Protein AF-A0A9D5YWG3-F1 (afdb_monomer_lite)

Secondary structure (DSSP, 8-state):
-HHHHHHHHHHHHHHHHHHHHHHHHHTT--S----------------------------------PPPPPPPPPPPP----PPPPP--EEEETTTSSSHHHHHHH--TT-EEEEPSEEEE--EE-TT---EEEES-TT-HHHHHHEEEE-TTSS-SEE--S--S-TTS-TT---EEEES-EEE--EEEE-SSEE-TT--EEEES-EEES-EEEEE-SSEE---TT-EEES-EEES-EESSB-SSEE--TT----EEES-EEES-EEEE-SSEES--EEES-EEES-EEEEE-SSEESTT--EES-EEES-EESSB-SSEEE-TTSSS--PPP-EESEE--GGG-EE-GGGG--SS---EE-S---EEETTTTEEEEPTT-TTTT-EEESSPP--TT----S-TT---TT-PEEE-SSS-------------S-------SSPPPTT-TT-SS--SHHHHHHHHHTTT--STTTTTT-SS-SSS-SHHHHHHHHHHHT-

Foldseek 3Di:
DVVVVVVVVVVVVVVVVVVVVVVVVVVPPDDDDDDDDDDDDDDDDDDDDDDDDDDDDDDDDDDDDDDDDDDDDDDDDDPDPDPDPPAEEAEPPPRPPAPQRVLVVDAANHEYEYFFAEGQDAHENALHLYEYEYPDQLDLVRLVRAEQAPQQVAASYEYPLNQDDPPDDQPDRRYEAGRHEFENAHHQEASRYEQNQGAYEYGSYEQEHAEHAAFARREEAHAPPYEYELYEQYQAEYAAEASRYEHPLLLGDYAYELYEQENAEYQEQSHYESAHEEEQAEQEHAEHAAEASHYEEAHHAYALAEQYHAYYNHAARREDYDPPPPRDDHAHHYHQYEDQPVRHHHDPVSCDDDDDSHYHNDDQCFPDVPVPRRDGDPPGPQALSDWAPDDQAASSRPPADDPPPPPPDDTGRAGRHNHHDDDPPPVPPPPPPPPPPPPPDDQPQQPLVPPNDQDVVSVVVLVVQAQNQDPVNVSQPSVPPSGSYPVSVVSSVVVVVD

pLDDT: mean 73.56, std 24.18, range [24.3, 98.94]

Sequence (498 aa):
MRGLLLRRQARFACLAARFSLWIAVVGSLQFFSVEVWSQYGSTPTWTPTPTFTLRPTRTPTPTWTRSPTPTPGPPSPTWTPTPTPRSYTLRVPADAPTIQTAIDYAIDGDQIIVSPGVYEENIHFKGKRILIRSTNVRDWSVIRSTIIDGGRRGSVVTFAGTERIPGQLPFWPAAELYGFTIRNGSSEYGGGIRGNGAQVNIEACRIEDNWASRRGGGLYQLQPPSQVRYCYILRNRAGEGGGGMAAADDGFNAYYYSCLIYGNEAPRGGASYAGGRFEHCTIVGNRAELEGGGTWGAWGGGVATILWNNVAGVAGGDIYAHPDTPQNPLHIRLWGCCLNLSNSVIDRADTGPPYYPNFFDVDPLFVDSEEGDFHLRAESPVIDAFVARWPGLDLDFRQGGVWTRLPPLGLYAHDLGCYEYYPPVVQTPILATNTFTPTSTPPPAGDIRRDGRIDALDLFELSLHWNGTDESSRKADLDQSGTVDAADLLILIEALSK

Structure (mmCIF, N/CA/C/O backbone):
data_AF-A0A9D5YWG3-F1
#
_entry.id   AF-A0A9D5YWG3-F1
#
loop_
_atom_site.group_PDB
_atom_site.id
_atom_site.type_symbol
_atom_site.label_atom_id
_atom_site.label_alt_id
_atom_site.label_comp_id
_atom_site.label_asym_id
_atom_site.label_entity_id
_atom_site.label_seq_id
_atom_site.pdbx_PDB_ins_code
_atom_site.Cartn_x
_atom_site.Cartn_y
_atom_site.Cartn_z
_atom_site.occupancy
_atom_site.B_iso_or_equiv
_atom_site.auth_seq_id
_atom_site.auth_comp_id
_atom_site.auth_asym_id
_atom_site.auth_atom_id
_atom_site.pdbx_PDB_model_num
ATOM 1 N N . MET A 1 1 ? 63.258 -25.297 18.947 1.00 47.00 1 MET A N 1
ATOM 2 C CA . MET A 1 1 ? 61.893 -25.239 19.526 1.00 47.00 1 MET A CA 1
ATOM 3 C C . MET A 1 1 ? 61.685 -24.197 20.640 1.00 47.00 1 MET A C 1
ATOM 5 O O . MET A 1 1 ? 60.537 -23.902 20.922 1.00 47.00 1 MET A O 1
ATOM 9 N N . ARG A 1 2 ? 62.715 -23.544 21.216 1.00 36.81 2 ARG A N 1
ATOM 10 C CA . ARG A 1 2 ? 62.517 -22.445 22.199 1.00 36.81 2 ARG A CA 1
ATOM 11 C C . ARG A 1 2 ? 62.194 -21.058 21.599 1.00 36.81 2 ARG A C 1
ATOM 13 O O . ARG A 1 2 ? 61.614 -20.229 22.283 1.00 36.81 2 ARG A O 1
ATOM 20 N N . GLY A 1 3 ? 62.494 -20.803 20.320 1.00 34.00 3 GLY A N 1
ATOM 21 C CA . GLY A 1 3 ? 62.258 -19.492 19.680 1.00 34.00 3 GLY A CA 1
ATOM 22 C C . GLY A 1 3 ? 60.819 -19.215 19.211 1.00 34.00 3 GLY A C 1
ATOM 23 O O . GLY A 1 3 ? 60.436 -18.055 19.079 1.00 34.00 3 GLY A O 1
ATOM 24 N N . LEU A 1 4 ? 60.004 -20.255 18.982 1.00 37.31 4 LEU A N 1
ATOM 25 C CA . LEU A 1 4 ? 58.608 -20.097 18.538 1.00 37.31 4 LEU A CA 1
ATOM 26 C C . LEU A 1 4 ? 57.648 -19.824 19.714 1.00 37.31 4 LEU A C 1
ATOM 28 O O . LEU A 1 4 ? 56.683 -19.080 19.553 1.00 37.31 4 LEU A O 1
ATOM 32 N N . LEU A 1 5 ? 57.952 -20.362 20.902 1.00 36.66 5 LEU A N 1
ATOM 33 C CA . LEU A 1 5 ? 57.196 -20.121 22.138 1.00 36.66 5 LEU A CA 1
ATOM 34 C C . LEU A 1 5 ? 57.351 -18.677 22.645 1.00 36.66 5 LEU A C 1
ATOM 36 O O . LEU A 1 5 ? 56.356 -18.045 22.989 1.00 36.66 5 LEU A O 1
ATOM 40 N N . LEU A 1 6 ? 58.559 -18.105 22.578 1.00 35.41 6 LEU A N 1
ATOM 41 C CA . LEU A 1 6 ? 58.818 -16.713 22.983 1.00 35.41 6 LEU A CA 1
ATOM 42 C C . LEU A 1 6 ? 58.114 -15.680 22.080 1.00 35.41 6 LEU A C 1
ATOM 44 O O . LEU A 1 6 ? 57.648 -14.650 22.560 1.00 35.41 6 LEU A O 1
ATOM 48 N N . ARG A 1 7 ? 57.962 -15.967 20.776 1.00 37.25 7 ARG A N 1
ATOM 49 C CA . ARG A 1 7 ? 57.216 -15.096 19.844 1.00 37.25 7 ARG A CA 1
ATOM 50 C C . ARG A 1 7 ? 55.695 -15.202 19.993 1.00 37.25 7 ARG A C 1
ATOM 52 O O . ARG A 1 7 ? 55.003 -14.236 19.676 1.00 37.25 7 ARG A O 1
ATOM 59 N N . ARG A 1 8 ? 55.170 -16.335 20.480 1.00 38.56 8 ARG A N 1
ATOM 60 C CA . ARG A 1 8 ? 53.747 -16.477 20.830 1.00 38.56 8 ARG A CA 1
ATOM 61 C C . ARG A 1 8 ? 53.436 -15.775 22.155 1.00 38.56 8 ARG A C 1
ATOM 63 O O . ARG A 1 8 ? 52.527 -14.954 22.176 1.00 38.56 8 ARG A O 1
ATOM 70 N N . GLN A 1 9 ? 54.249 -15.956 23.198 1.00 37.34 9 GLN A N 1
ATOM 71 C CA . GLN A 1 9 ? 54.047 -15.283 24.493 1.00 37.34 9 GLN A CA 1
ATOM 72 C C . GLN A 1 9 ? 54.110 -13.743 24.402 1.00 37.34 9 GLN A C 1
ATOM 74 O O . GLN A 1 9 ? 53.287 -13.064 25.009 1.00 37.34 9 GLN A O 1
ATOM 79 N N . ALA A 1 10 ? 54.993 -13.177 23.569 1.00 35.97 10 ALA A N 1
ATOM 80 C CA . ALA A 1 10 ? 55.067 -11.724 23.361 1.00 35.97 10 ALA A CA 1
ATOM 81 C C . ALA A 1 10 ? 53.848 -11.134 22.615 1.00 35.97 10 ALA A C 1
ATOM 83 O O . ALA A 1 10 ? 53.463 -9.991 22.862 1.00 35.97 10 ALA A O 1
ATOM 84 N N . ARG A 1 11 ? 53.211 -11.905 21.719 1.00 40.38 11 ARG A N 1
ATOM 85 C CA . ARG A 1 11 ? 51.973 -11.486 21.034 1.00 40.38 11 ARG A CA 1
ATOM 86 C C . ARG A 1 11 ? 50.751 -11.571 21.953 1.00 40.38 11 ARG A C 1
ATOM 88 O O . ARG A 1 11 ? 49.890 -10.702 21.870 1.00 40.38 11 ARG A O 1
ATOM 95 N N . PHE A 1 12 ? 50.719 -12.543 22.865 1.00 39.97 12 PHE A N 1
ATOM 96 C CA . PHE A 1 12 ? 49.659 -12.679 23.871 1.00 39.97 12 PHE A CA 1
ATOM 97 C C . PHE A 1 12 ? 49.736 -11.611 24.973 1.00 39.97 12 PHE A C 1
ATOM 99 O O . PHE A 1 12 ? 48.711 -11.029 25.314 1.00 39.97 12 PHE A O 1
ATOM 106 N N . ALA A 1 13 ? 50.933 -11.250 25.450 1.00 35.53 13 ALA A N 1
ATOM 107 C CA . ALA A 1 13 ? 51.099 -10.155 26.414 1.00 35.53 13 ALA A CA 1
ATOM 108 C C . ALA A 1 13 ? 50.671 -8.785 25.843 1.00 35.53 13 ALA A C 1
ATOM 110 O O . ALA A 1 13 ? 50.119 -7.950 26.556 1.00 35.53 13 ALA A O 1
ATOM 111 N N . CYS A 1 14 ? 50.866 -8.565 24.537 1.00 34.59 14 CYS A N 1
ATOM 112 C CA . CYS A 1 14 ? 50.435 -7.344 23.851 1.00 34.59 14 CYS A CA 1
ATOM 113 C C . CYS A 1 14 ? 48.908 -7.293 23.631 1.00 34.59 14 CYS A C 1
ATOM 115 O O . CYS A 1 14 ? 48.322 -6.211 23.652 1.00 34.59 14 CYS A O 1
ATOM 117 N N . LEU A 1 15 ? 48.255 -8.451 23.470 1.00 36.78 15 LEU A N 1
ATOM 118 C CA . LEU A 1 15 ? 46.797 -8.561 23.368 1.00 36.78 15 LEU A CA 1
ATOM 119 C C . LEU A 1 15 ? 46.126 -8.362 24.738 1.00 36.78 15 LEU A C 1
ATOM 121 O O . LEU A 1 15 ? 45.178 -7.590 24.836 1.00 36.78 15 LEU A O 1
ATOM 125 N N . ALA A 1 16 ? 46.685 -8.953 25.799 1.00 35.72 16 ALA A N 1
ATOM 126 C CA . ALA A 1 16 ? 46.213 -8.780 27.174 1.00 35.72 16 ALA A CA 1
ATOM 127 C C . ALA A 1 16 ? 46.355 -7.324 27.661 1.00 35.72 16 ALA A C 1
ATOM 129 O O . ALA A 1 16 ? 45.402 -6.764 28.194 1.00 35.72 16 ALA A O 1
ATOM 130 N N . ALA A 1 17 ? 47.486 -6.658 27.383 1.00 35.09 17 ALA A N 1
ATOM 131 C CA . ALA A 1 17 ? 47.690 -5.248 27.739 1.00 35.09 17 ALA A CA 1
ATOM 132 C C . ALA A 1 17 ? 46.758 -4.282 26.976 1.00 35.09 17 ALA A C 1
ATOM 134 O O . ALA A 1 17 ? 46.363 -3.245 27.509 1.00 35.09 17 ALA A O 1
ATOM 135 N N . ARG A 1 18 ? 46.370 -4.622 25.738 1.00 37.97 18 ARG A N 1
ATOM 136 C CA . ARG A 1 18 ? 45.359 -3.873 24.970 1.00 37.97 18 ARG A CA 1
ATOM 137 C C . ARG A 1 18 ? 43.936 -4.109 25.487 1.00 37.97 18 ARG A C 1
ATOM 139 O O . ARG A 1 18 ? 43.112 -3.207 25.384 1.00 37.97 18 ARG A O 1
ATOM 146 N N . PHE A 1 19 ? 43.672 -5.269 26.086 1.00 40.06 19 PHE A N 1
ATOM 147 C CA . PHE A 1 19 ? 42.384 -5.614 26.692 1.00 40.06 19 PHE A CA 1
ATOM 148 C C . PHE A 1 19 ? 42.189 -4.961 28.072 1.00 40.06 19 PHE A C 1
ATOM 150 O O . PHE A 1 19 ? 41.110 -4.453 28.366 1.00 40.06 19 PHE A O 1
ATOM 157 N N . SER A 1 20 ? 43.250 -4.847 28.882 1.00 34.06 20 SER A N 1
ATOM 158 C CA . SER A 1 20 ? 43.215 -4.096 30.150 1.00 34.06 20 SER A CA 1
ATOM 159 C C . SER A 1 20 ? 42.929 -2.601 29.944 1.00 34.06 20 SER A C 1
ATOM 161 O O . SER A 1 20 ? 42.271 -1.977 30.772 1.00 34.06 20 SER A O 1
ATOM 163 N N . LEU A 1 21 ? 43.369 -2.032 28.813 1.00 33.38 21 LEU A N 1
ATOM 164 C CA . LEU A 1 21 ? 43.054 -0.653 28.426 1.00 33.38 21 LEU A CA 1
ATOM 165 C C . LEU A 1 21 ? 41.589 -0.496 27.972 1.00 33.38 21 LEU A C 1
ATOM 167 O O . LEU A 1 21 ? 41.011 0.573 28.132 1.00 33.38 21 LEU A O 1
ATOM 171 N N . TRP A 1 22 ? 40.972 -1.557 27.445 1.00 35.97 22 TRP A N 1
ATOM 172 C CA . TRP A 1 22 ? 39.580 -1.549 26.987 1.00 35.97 22 TRP A CA 1
ATOM 173 C C . TRP A 1 22 ? 38.588 -1.582 28.162 1.00 35.97 22 TRP A C 1
ATOM 175 O O . TRP A 1 22 ? 37.647 -0.792 28.184 1.00 35.97 22 TRP A O 1
ATOM 185 N N . ILE A 1 23 ? 38.859 -2.378 29.205 1.00 38.41 23 ILE A N 1
ATOM 186 C CA . ILE A 1 23 ? 38.035 -2.413 30.433 1.00 38.41 23 ILE A CA 1
ATOM 187 C C . ILE A 1 23 ? 38.050 -1.052 31.162 1.00 38.41 23 ILE A C 1
ATOM 189 O O . ILE A 1 23 ? 37.023 -0.616 31.680 1.00 38.41 23 ILE A O 1
ATOM 193 N N . ALA A 1 24 ? 39.172 -0.322 31.132 1.00 33.72 24 ALA A N 1
ATOM 194 C CA . ALA A 1 24 ? 39.266 1.021 31.715 1.00 33.72 24 ALA A CA 1
ATOM 195 C C . ALA A 1 24 ? 38.475 2.098 30.933 1.00 33.72 24 ALA A C 1
ATOM 197 O O . ALA A 1 24 ? 38.024 3.081 31.524 1.00 33.72 24 ALA A O 1
ATOM 198 N N . VAL A 1 25 ? 38.276 1.914 29.621 1.00 37.97 25 VAL A N 1
ATOM 199 C CA . VAL A 1 25 ? 37.578 2.877 28.743 1.00 37.97 25 VAL A CA 1
ATOM 200 C C . VAL A 1 25 ? 36.065 2.639 28.707 1.00 37.97 25 VAL A C 1
ATOM 202 O O . VAL A 1 25 ? 35.298 3.597 28.646 1.00 37.97 25 VAL A O 1
ATOM 205 N N . VAL A 1 26 ? 35.599 1.392 28.824 1.00 39.19 26 VAL A N 1
ATOM 206 C CA . VAL A 1 26 ? 34.152 1.097 28.863 1.00 39.19 26 VAL A CA 1
ATOM 207 C C . VAL A 1 26 ? 33.527 1.500 30.212 1.00 39.19 26 VAL A C 1
ATOM 209 O O . VAL A 1 26 ? 32.359 1.875 30.260 1.00 39.19 26 VAL A O 1
ATOM 212 N N . GLY A 1 27 ? 34.313 1.543 31.295 1.00 34.88 27 GLY A N 1
ATOM 213 C CA . GLY A 1 27 ? 33.864 2.003 32.618 1.00 34.88 27 GLY A CA 1
ATOM 214 C C . GLY A 1 27 ? 33.794 3.526 32.822 1.00 34.88 27 GLY A C 1
ATOM 215 O O . GLY A 1 27 ? 33.372 3.961 33.890 1.00 34.88 27 GLY A O 1
ATOM 216 N N . SER A 1 28 ? 34.208 4.347 31.848 1.00 34.34 28 SER A N 1
ATOM 217 C CA . SER A 1 28 ? 34.317 5.812 32.004 1.00 34.34 28 SER A CA 1
ATOM 218 C C . SER A 1 28 ? 33.544 6.642 30.965 1.00 34.34 28 SER A C 1
ATOM 220 O O . SER A 1 28 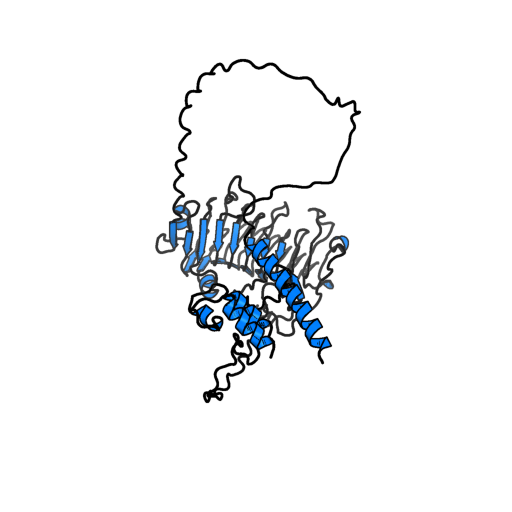? 33.650 7.865 30.951 1.00 34.34 28 SER A O 1
ATOM 222 N N . LEU A 1 29 ? 32.683 6.018 30.153 1.00 31.05 29 LEU A N 1
ATOM 223 C CA . LEU A 1 29 ? 31.781 6.701 29.210 1.00 31.05 29 LEU A CA 1
ATOM 224 C C . LEU A 1 29 ? 30.384 6.948 29.812 1.00 31.05 29 LEU A C 1
ATOM 226 O O . LEU A 1 29 ? 29.352 6.623 29.232 1.00 31.05 29 LEU A O 1
ATOM 230 N N . GLN A 1 30 ? 30.348 7.572 30.985 1.00 36.75 30 GLN A N 1
ATOM 231 C CA . GLN A 1 30 ? 29.282 8.509 31.324 1.00 36.75 30 GLN A CA 1
ATOM 232 C C . GLN A 1 30 ? 29.969 9.862 31.508 1.00 36.75 30 GLN A C 1
ATOM 234 O O . GLN A 1 30 ? 30.977 9.924 32.201 1.00 36.75 30 GLN A O 1
ATOM 239 N N . PHE A 1 31 ? 29.407 10.907 30.894 1.00 27.47 31 PHE A N 1
ATOM 240 C CA . PHE A 1 31 ? 29.800 12.326 30.932 1.00 27.47 31 PHE A CA 1
ATOM 241 C C . PHE A 1 31 ? 30.571 12.898 29.716 1.00 27.47 31 PHE A C 1
ATOM 243 O O . PHE A 1 31 ? 31.725 12.588 29.459 1.00 27.47 31 PHE A O 1
ATOM 250 N N . PHE A 1 32 ? 29.880 13.850 29.068 1.00 25.02 32 PHE A N 1
ATOM 251 C CA . PHE A 1 32 ? 30.315 14.920 28.153 1.00 25.02 32 PHE A CA 1
ATOM 252 C C . PHE A 1 32 ? 30.844 14.579 26.747 1.00 25.02 32 PHE A C 1
ATOM 254 O O . PHE A 1 32 ? 31.940 14.066 26.563 1.00 25.02 32 PHE A O 1
ATOM 261 N N . SER A 1 33 ? 30.148 15.091 25.724 1.00 26.81 33 SER A N 1
ATOM 262 C CA . SER A 1 33 ? 30.648 16.262 24.976 1.00 26.81 33 SER A CA 1
ATOM 263 C C . SER A 1 33 ? 29.610 16.822 23.991 1.00 26.81 33 SER A C 1
ATOM 265 O O . SER A 1 33 ? 28.985 16.108 23.212 1.00 26.81 33 SER A O 1
ATOM 267 N N . VAL A 1 34 ? 29.437 18.139 24.090 1.00 27.31 34 VAL A N 1
ATOM 268 C CA . VAL A 1 34 ? 28.891 19.065 23.090 1.00 27.31 34 VAL A CA 1
ATOM 269 C C . VAL A 1 34 ? 30.090 19.648 22.323 1.00 27.31 34 VAL A C 1
ATOM 271 O O . VAL A 1 34 ? 31.165 19.727 22.909 1.00 27.31 34 VAL A O 1
ATOM 274 N N . GLU A 1 35 ? 29.845 20.079 21.075 1.00 27.73 35 GLU A N 1
ATOM 275 C CA . GLU A 1 35 ? 30.660 20.879 20.118 1.00 27.73 35 GLU A CA 1
ATOM 276 C C . GLU A 1 35 ? 30.931 20.096 18.819 1.00 27.73 35 GLU A C 1
ATOM 278 O O . GLU A 1 35 ? 31.609 19.077 18.816 1.00 27.73 35 GLU A O 1
ATOM 283 N N . VAL A 1 36 ? 30.239 20.366 17.703 1.00 26.75 36 VAL A N 1
ATOM 284 C CA . VAL A 1 36 ? 30.265 21.551 16.809 1.00 26.75 36 VAL A CA 1
ATOM 285 C C . VAL A 1 36 ? 31.653 21.826 16.234 1.00 26.75 36 VAL A C 1
ATOM 287 O O . VAL A 1 36 ? 32.481 22.414 16.912 1.00 26.75 36 VAL A O 1
ATOM 290 N N . TRP A 1 37 ? 31.838 21.525 14.942 1.00 24.30 37 TRP A N 1
ATOM 291 C CA . TRP A 1 37 ? 32.778 22.232 14.062 1.00 24.30 37 TRP A CA 1
ATOM 292 C C . TRP A 1 37 ? 32.174 22.444 12.667 1.00 24.30 37 TRP A C 1
ATOM 294 O O . TRP A 1 37 ? 31.621 21.534 12.053 1.00 24.30 37 TRP A O 1
ATOM 304 N N . SER A 1 38 ? 32.287 23.688 12.206 1.00 29.81 38 SER A N 1
ATOM 305 C CA . SER A 1 38 ? 31.872 24.232 10.911 1.00 29.81 38 SER A CA 1
ATOM 306 C C . SER A 1 38 ? 33.005 24.204 9.882 1.00 29.81 38 SER A C 1
ATOM 308 O O . SER A 1 38 ? 34.153 24.408 10.276 1.00 29.81 38 SER A O 1
ATOM 310 N N . GLN A 1 39 ? 32.681 24.198 8.583 1.00 26.98 39 GLN A N 1
ATOM 311 C CA . GLN A 1 39 ? 33.330 25.099 7.612 1.00 26.98 39 GLN A CA 1
ATOM 312 C C . GLN A 1 39 ? 32.589 25.132 6.266 1.00 26.98 39 GLN A C 1
ATOM 314 O O . GLN A 1 39 ? 32.480 24.108 5.611 1.00 26.98 39 GLN A O 1
ATOM 319 N N . TYR A 1 40 ? 32.128 26.317 5.858 1.00 26.20 40 TYR A N 1
ATOM 320 C CA . TYR A 1 40 ? 32.351 26.933 4.539 1.00 26.20 40 TYR A CA 1
ATOM 321 C C . TYR A 1 40 ? 32.061 28.434 4.695 1.00 26.20 40 TYR A C 1
ATOM 323 O O . TYR A 1 40 ? 31.103 28.820 5.362 1.00 26.20 40 TYR A O 1
ATOM 331 N N . GLY A 1 41 ? 32.983 29.268 4.213 1.00 26.73 41 GLY A N 1
ATOM 332 C CA . GLY A 1 41 ? 33.156 30.640 4.684 1.00 26.73 41 GLY A CA 1
ATOM 333 C C . GLY A 1 41 ? 32.586 31.750 3.806 1.00 26.73 41 GLY A C 1
ATOM 334 O O . GLY A 1 41 ? 32.147 31.539 2.682 1.00 26.73 41 GLY A O 1
ATOM 335 N N . SER A 1 42 ? 32.704 32.964 4.342 1.00 28.14 42 SER A N 1
ATOM 336 C CA . SER A 1 42 ? 32.716 34.233 3.611 1.00 28.14 42 SER A CA 1
ATOM 337 C C . SER A 1 42 ? 33.363 35.316 4.493 1.00 28.14 42 SER A C 1
ATOM 339 O O . SER A 1 42 ? 32.993 35.482 5.652 1.00 28.14 42 SER A O 1
ATOM 341 N N . THR A 1 43 ? 34.357 36.017 3.947 1.00 28.56 43 THR A N 1
ATOM 342 C CA . THR A 1 43 ? 35.114 37.171 4.498 1.00 28.56 43 THR A CA 1
ATOM 343 C C . THR A 1 43 ? 34.238 38.442 4.594 1.00 28.56 43 THR A C 1
ATOM 345 O O . THR A 1 43 ? 33.320 38.524 3.775 1.00 28.56 43 THR A O 1
ATOM 348 N N . PRO A 1 44 ? 34.488 39.457 5.475 1.00 33.12 44 PRO A N 1
ATOM 349 C CA . PRO A 1 44 ? 35.663 40.351 5.349 1.00 33.12 44 PRO A CA 1
ATOM 350 C C . PRO A 1 44 ? 36.275 41.011 6.626 1.00 33.12 44 PRO A C 1
ATOM 352 O O . PRO A 1 44 ? 35.614 41.288 7.619 1.00 33.12 44 PRO A O 1
ATOM 355 N N . THR A 1 45 ? 37.587 41.271 6.502 1.00 28.69 45 THR A N 1
ATOM 356 C CA . THR A 1 45 ? 38.496 42.317 7.050 1.00 28.69 45 THR A CA 1
ATOM 357 C C . THR A 1 45 ? 38.166 43.121 8.319 1.00 28.69 45 THR A C 1
ATOM 359 O O . THR A 1 45 ? 37.199 43.870 8.307 1.00 28.69 45 THR A O 1
ATOM 362 N N . TRP A 1 46 ? 39.119 43.173 9.271 1.00 25.61 46 TRP A N 1
ATOM 363 C CA . TRP A 1 46 ? 39.511 44.390 10.019 1.00 25.61 46 TRP A CA 1
ATOM 364 C C . TRP A 1 46 ? 40.981 44.327 10.503 1.00 25.61 46 TRP A C 1
ATOM 366 O O . TRP A 1 46 ? 41.488 43.269 10.868 1.00 25.61 46 TRP A O 1
ATOM 376 N N . THR A 1 47 ? 41.664 45.474 10.454 1.00 26.25 47 THR A N 1
ATOM 377 C CA . THR A 1 47 ? 43.083 45.736 10.787 1.00 26.25 47 THR A CA 1
ATOM 378 C C . THR A 1 47 ? 43.394 45.753 12.300 1.00 26.25 47 THR A C 1
ATOM 380 O O . THR A 1 47 ? 42.505 46.092 13.079 1.00 26.25 47 THR A O 1
ATOM 383 N N . PRO A 1 48 ? 44.644 45.470 12.745 1.00 38.19 48 PRO A N 1
ATOM 384 C CA . PRO A 1 48 ? 44.984 45.267 14.162 1.00 38.19 48 PRO A CA 1
ATOM 385 C C . PRO A 1 48 ? 45.793 46.419 14.784 1.00 38.19 48 PRO A C 1
ATOM 387 O O . PRO A 1 48 ? 46.610 47.016 14.087 1.00 38.19 48 PRO A O 1
ATOM 390 N N . THR A 1 49 ? 45.679 46.661 16.101 1.00 29.17 49 THR A N 1
ATOM 391 C CA . THR A 1 49 ? 46.785 47.151 16.977 1.00 29.17 49 THR A CA 1
ATOM 392 C C . THR A 1 49 ? 46.406 47.102 18.484 1.00 29.17 49 THR A C 1
ATOM 394 O O . THR A 1 49 ? 45.227 46.947 18.784 1.00 29.17 49 THR A O 1
ATOM 397 N N . PRO A 1 50 ? 47.350 47.160 19.458 1.00 35.22 50 PRO A N 1
ATOM 398 C CA . PRO A 1 50 ? 47.994 45.971 20.017 1.00 35.22 50 PRO A CA 1
ATOM 399 C C . PRO A 1 50 ? 47.946 45.876 21.564 1.00 35.22 50 PRO A C 1
ATOM 401 O O . PRO A 1 50 ? 47.484 46.756 22.284 1.00 35.22 50 PRO A O 1
ATOM 404 N N . THR A 1 51 ? 48.494 44.764 22.046 1.00 31.56 51 THR A N 1
ATOM 405 C CA . THR A 1 51 ? 48.745 44.328 23.427 1.00 31.56 51 THR A CA 1
ATOM 406 C C . THR A 1 51 ? 49.722 45.226 24.204 1.00 31.56 51 THR A C 1
ATOM 408 O O . THR A 1 51 ? 50.693 45.716 23.631 1.00 31.56 51 THR A O 1
ATOM 411 N N . PHE A 1 52 ? 49.562 45.325 25.532 1.00 28.55 52 PHE A N 1
ATOM 412 C CA . PHE A 1 52 ? 50.645 45.718 26.448 1.00 28.55 52 PHE A CA 1
ATOM 413 C C . PHE A 1 52 ? 50.724 44.778 27.660 1.00 28.55 52 PHE A C 1
ATOM 415 O O . PHE A 1 52 ? 49.739 44.538 28.357 1.00 28.55 52 PHE A O 1
ATOM 422 N N . THR A 1 53 ? 51.923 44.245 27.898 1.00 28.20 53 THR A N 1
ATOM 423 C CA . THR A 1 53 ? 52.279 43.315 28.978 1.00 28.20 53 THR A CA 1
ATOM 424 C C . THR A 1 53 ? 53.097 43.988 30.087 1.00 28.20 53 THR A C 1
ATOM 426 O O . THR A 1 53 ? 54.166 44.522 29.827 1.00 28.20 53 THR A O 1
ATOM 429 N N . LEU A 1 54 ? 52.586 43.827 31.314 1.00 31.31 54 LEU A N 1
ATOM 430 C CA . LEU A 1 54 ? 53.215 43.469 32.604 1.00 31.31 54 LEU A CA 1
ATOM 431 C C . LEU A 1 54 ? 54.324 44.313 33.293 1.00 31.31 54 LEU A C 1
ATOM 433 O O . LEU A 1 54 ? 55.413 44.516 32.766 1.00 31.31 54 LEU A O 1
ATOM 437 N N . ARG A 1 55 ? 54.099 44.430 34.626 1.00 26.16 55 ARG A N 1
ATOM 438 C CA . ARG A 1 55 ? 55.006 44.165 35.787 1.00 26.16 55 ARG A CA 1
ATOM 439 C C . ARG A 1 55 ? 55.550 45.394 36.586 1.00 26.16 55 ARG A C 1
ATOM 441 O O . ARG A 1 55 ? 55.494 46.504 36.086 1.00 26.16 55 ARG A O 1
ATOM 448 N N . PRO A 1 56 ? 56.058 45.231 37.840 1.00 41.88 56 PRO A N 1
ATOM 449 C CA . PRO A 1 56 ? 55.307 45.205 39.117 1.00 41.88 56 PRO A CA 1
ATOM 450 C C . PRO A 1 56 ? 55.848 46.181 40.204 1.00 41.88 56 PRO A C 1
ATOM 452 O O . PRO A 1 56 ? 56.965 46.669 40.085 1.00 41.88 56 PRO A O 1
ATOM 455 N N . THR A 1 57 ? 55.153 46.363 41.342 1.00 29.53 57 THR A N 1
ATOM 456 C CA . THR A 1 57 ? 55.786 46.565 42.681 1.00 29.53 57 THR A CA 1
ATOM 457 C C . THR A 1 57 ? 54.788 46.422 43.850 1.00 29.53 57 THR A C 1
ATOM 459 O O . THR A 1 57 ? 53.579 46.403 43.648 1.00 29.53 57 THR A O 1
ATOM 462 N N . ARG A 1 58 ? 55.327 46.199 45.061 1.00 29.61 58 ARG A N 1
ATOM 463 C CA . ARG A 1 58 ? 54.718 45.599 46.271 1.00 29.61 58 ARG A CA 1
ATOM 464 C C . ARG A 1 58 ? 53.983 46.594 47.202 1.00 29.61 58 ARG A C 1
ATOM 466 O O . ARG A 1 58 ? 54.524 47.653 47.479 1.00 29.61 58 ARG A O 1
ATOM 473 N N . THR A 1 59 ? 52.825 46.136 47.708 1.00 37.78 59 THR A N 1
ATOM 474 C CA . THR A 1 59 ? 52.148 46.264 49.038 1.00 37.78 59 THR A CA 1
ATOM 475 C C . THR A 1 59 ? 52.185 47.589 49.833 1.00 37.78 59 THR A C 1
ATOM 477 O O . THR A 1 59 ? 53.253 48.150 50.053 1.00 37.78 59 THR A O 1
ATOM 480 N N . PRO A 1 60 ? 51.035 48.018 50.408 1.00 31.78 60 PRO A N 1
ATOM 481 C CA . PRO A 1 60 ? 50.700 47.616 51.790 1.00 31.78 60 PRO A CA 1
ATOM 482 C C . PRO A 1 60 ? 49.212 47.235 52.013 1.00 31.78 60 PRO A C 1
ATOM 484 O O . PRO A 1 60 ? 48.314 47.716 51.330 1.00 31.78 60 PRO A O 1
ATOM 487 N N . THR A 1 61 ? 48.955 46.361 52.992 1.00 39.84 61 THR A N 1
ATOM 488 C CA . THR A 1 61 ? 47.617 45.960 53.489 1.00 39.84 61 THR A CA 1
ATOM 489 C C . THR A 1 61 ? 46.961 47.108 54.269 1.00 39.84 61 THR A C 1
ATOM 491 O O . THR A 1 61 ? 47.674 47.758 55.036 1.00 39.84 61 THR A O 1
ATOM 494 N N . PRO A 1 62 ? 45.631 47.335 54.164 1.00 37.31 62 PRO A N 1
ATOM 495 C CA . PRO A 1 62 ? 44.838 47.263 55.404 1.00 37.31 62 PRO A CA 1
ATOM 496 C C . PRO A 1 62 ? 43.351 46.827 55.279 1.00 37.31 62 PRO A C 1
ATOM 498 O O . PRO A 1 62 ? 42.660 47.097 54.304 1.00 37.31 62 PRO A O 1
ATOM 501 N N . THR A 1 63 ? 42.886 46.221 56.383 1.00 28.55 63 THR A N 1
ATOM 502 C CA . THR A 1 63 ? 41.530 46.191 56.995 1.00 28.55 63 THR A CA 1
ATOM 503 C C . THR A 1 63 ? 40.290 45.707 56.229 1.00 28.55 63 THR A C 1
ATOM 505 O O . THR A 1 63 ? 39.768 46.349 55.325 1.00 28.55 63 THR A O 1
ATOM 508 N N . TRP A 1 64 ? 39.713 44.628 56.767 1.00 29.59 64 TRP A N 1
ATOM 509 C CA . TRP A 1 64 ? 38.387 44.097 56.458 1.00 29.59 64 TRP A CA 1
ATOM 510 C C . TRP A 1 64 ? 37.264 44.967 57.040 1.00 29.59 64 TRP A C 1
ATOM 512 O O . TRP A 1 64 ? 37.204 45.180 58.250 1.00 29.59 64 TRP A O 1
ATOM 522 N N . THR A 1 65 ? 36.317 45.380 56.197 1.00 36.06 65 THR A N 1
ATOM 523 C CA . THR A 1 65 ? 34.984 45.843 56.612 1.00 36.06 65 THR A CA 1
ATOM 524 C C . THR A 1 65 ? 33.927 44.904 56.023 1.00 36.06 65 THR A C 1
ATOM 526 O O . THR A 1 65 ? 33.997 44.509 54.861 1.00 36.06 65 THR A O 1
ATOM 529 N N . ARG A 1 66 ? 32.979 44.462 56.859 1.00 35.69 66 ARG A N 1
ATOM 530 C CA . ARG A 1 66 ? 31.918 43.510 56.489 1.00 35.69 66 ARG A CA 1
ATOM 531 C C . ARG A 1 66 ? 30.875 44.197 55.599 1.00 35.69 66 ARG A C 1
ATOM 533 O O . ARG A 1 66 ? 30.296 45.193 56.020 1.00 35.69 66 ARG A O 1
ATOM 540 N N . SER A 1 67 ? 30.596 43.626 54.426 1.00 35.53 67 SER A N 1
ATOM 541 C CA . SER A 1 67 ? 29.382 43.922 53.645 1.00 35.53 67 SER A CA 1
ATOM 542 C C . SER A 1 67 ? 28.176 43.138 54.192 1.00 35.53 67 SER A C 1
ATOM 544 O O . SER A 1 67 ? 28.363 42.017 54.675 1.00 35.53 67 SER A O 1
ATOM 546 N N . PRO A 1 68 ? 26.953 43.699 54.149 1.00 43.09 68 PRO A N 1
ATOM 547 C CA . PRO A 1 68 ? 25.758 43.061 54.694 1.00 43.09 68 PRO A CA 1
ATOM 548 C C . PRO A 1 68 ? 25.251 41.902 53.819 1.00 43.09 68 PRO A C 1
ATOM 550 O O . PRO A 1 68 ? 25.315 41.941 52.592 1.00 43.09 68 PRO A O 1
ATOM 553 N N . THR A 1 69 ? 24.740 40.868 54.487 1.00 44.97 69 THR A N 1
ATOM 554 C CA . THR A 1 69 ? 24.169 39.638 53.923 1.00 44.97 69 THR A CA 1
ATOM 555 C C . THR A 1 69 ? 22.933 39.925 53.051 1.00 44.97 69 THR A C 1
ATOM 557 O O . THR A 1 69 ? 22.039 40.634 53.518 1.00 44.97 69 THR A O 1
ATOM 560 N N . PRO A 1 70 ? 22.813 39.363 51.832 1.00 43.88 70 PRO A N 1
ATOM 561 C CA . PRO A 1 70 ? 21.598 39.483 51.027 1.00 43.88 70 PRO A CA 1
ATOM 562 C C . PRO A 1 70 ? 20.447 38.643 51.607 1.00 43.88 70 PRO A C 1
ATOM 564 O O . PRO A 1 70 ? 20.636 37.507 52.041 1.00 43.88 70 PRO A O 1
ATOM 567 N N . THR A 1 71 ? 19.247 39.222 51.624 1.00 44.03 71 THR A N 1
ATOM 568 C CA . THR A 1 71 ? 17.994 38.607 52.092 1.00 44.03 71 THR A CA 1
ATOM 569 C C . THR A 1 71 ? 17.487 37.566 51.075 1.00 44.03 71 THR A C 1
ATOM 571 O O . THR A 1 71 ? 17.617 37.811 49.874 1.00 44.03 71 THR A O 1
ATOM 574 N N . PRO A 1 72 ? 16.900 36.422 51.488 1.00 47.88 72 PRO A N 1
ATOM 575 C CA . PRO A 1 72 ? 16.409 35.413 50.546 1.00 47.88 72 PRO A CA 1
ATOM 576 C C . PRO A 1 72 ? 15.211 35.927 49.735 1.00 47.88 72 PRO A C 1
ATOM 578 O O . PRO A 1 72 ? 14.266 36.476 50.302 1.00 47.88 72 PRO A O 1
ATOM 581 N N . GLY A 1 73 ? 15.246 35.733 48.414 1.00 53.00 73 GLY A N 1
ATOM 582 C CA . GLY A 1 73 ? 14.113 35.996 47.523 1.00 53.00 73 GLY A CA 1
ATOM 583 C C . GLY A 1 73 ? 12.958 34.996 47.715 1.00 53.00 73 GLY A C 1
ATOM 584 O O . GLY A 1 73 ? 13.142 33.959 48.357 1.00 53.00 73 GLY A O 1
ATOM 585 N N . PRO A 1 74 ? 11.762 35.294 47.173 1.00 54.06 74 PRO A N 1
ATOM 586 C CA . PRO A 1 74 ? 10.590 34.427 47.298 1.00 54.06 74 PRO A CA 1
ATOM 587 C C . PRO A 1 74 ? 10.823 33.052 46.642 1.00 54.06 74 PRO A C 1
ATOM 589 O O . PRO A 1 74 ? 11.558 32.967 45.653 1.00 54.06 74 PRO A O 1
ATOM 592 N N . PRO A 1 75 ? 10.210 31.971 47.166 1.00 53.84 75 PRO A N 1
ATOM 593 C CA . PRO A 1 75 ? 10.397 30.629 46.627 1.00 53.84 75 PRO A CA 1
ATOM 594 C C . PRO A 1 75 ? 9.893 30.538 45.181 1.00 53.84 75 PRO A C 1
ATOM 596 O O . PRO A 1 75 ? 8.838 31.069 44.836 1.00 53.84 75 PRO A O 1
ATOM 599 N N . SER A 1 76 ? 10.670 29.856 44.339 1.00 46.12 76 SER A N 1
ATOM 600 C CA . SER A 1 76 ? 10.339 29.579 42.940 1.00 46.12 76 SER A CA 1
ATOM 601 C C . SER A 1 76 ? 9.015 28.808 42.823 1.00 46.12 76 SER A C 1
ATOM 603 O O . SER A 1 76 ? 8.728 27.980 43.692 1.00 46.12 76 SER A O 1
ATOM 605 N N . PRO A 1 77 ? 8.214 29.034 41.761 1.00 48.59 77 PRO A N 1
ATOM 606 C CA . PRO A 1 77 ? 6.967 28.308 41.564 1.00 48.59 77 PRO A CA 1
ATOM 607 C C . PRO A 1 77 ? 7.252 26.807 41.504 1.00 48.59 77 PRO A C 1
ATOM 609 O O . PRO A 1 77 ? 8.060 26.333 40.704 1.00 48.59 77 PRO A O 1
ATOM 612 N N . THR A 1 78 ? 6.602 26.064 42.393 1.00 41.62 78 THR A N 1
ATOM 613 C CA . THR A 1 78 ? 6.634 24.609 42.417 1.00 41.62 78 THR A CA 1
ATOM 614 C C . THR A 1 78 ? 6.014 24.088 41.128 1.00 41.62 78 THR A C 1
ATOM 616 O O . THR A 1 78 ? 4.815 24.234 40.894 1.00 41.62 78 THR A O 1
ATOM 619 N N . TRP A 1 79 ? 6.840 23.468 40.283 1.00 34.62 79 TRP A N 1
ATOM 620 C CA . TRP A 1 79 ? 6.374 22.651 39.171 1.00 34.62 79 TRP A CA 1
ATOM 621 C C . TRP A 1 79 ? 5.547 21.502 39.744 1.00 34.62 79 TRP A C 1
ATOM 623 O O . TRP A 1 79 ? 6.084 20.518 40.246 1.00 34.62 79 TRP A O 1
ATOM 633 N N . THR A 1 80 ? 4.226 21.642 39.708 1.00 40.84 80 THR A N 1
ATOM 634 C CA . THR A 1 80 ? 3.348 20.485 39.826 1.00 40.84 80 THR A CA 1
ATOM 635 C C . THR A 1 80 ? 3.481 19.723 38.510 1.00 40.84 80 THR A C 1
ATOM 637 O O . THR A 1 80 ? 3.251 20.317 37.455 1.00 40.84 80 THR A O 1
ATOM 640 N N . PRO A 1 81 ? 3.909 18.448 38.511 1.00 41.66 81 PRO A N 1
ATOM 641 C CA . PRO A 1 81 ? 3.840 17.656 37.298 1.00 41.66 81 PRO A CA 1
ATOM 642 C C . PRO A 1 81 ? 2.366 17.585 36.901 1.00 41.66 81 PRO A C 1
ATOM 644 O O . PRO A 1 81 ? 1.542 17.062 37.654 1.00 41.66 81 PRO A O 1
ATOM 647 N N . THR A 1 82 ? 2.021 18.157 35.746 1.00 50.16 82 THR A N 1
ATOM 648 C CA . THR A 1 82 ? 0.723 17.921 35.115 1.00 50.16 82 THR A CA 1
ATOM 649 C C . THR A 1 82 ? 0.536 16.407 35.067 1.00 50.16 82 THR A C 1
ATOM 651 O O . THR A 1 82 ? 1.433 15.734 34.548 1.00 50.16 82 THR A O 1
ATOM 654 N N . PRO A 1 83 ? -0.547 15.842 35.632 1.00 46.41 83 PRO A N 1
ATOM 655 C CA . PRO A 1 83 ? -0.770 14.410 35.546 1.00 46.41 83 PRO A CA 1
ATOM 656 C C . PRO A 1 83 ? -0.746 14.040 34.067 1.00 46.41 83 PRO A C 1
ATOM 658 O O . PRO A 1 83 ? -1.529 14.572 33.278 1.00 46.41 83 PRO A O 1
ATOM 661 N N . THR A 1 84 ? 0.193 13.179 33.678 1.00 52.06 84 THR A N 1
ATOM 662 C CA . THR A 1 84 ? 0.165 12.570 32.356 1.00 52.06 84 THR A CA 1
ATOM 663 C C . THR A 1 84 ? -1.197 11.891 32.228 1.00 52.06 84 THR A C 1
ATOM 665 O O . THR A 1 84 ? -1.562 11.117 33.123 1.00 52.06 84 THR A O 1
ATOM 668 N N . PRO A 1 85 ? -2.004 12.216 31.198 1.00 52.69 85 PRO A N 1
ATOM 669 C CA . PRO A 1 85 ? -3.260 11.517 30.996 1.00 52.69 85 PRO A CA 1
ATOM 670 C C . PRO A 1 85 ? -2.928 10.027 30.926 1.00 52.69 85 PRO A C 1
ATOM 672 O O . PRO A 1 85 ? -2.030 9.611 30.192 1.00 52.69 85 PRO A O 1
ATOM 675 N N . ARG A 1 86 ? -3.572 9.230 31.781 1.00 57.19 86 ARG A N 1
ATOM 676 C CA . ARG A 1 86 ? -3.419 7.778 31.726 1.00 57.19 86 ARG A CA 1
ATOM 677 C C . ARG A 1 86 ? -3.976 7.346 30.376 1.00 57.19 86 ARG A C 1
ATOM 679 O O . ARG A 1 86 ? -5.167 7.530 30.159 1.00 57.19 86 ARG A O 1
ATOM 686 N N . SER A 1 87 ? -3.128 6.795 29.510 1.00 68.69 87 SER A N 1
ATOM 687 C CA . SER A 1 87 ? -3.560 6.187 28.252 1.00 68.69 87 SER A CA 1
ATOM 688 C C . SER A 1 87 ? -4.602 5.117 28.565 1.00 68.69 87 SER A C 1
ATOM 690 O O . SER A 1 87 ? -4.286 4.117 29.222 1.00 68.69 87 SER A O 1
ATOM 692 N N . TYR A 1 88 ? -5.845 5.341 28.156 1.00 87.25 88 TYR A N 1
ATOM 693 C CA . TYR A 1 88 ? -6.928 4.394 28.351 1.00 87.25 88 TYR A CA 1
ATOM 694 C C . TYR A 1 88 ? -6.999 3.439 27.156 1.00 87.25 88 TYR A C 1
ATOM 696 O O . TYR A 1 88 ? -6.667 3.796 26.026 1.00 87.25 88 TYR A O 1
ATOM 704 N N . THR A 1 89 ? -7.378 2.187 27.410 1.00 94.69 89 THR A N 1
ATOM 705 C CA . THR A 1 89 ? -7.571 1.182 26.358 1.00 94.69 89 THR A CA 1
ATOM 706 C C . THR A 1 89 ? -9.060 0.931 26.178 1.00 94.69 89 THR A C 1
ATOM 708 O O . THR A 1 89 ? -9.707 0.423 27.090 1.00 94.69 89 THR A O 1
ATOM 711 N N . LEU A 1 90 ? -9.576 1.252 24.995 1.00 96.75 90 LEU A N 1
ATOM 712 C CA . LEU A 1 90 ? -10.937 0.960 24.553 1.00 96.75 90 LEU A CA 1
ATOM 713 C C . LEU A 1 90 ? -10.926 -0.300 23.689 1.00 96.75 90 LEU A C 1
ATOM 715 O O . LEU A 1 90 ? -10.112 -0.420 22.775 1.00 96.75 90 LEU A O 1
ATOM 719 N N . ARG A 1 91 ? -11.831 -1.243 23.939 1.00 98.00 91 ARG A N 1
ATOM 720 C CA . ARG A 1 91 ? -11.997 -2.440 23.109 1.00 98.00 91 ARG A CA 1
ATOM 721 C C . ARG A 1 91 ? -13.256 -2.337 22.274 1.00 98.00 91 ARG A C 1
ATOM 723 O O . ARG A 1 91 ? -14.324 -2.013 22.781 1.00 98.00 91 ARG A O 1
ATOM 730 N N . VAL A 1 92 ? -13.153 -2.709 21.010 1.00 98.12 92 VAL A N 1
ATOM 731 C CA . VAL A 1 92 ? -14.294 -2.800 20.101 1.00 98.12 92 VAL A CA 1
ATOM 732 C C . VAL A 1 92 ? -14.540 -4.283 19.797 1.00 98.12 92 VAL A C 1
ATOM 734 O O . VAL A 1 92 ? -13.592 -4.985 19.430 1.00 98.12 92 VAL A O 1
ATOM 737 N N . PRO A 1 93 ? -15.771 -4.805 19.973 1.00 97.75 93 PRO A N 1
ATOM 738 C CA . PRO A 1 93 ? -17.003 -4.092 20.337 1.00 97.75 93 PRO A CA 1
ATOM 739 C C . PRO A 1 93 ? -17.300 -3.993 21.855 1.00 97.75 93 PRO A C 1
ATOM 741 O O . PRO A 1 93 ? -18.371 -3.534 22.239 1.00 97.75 93 PRO A O 1
ATOM 744 N N . ALA A 1 94 ? -16.411 -4.480 22.731 1.00 97.12 94 ALA A N 1
ATOM 745 C CA . ALA A 1 94 ? -16.733 -4.703 24.148 1.00 97.12 94 ALA A CA 1
ATOM 746 C C . ALA A 1 94 ? -17.021 -3.424 24.963 1.00 97.12 94 ALA A C 1
ATOM 748 O O . ALA A 1 94 ? -17.936 -3.424 25.783 1.00 97.12 94 ALA A O 1
ATOM 749 N N . ASP A 1 95 ? -16.251 -2.357 24.746 1.00 97.38 95 ASP A N 1
ATOM 750 C CA . ASP A 1 95 ? -16.387 -1.072 25.446 1.00 97.38 95 ASP A CA 1
ATOM 751 C C . ASP A 1 95 ? -17.111 -0.017 24.577 1.00 97.38 95 ASP A C 1
ATOM 753 O O . ASP A 1 95 ? -17.683 0.937 25.102 1.00 97.38 95 ASP A O 1
ATOM 757 N N . ALA A 1 96 ? -17.125 -0.188 23.249 1.00 96.94 96 ALA A N 1
ATOM 758 C CA . ALA A 1 96 ? -17.874 0.640 22.302 1.00 96.94 96 ALA A CA 1
ATOM 759 C C . ALA A 1 96 ? -18.360 -0.206 21.111 1.00 96.94 96 ALA A C 1
ATOM 761 O O . ALA A 1 96 ? -17.583 -1.010 20.601 1.00 96.94 96 ALA A O 1
ATOM 762 N N . PRO A 1 97 ? -19.600 -0.017 20.619 1.00 96.69 97 PRO A N 1
ATOM 763 C CA . PRO A 1 97 ? -20.200 -0.901 19.614 1.00 96.69 97 PRO A CA 1
ATOM 764 C C . PRO A 1 97 ? -19.569 -0.797 18.216 1.00 96.69 97 PRO A C 1
ATOM 766 O O . PRO A 1 97 ? -19.709 -1.722 17.422 1.00 96.69 97 PRO A O 1
ATOM 769 N N . THR A 1 98 ? -18.895 0.312 17.902 1.00 98.31 98 THR A N 1
ATOM 770 C CA . THR A 1 98 ? -18.257 0.580 16.599 1.00 98.31 98 THR A CA 1
ATOM 771 C C . THR A 1 98 ? -16.879 1.202 16.803 1.00 98.31 98 THR A C 1
ATOM 773 O O . THR A 1 98 ? -16.603 1.748 17.882 1.00 98.31 98 THR A O 1
ATOM 776 N N . ILE A 1 99 ? -16.017 1.164 15.780 1.00 98.69 99 ILE A N 1
ATOM 777 C CA . ILE A 1 99 ? -14.700 1.805 15.853 1.00 98.69 99 ILE A CA 1
ATOM 778 C C . ILE A 1 99 ? -14.880 3.320 15.938 1.00 98.69 99 ILE A C 1
ATOM 780 O O . ILE A 1 99 ? -14.234 3.954 16.773 1.00 98.69 99 ILE A O 1
ATOM 784 N N . GLN A 1 100 ? -15.804 3.913 15.173 1.00 98.62 100 GLN A N 1
ATOM 785 C CA . GLN A 1 100 ? -16.028 5.359 15.254 1.00 98.62 100 GLN A CA 1
ATOM 786 C C . GLN A 1 100 ? -16.506 5.807 16.644 1.00 98.62 100 GLN A C 1
ATOM 788 O O . GLN A 1 100 ? -16.044 6.832 17.142 1.00 98.62 100 GLN A O 1
ATOM 793 N N . THR A 1 101 ? -17.379 5.042 17.311 1.00 98.31 101 THR A N 1
ATOM 794 C CA . THR A 1 101 ? -17.792 5.372 18.690 1.00 98.31 101 THR A CA 1
ATOM 795 C C . THR A 1 101 ? -16.611 5.305 19.663 1.00 98.31 101 THR A C 1
ATOM 797 O O . THR A 1 101 ? -16.486 6.173 20.524 1.00 98.31 101 THR A O 1
ATOM 800 N N . ALA A 1 102 ? -15.702 4.336 19.505 1.00 98.25 102 ALA A N 1
ATOM 801 C CA . ALA A 1 102 ? -14.478 4.294 20.304 1.00 98.25 102 ALA A CA 1
ATOM 802 C C . ALA A 1 102 ? -13.581 5.518 20.047 1.00 98.25 102 ALA A C 1
ATOM 804 O O . ALA A 1 102 ? -13.083 6.114 20.998 1.00 98.25 102 ALA A O 1
ATOM 805 N N . ILE A 1 103 ? -13.424 5.947 18.788 1.00 98.00 103 ILE A N 1
ATOM 806 C CA . ILE A 1 103 ? -12.685 7.174 18.437 1.00 98.00 103 ILE A CA 1
ATOM 807 C C . ILE A 1 103 ? -13.320 8.406 19.095 1.00 98.00 103 ILE A C 1
ATOM 809 O O . ILE A 1 103 ? -12.614 9.309 19.548 1.00 98.00 103 ILE A O 1
ATOM 813 N N . ASP A 1 104 ? -14.648 8.452 19.161 1.00 97.69 104 ASP A N 1
ATOM 814 C CA . ASP A 1 104 ? -15.382 9.570 19.749 1.00 97.69 104 ASP A CA 1
ATOM 815 C C . ASP A 1 104 ? -15.176 9.669 21.265 1.00 97.69 104 ASP A C 1
ATOM 817 O O . ASP A 1 104 ? -15.095 10.781 21.792 1.00 97.69 104 ASP A O 1
ATOM 821 N N . TYR A 1 105 ? -15.030 8.529 21.947 1.00 96.12 105 TYR A N 1
ATOM 822 C CA . TYR A 1 105 ? -14.695 8.463 23.373 1.00 96.12 105 TYR A CA 1
ATOM 823 C C . TYR A 1 105 ? -13.217 8.716 23.662 1.00 96.12 105 TYR A C 1
ATOM 825 O O . TYR A 1 105 ? -12.893 9.282 24.706 1.00 96.12 105 TYR A O 1
ATOM 833 N N . ALA A 1 106 ? -12.334 8.309 22.753 1.00 95.19 106 ALA A N 1
ATOM 834 C CA . ALA A 1 106 ? -10.896 8.401 22.937 1.00 95.19 106 ALA A CA 1
ATOM 835 C C . ALA A 1 106 ? -10.410 9.855 23.031 1.00 95.19 106 ALA A C 1
ATOM 837 O O . ALA A 1 106 ? -10.878 10.753 22.318 1.00 95.19 106 ALA A O 1
ATOM 838 N N . ILE A 1 107 ? -9.403 10.079 23.864 1.00 91.75 107 ILE A N 1
ATOM 839 C CA . ILE A 1 107 ? -8.589 11.295 23.884 1.00 91.75 107 ILE A CA 1
ATOM 840 C C . ILE A 1 107 ? -7.177 10.992 23.376 1.00 91.75 107 ILE A C 1
ATOM 842 O O . ILE A 1 107 ? -6.800 9.840 23.176 1.00 91.75 107 ILE A O 1
ATOM 846 N N . ASP A 1 108 ? -6.388 12.035 23.128 1.00 89.44 108 ASP A N 1
ATOM 847 C CA . ASP A 1 108 ? -5.012 11.869 22.659 1.00 89.44 108 ASP A CA 1
ATOM 848 C C . ASP A 1 108 ? -4.190 10.983 23.615 1.00 89.44 108 ASP A C 1
ATOM 850 O O . ASP A 1 108 ? -4.150 11.229 24.821 1.00 89.44 108 ASP A O 1
ATOM 854 N N . GLY A 1 109 ? -3.493 9.992 23.057 1.00 87.69 109 GLY A N 1
ATOM 855 C CA . GLY A 1 109 ? -2.704 8.992 23.777 1.00 87.69 109 GLY A CA 1
ATOM 856 C C . GLY A 1 109 ? -3.447 7.687 24.084 1.00 87.69 109 GLY A C 1
ATOM 857 O O . GLY A 1 109 ? -2.808 6.728 24.520 1.00 87.69 109 GLY A O 1
ATOM 858 N N . ASP A 1 110 ? -4.761 7.622 23.853 1.00 93.50 110 ASP A N 1
ATOM 859 C CA . ASP A 1 110 ? -5.536 6.397 24.051 1.00 93.50 110 ASP A CA 1
ATOM 860 C C . ASP A 1 110 ? -5.252 5.341 22.976 1.00 93.50 110 ASP A C 1
ATOM 862 O O . ASP A 1 110 ? -4.815 5.627 21.855 1.00 93.50 110 ASP A O 1
ATOM 866 N N . GLN A 1 111 ? -5.545 4.092 23.338 1.00 95.12 111 GLN A N 1
ATOM 867 C CA . GLN A 1 111 ? -5.464 2.943 22.446 1.00 95.12 111 GLN A CA 1
ATOM 868 C C . GLN A 1 111 ? -6.848 2.341 22.222 1.00 95.12 111 GLN A C 1
ATOM 870 O O . GLN A 1 111 ? -7.602 2.116 23.167 1.00 95.12 111 GLN A O 1
ATOM 875 N N . ILE A 1 112 ? -7.151 2.005 20.976 1.00 98.06 112 ILE A N 1
ATOM 876 C CA . ILE A 1 112 ? -8.352 1.292 20.562 1.00 98.06 112 ILE A CA 1
ATOM 877 C C . ILE A 1 112 ? -7.917 -0.077 20.038 1.00 98.06 112 ILE A C 1
ATOM 879 O O . ILE A 1 112 ? -7.188 -0.170 19.050 1.00 98.06 112 ILE A O 1
ATOM 883 N N . ILE A 1 113 ? -8.350 -1.144 20.708 1.00 98.19 113 ILE A N 1
ATOM 884 C CA . ILE A 1 113 ? -8.091 -2.532 20.313 1.00 98.19 113 ILE A CA 1
ATOM 885 C C . ILE A 1 113 ? -9.365 -3.111 19.707 1.00 98.19 113 ILE A C 1
ATOM 887 O O . ILE A 1 113 ? -10.384 -3.248 20.384 1.00 98.19 113 ILE A O 1
ATOM 891 N N . VAL A 1 114 ? -9.300 -3.486 18.438 1.00 98.69 114 VAL A N 1
ATOM 892 C CA . VAL A 1 114 ? -10.444 -3.991 17.678 1.00 98.69 114 VAL A CA 1
ATOM 893 C C . VAL A 1 114 ? -10.340 -5.507 17.544 1.00 98.69 114 VAL A C 1
ATOM 895 O O . VAL A 1 114 ? -9.309 -6.037 17.126 1.00 98.69 114 VAL A O 1
ATOM 898 N N . SER A 1 115 ? -11.397 -6.210 17.945 1.00 98.62 115 SER A N 1
ATOM 899 C CA . SER A 1 115 ? -11.496 -7.667 17.799 1.00 98.62 115 SER A CA 1
ATOM 900 C C . SER A 1 115 ? -11.767 -8.054 16.339 1.00 98.62 115 SER A C 1
ATOM 902 O O . SER A 1 115 ? -12.312 -7.243 15.596 1.00 98.62 115 SER A O 1
ATOM 904 N N . PRO A 1 116 ? -11.444 -9.287 15.912 1.00 98.75 116 PRO A N 1
ATOM 905 C CA . PRO A 1 116 ? -11.877 -9.805 14.617 1.00 98.75 116 PRO A CA 1
ATOM 906 C C . PRO A 1 116 ? -13.379 -9.620 14.374 1.00 98.75 116 PRO A C 1
ATOM 908 O O . PRO A 1 116 ? -14.199 -9.911 15.247 1.00 98.75 116 PRO A O 1
ATOM 911 N N . GLY A 1 117 ? -13.735 -9.162 13.179 1.00 98.50 117 GLY A N 1
ATOM 912 C CA . GLY A 1 117 ? -15.097 -8.836 12.781 1.00 98.50 117 GLY A CA 1
ATOM 913 C C . GLY A 1 117 ? -15.137 -7.999 11.503 1.00 98.50 117 GLY A C 1
ATOM 914 O O . GLY A 1 117 ? -14.119 -7.464 11.062 1.00 98.50 117 GLY A O 1
ATOM 915 N N . VAL A 1 118 ? -16.330 -7.885 10.914 1.00 98.56 118 VAL A N 1
ATOM 916 C CA . VAL A 1 118 ? -16.606 -6.952 9.814 1.00 98.56 118 VAL A CA 1
ATOM 917 C C . VAL A 1 118 ? -17.292 -5.722 10.389 1.00 98.56 118 VAL A C 1
ATOM 919 O O . VAL A 1 118 ? -18.373 -5.822 10.968 1.00 98.56 118 VAL A O 1
ATOM 922 N N . TYR A 1 119 ? -16.658 -4.573 10.208 1.00 98.62 119 TYR A N 1
ATOM 923 C CA . TYR A 1 119 ? -17.121 -3.271 10.655 1.00 98.62 119 TYR A CA 1
ATOM 924 C C . TYR A 1 119 ? -17.519 -2.452 9.426 1.00 98.62 119 TYR A C 1
ATOM 926 O O . TYR A 1 119 ? -16.663 -1.905 8.733 1.00 98.62 119 TYR A O 1
ATOM 934 N N . GLU A 1 120 ? -18.819 -2.415 9.120 1.00 98.38 120 GLU A N 1
ATOM 935 C CA . GLU A 1 120 ? -19.370 -1.625 8.009 1.00 98.38 120 GLU A CA 1
ATOM 936 C C . GLU A 1 120 ? -19.470 -0.145 8.399 1.00 98.38 120 GLU A C 1
ATOM 938 O O . GLU A 1 120 ? -20.515 0.342 8.839 1.00 98.38 120 GLU A O 1
ATOM 943 N N . GLU A 1 121 ? -18.359 0.575 8.280 1.00 98.19 121 GLU A N 1
ATOM 944 C CA . GLU A 1 121 ? -18.253 1.976 8.671 1.00 98.19 121 GLU A CA 1
ATOM 945 C C . GLU A 1 121 ? -17.167 2.727 7.887 1.00 98.19 121 GLU A C 1
ATOM 947 O O . GLU A 1 121 ? -16.234 2.147 7.333 1.00 98.19 121 GLU A O 1
ATOM 952 N N . ASN A 1 122 ? -17.285 4.056 7.872 1.00 98.62 122 ASN A N 1
ATOM 953 C CA . ASN A 1 122 ? -16.249 4.972 7.409 1.00 98.62 122 ASN A CA 1
ATOM 954 C C . ASN A 1 122 ? -15.729 5.741 8.628 1.00 98.62 122 ASN A C 1
ATOM 956 O O . ASN A 1 122 ? -16.467 6.544 9.207 1.00 98.62 122 ASN A O 1
ATOM 960 N N . ILE A 1 123 ? -14.483 5.489 9.033 1.00 98.62 123 ILE A N 1
ATOM 961 C CA . ILE A 1 123 ? -13.910 6.056 10.259 1.00 98.62 123 ILE A CA 1
ATOM 962 C C . ILE A 1 123 ? -13.140 7.352 9.990 1.00 98.62 123 ILE A C 1
ATOM 964 O O . ILE A 1 123 ? -12.465 7.516 8.971 1.00 98.62 123 ILE A O 1
ATOM 968 N N . HIS A 1 124 ? -13.202 8.274 10.944 1.00 98.31 124 HIS A N 1
ATOM 969 C CA . HIS A 1 124 ? -12.535 9.566 10.907 1.00 98.31 124 HIS A CA 1
ATOM 970 C C . HIS A 1 124 ? -11.757 9.799 12.209 1.00 98.31 124 HIS A C 1
ATOM 972 O O . HIS A 1 124 ? -12.355 9.884 13.282 1.00 98.31 124 HIS A O 1
ATOM 978 N N . PHE A 1 125 ? -10.435 9.983 12.119 1.00 97.25 125 PHE A N 1
ATOM 979 C CA . PHE A 1 125 ? -9.542 10.160 13.282 1.00 97.25 125 PHE A CA 1
ATOM 980 C C . PHE A 1 125 ? -9.746 11.488 14.033 1.00 97.25 125 PHE A C 1
ATOM 982 O O . PHE A 1 125 ? -9.414 11.603 15.209 1.00 97.25 125 PHE A O 1
ATOM 989 N N . LYS A 1 126 ? -10.334 12.497 13.379 1.00 95.44 126 LYS A N 1
ATOM 990 C CA . LYS A 1 126 ? -10.742 13.791 13.977 1.00 95.44 126 LYS A CA 1
ATOM 991 C C . LYS A 1 126 ? -9.569 14.597 14.559 1.00 95.44 126 LYS A C 1
ATOM 993 O O . LYS A 1 126 ? -9.768 15.358 15.502 1.00 95.44 126 LYS A O 1
ATOM 998 N N . GLY A 1 127 ? -8.360 14.452 14.015 1.00 91.75 127 GLY A N 1
ATOM 999 C CA . GLY A 1 127 ? -7.174 15.139 14.531 1.00 91.75 127 GLY A CA 1
ATOM 1000 C C . GLY A 1 127 ? -6.605 14.514 15.806 1.00 91.75 127 GLY A C 1
ATOM 1001 O O . GLY A 1 127 ? -5.669 15.069 16.381 1.00 91.75 127 GLY A O 1
ATOM 1002 N N . LYS A 1 128 ? -7.163 13.386 16.269 1.00 92.12 128 LYS A N 1
ATOM 1003 C CA . LYS A 1 128 ? -6.749 12.731 17.511 1.00 92.12 128 LYS A CA 1
ATOM 1004 C C . LYS A 1 128 ? -5.458 11.944 17.310 1.00 92.12 128 LYS A C 1
ATOM 1006 O O . LYS A 1 128 ? -5.272 11.261 16.305 1.00 92.12 128 LYS A O 1
ATOM 1011 N N . ARG A 1 129 ? -4.590 12.004 18.315 1.00 90.81 129 ARG A N 1
ATOM 1012 C CA . ARG A 1 129 ? -3.316 11.277 18.385 1.00 90.81 129 ARG A CA 1
ATOM 1013 C C . ARG A 1 129 ? -3.525 9.959 19.123 1.00 90.81 129 ARG A C 1
ATOM 1015 O O . ARG A 1 129 ? -3.193 9.853 20.299 1.00 90.81 129 ARG A O 1
ATOM 1022 N N . ILE A 1 130 ? -4.187 9.016 18.462 1.00 93.38 130 ILE A N 1
ATOM 1023 C CA . ILE A 1 130 ? -4.606 7.729 19.036 1.00 93.38 130 ILE A CA 1
ATOM 1024 C C . ILE A 1 130 ? -4.004 6.561 18.261 1.00 93.38 130 ILE A C 1
ATOM 1026 O O . ILE A 1 130 ? -3.757 6.662 17.056 1.00 93.38 130 ILE A O 1
ATOM 1030 N N . LEU A 1 131 ? -3.819 5.441 18.956 1.00 94.81 131 LEU A N 1
ATOM 1031 C CA . LEU A 1 131 ? -3.469 4.163 18.346 1.00 94.81 131 LEU A CA 1
ATOM 1032 C C . LEU A 1 131 ? -4.736 3.342 18.135 1.00 94.81 131 LEU A C 1
ATOM 1034 O O . LEU A 1 131 ? -5.427 3.026 19.098 1.00 94.81 131 LEU A O 1
ATOM 1038 N N . ILE A 1 132 ? -5.011 2.938 16.900 1.00 97.81 132 ILE A N 1
ATOM 1039 C CA . ILE A 1 132 ? -6.059 1.972 16.573 1.00 97.81 132 ILE A CA 1
ATOM 1040 C C . ILE A 1 132 ? -5.379 0.727 16.022 1.00 97.81 132 ILE A C 1
ATOM 1042 O O . ILE A 1 132 ? -4.638 0.805 15.044 1.00 97.81 132 ILE A O 1
ATOM 1046 N N . ARG A 1 133 ? -5.616 -0.433 16.637 1.00 98.19 133 ARG A N 1
ATOM 1047 C CA . ARG A 1 133 ? -5.014 -1.693 16.194 1.00 98.19 133 ARG A CA 1
ATOM 1048 C C . ARG A 1 133 ? -5.948 -2.885 16.317 1.00 98.19 133 ARG A C 1
ATOM 1050 O O . ARG A 1 133 ? -6.813 -2.904 17.192 1.00 98.19 133 ARG A O 1
ATOM 1057 N N . SER A 1 134 ? -5.723 -3.916 15.511 1.00 97.75 134 SER A N 1
ATOM 1058 C CA . SER A 1 134 ? -6.315 -5.230 15.768 1.00 97.75 134 SER A CA 1
ATOM 1059 C C . SER A 1 134 ? -5.714 -5.892 17.017 1.00 97.75 134 SER A C 1
ATOM 1061 O O . SER A 1 134 ? -4.738 -5.417 17.621 1.00 97.75 134 SER A O 1
ATOM 1063 N N . THR A 1 135 ? -6.308 -7.006 17.445 1.00 97.12 135 THR A N 1
ATOM 1064 C CA . THR A 1 135 ? -5.843 -7.757 18.621 1.00 97.12 135 THR A CA 1
ATOM 1065 C C . THR A 1 135 ? -4.421 -8.292 18.464 1.00 97.12 135 THR A C 1
ATOM 1067 O O . THR A 1 135 ? -3.694 -8.330 19.459 1.00 97.12 135 THR A O 1
ATOM 1070 N N . ASN A 1 136 ? -4.001 -8.635 17.241 1.00 92.25 136 ASN A N 1
ATOM 1071 C CA . ASN A 1 136 ? -2.649 -9.089 16.928 1.00 92.25 136 ASN A CA 1
ATOM 1072 C C . ASN A 1 136 ? -2.204 -8.615 15.533 1.00 92.25 136 ASN A C 1
ATOM 1074 O O . ASN A 1 136 ? -2.676 -9.111 14.515 1.00 92.25 136 ASN A O 1
ATOM 1078 N N . VAL A 1 137 ? -1.243 -7.690 15.504 1.00 89.69 137 VAL A N 1
ATOM 1079 C CA . VAL A 1 137 ? -0.720 -7.056 14.279 1.00 89.69 137 VAL A CA 1
ATOM 1080 C C . VAL A 1 137 ? 0.364 -7.877 13.571 1.00 89.69 137 VAL A C 1
ATOM 1082 O O . VAL A 1 137 ? 0.874 -7.449 12.546 1.00 89.69 137 VAL A O 1
ATOM 1085 N N . ARG A 1 138 ? 0.746 -9.038 14.119 1.00 88.75 138 ARG A N 1
ATOM 1086 C CA . ARG A 1 138 ? 1.729 -9.960 13.516 1.00 88.75 138 ARG A CA 1
ATOM 1087 C C . ARG A 1 138 ? 1.105 -11.265 13.030 1.00 88.75 138 ARG A C 1
ATOM 1089 O O . ARG A 1 138 ? 1.816 -12.156 12.584 1.00 88.75 138 ARG A O 1
ATOM 1096 N N . ASP A 1 139 ? -0.214 -11.393 13.140 1.00 89.06 139 ASP A N 1
ATOM 1097 C CA . ASP A 1 139 ? -0.958 -12.557 12.676 1.00 89.06 139 ASP A CA 1
ATOM 1098 C C . ASP A 1 139 ? -1.858 -12.150 11.507 1.00 89.06 139 ASP A C 1
ATOM 1100 O O . ASP A 1 139 ? -2.901 -11.513 11.680 1.00 89.06 139 ASP A O 1
ATOM 1104 N N . TRP A 1 140 ? -1.461 -12.542 10.295 1.00 89.75 140 TRP A N 1
ATOM 1105 C CA . TRP A 1 140 ? -2.219 -12.245 9.081 1.00 89.75 140 TRP A CA 1
ATOM 1106 C C . TRP A 1 140 ? -3.617 -12.873 9.069 1.00 89.75 140 TRP A C 1
ATOM 1108 O O . TRP A 1 140 ? -4.492 -12.345 8.383 1.00 89.75 140 TRP A O 1
ATOM 1118 N N . SER A 1 141 ? -3.879 -13.935 9.841 1.00 93.44 141 SER A N 1
ATOM 1119 C CA . SER A 1 141 ? -5.237 -14.459 10.022 1.00 93.44 141 SER A CA 1
ATOM 1120 C C . SER A 1 141 ? -6.105 -13.460 10.788 1.00 93.44 141 SER A C 1
ATOM 1122 O O . SER A 1 141 ? -7.228 -13.170 10.375 1.00 93.44 141 SER A O 1
ATOM 1124 N N . VAL A 1 142 ? -5.571 -12.869 11.862 1.00 95.50 142 VAL A N 1
ATOM 1125 C CA . VAL A 1 142 ? -6.266 -11.831 12.638 1.00 95.50 142 VAL A CA 1
ATOM 1126 C C . VAL A 1 142 ? -6.498 -10.582 11.791 1.00 95.50 142 VAL A C 1
ATOM 1128 O O . VAL A 1 142 ? -7.625 -10.085 11.739 1.00 95.50 142 VAL A O 1
ATOM 1131 N N . ILE A 1 143 ? -5.480 -10.120 11.065 1.00 95.25 143 ILE A N 1
ATOM 1132 C CA . ILE A 1 143 ? -5.564 -8.928 10.205 1.00 95.25 143 ILE A CA 1
ATOM 1133 C C . ILE A 1 143 ? -6.610 -9.107 9.096 1.00 95.25 143 ILE A C 1
ATOM 1135 O O . ILE A 1 143 ? -7.445 -8.228 8.877 1.00 95.25 143 ILE A O 1
ATOM 1139 N N . ARG A 1 144 ? -6.613 -10.265 8.418 1.00 96.56 144 ARG A N 1
ATOM 1140 C CA . ARG A 1 144 ? -7.606 -10.598 7.378 1.00 96.56 144 ARG A CA 1
ATOM 1141 C C . ARG A 1 144 ? -9.032 -10.655 7.924 1.00 96.56 144 ARG A C 1
ATOM 1143 O O . ARG A 1 144 ? -9.973 -10.383 7.190 1.00 96.56 144 ARG A O 1
ATOM 1150 N N . SER A 1 145 ? -9.188 -11.014 9.197 1.00 97.69 145 SER A N 1
ATOM 1151 C CA . SER A 1 145 ? -10.493 -11.119 9.857 1.00 97.69 145 SER A CA 1
ATOM 1152 C C . SER A 1 145 ? -10.954 -9.841 10.568 1.00 97.69 145 SER A C 1
ATOM 1154 O O . SER A 1 145 ? -12.106 -9.781 10.981 1.00 97.69 145 SER A O 1
ATOM 1156 N N . THR A 1 146 ? -10.096 -8.825 10.710 1.00 98.62 146 THR A N 1
ATOM 1157 C CA . THR A 1 146 ? -10.440 -7.516 11.295 1.00 98.62 146 THR A CA 1
ATOM 1158 C C . THR A 1 146 ? -10.644 -6.505 10.164 1.00 98.62 146 THR A C 1
ATOM 1160 O O . THR A 1 146 ? -9.694 -5.869 9.704 1.00 98.62 146 THR A O 1
ATOM 1163 N N . ILE A 1 147 ? -11.875 -6.402 9.664 1.00 98.88 147 ILE A N 1
ATOM 1164 C CA . ILE A 1 147 ? -12.204 -5.708 8.412 1.00 98.88 147 ILE A CA 1
ATOM 1165 C C . ILE A 1 147 ? -12.951 -4.406 8.702 1.00 98.88 147 ILE A C 1
ATOM 1167 O O . ILE A 1 147 ? -14.004 -4.439 9.328 1.00 98.88 147 ILE A O 1
ATOM 1171 N N . ILE A 1 148 ? -12.461 -3.288 8.169 1.00 98.88 148 ILE A N 1
ATOM 1172 C CA . ILE A 1 148 ? -13.206 -2.033 8.032 1.00 98.88 148 ILE A CA 1
ATOM 1173 C C . ILE A 1 148 ? -13.707 -1.962 6.586 1.00 98.88 148 ILE A C 1
ATOM 1175 O O . ILE A 1 148 ? -12.914 -1.893 5.641 1.00 98.88 148 ILE A O 1
ATOM 1179 N N . ASP A 1 149 ? -15.021 -2.048 6.410 1.00 98.81 149 ASP A N 1
ATOM 1180 C CA . ASP A 1 149 ? -15.683 -2.101 5.109 1.00 98.81 149 ASP A CA 1
ATOM 1181 C C . ASP A 1 149 ? -16.419 -0.783 4.848 1.00 98.81 149 ASP A C 1
ATOM 1183 O O . ASP A 1 149 ? -17.417 -0.472 5.496 1.00 98.81 149 ASP A O 1
ATOM 1187 N N . GLY A 1 150 ? -15.929 0.006 3.889 1.00 98.38 150 GLY A N 1
ATOM 1188 C CA . GLY A 1 150 ? -16.489 1.327 3.597 1.00 98.38 150 GLY A CA 1
ATOM 1189 C C . GLY A 1 150 ? -17.827 1.306 2.857 1.00 98.38 150 GLY A C 1
ATOM 1190 O O . GLY A 1 150 ? -18.362 2.378 2.559 1.00 98.38 150 GLY A O 1
ATOM 1191 N N . GLY A 1 151 ? -18.347 0.129 2.480 1.00 98.12 151 GLY A N 1
ATOM 1192 C CA . GLY A 1 151 ? -19.669 -0.027 1.862 1.00 98.12 151 GLY A CA 1
ATOM 1193 C C . GLY A 1 151 ? -19.896 0.804 0.591 1.00 98.12 151 GLY A C 1
ATOM 1194 O O . GLY A 1 151 ? -21.040 1.076 0.227 1.00 98.12 151 GLY A O 1
ATOM 1195 N N . ARG A 1 152 ? -18.818 1.242 -0.072 1.00 97.44 152 ARG A N 1
ATOM 1196 C CA . ARG A 1 152 ? -18.783 2.170 -1.214 1.00 97.44 152 ARG A CA 1
ATOM 1197 C C . ARG A 1 152 ? -19.392 3.551 -0.934 1.00 97.44 152 ARG A C 1
ATOM 1199 O O . ARG A 1 152 ? -19.921 4.184 -1.845 1.00 97.44 152 ARG A O 1
ATOM 1206 N N . ARG A 1 153 ? -19.327 4.034 0.311 1.00 96.62 153 ARG A N 1
ATOM 1207 C CA . ARG A 1 153 ? -19.957 5.298 0.757 1.00 96.62 153 ARG A CA 1
ATOM 1208 C C . ARG A 1 153 ? -18.968 6.415 1.106 1.00 96.62 153 ARG A C 1
ATOM 1210 O O . ARG A 1 153 ? -19.327 7.364 1.796 1.00 96.62 153 ARG A O 1
ATOM 1217 N N . GLY A 1 154 ? -17.739 6.324 0.616 1.00 98.00 154 GLY A N 1
ATOM 1218 C CA . GLY A 1 154 ? -16.679 7.291 0.884 1.00 98.00 154 GLY A CA 1
ATOM 1219 C C . GLY A 1 154 ? -15.340 6.608 1.119 1.00 98.00 154 GLY A C 1
ATOM 1220 O O . GLY A 1 154 ? -15.193 5.405 0.886 1.00 98.00 154 GLY A O 1
ATOM 1221 N N . SER A 1 155 ? -14.374 7.391 1.593 1.00 98.75 155 SER A N 1
ATOM 1222 C CA . SER A 1 155 ? -13.094 6.882 2.082 1.00 98.75 155 SER A CA 1
ATOM 1223 C C . SER A 1 155 ? -13.317 6.011 3.319 1.00 98.75 155 SER A C 1
ATOM 1225 O O . SER A 1 155 ? -14.036 6.428 4.228 1.00 98.75 155 SER A O 1
ATOM 1227 N N . VAL A 1 156 ? -12.732 4.812 3.381 1.00 98.88 156 VAL A N 1
ATOM 1228 C CA . VAL A 1 156 ? -12.894 3.912 4.545 1.00 98.88 156 VAL A CA 1
ATOM 1229 C C . VAL A 1 156 ? -12.290 4.537 5.803 1.00 98.88 156 VAL A C 1
ATOM 1231 O O . VAL A 1 156 ? -12.905 4.521 6.866 1.00 98.88 156 VAL A O 1
ATOM 1234 N N . VAL A 1 157 ? -11.106 5.138 5.668 1.00 98.81 157 VAL A N 1
ATOM 1235 C CA . VAL A 1 157 ? -10.404 5.846 6.743 1.00 98.81 157 VAL A CA 1
ATOM 1236 C C . VAL A 1 157 ? -10.082 7.268 6.301 1.00 98.81 157 VAL A C 1
ATOM 1238 O O . VAL A 1 157 ? -9.538 7.480 5.218 1.00 98.81 157 VAL A O 1
ATOM 1241 N N . THR A 1 158 ? -10.381 8.253 7.146 1.00 98.25 158 THR A N 1
ATOM 1242 C CA . THR A 1 158 ? -10.044 9.661 6.897 1.00 98.25 158 THR A CA 1
ATOM 1243 C C . THR A 1 158 ? -9.311 10.286 8.081 1.00 98.25 158 THR A C 1
ATOM 1245 O O . THR A 1 158 ? -9.707 10.128 9.239 1.00 98.25 158 THR A O 1
ATOM 1248 N N . PHE A 1 159 ? -8.263 11.047 7.780 1.00 96.06 159 PHE A N 1
ATOM 1249 C CA . PHE A 1 159 ? -7.546 11.890 8.736 1.00 96.06 159 PHE A CA 1
ATOM 1250 C C . PHE A 1 159 ? -7.916 13.366 8.549 1.00 96.06 159 PHE A C 1
ATOM 1252 O O . PHE A 1 159 ? -8.329 13.782 7.468 1.00 96.06 159 PHE A O 1
ATOM 1259 N N . ALA A 1 160 ? -7.776 14.176 9.594 1.00 93.62 160 ALA A N 1
ATOM 1260 C CA . ALA A 1 160 ? -8.038 15.613 9.557 1.00 93.62 160 ALA A CA 1
ATOM 1261 C C . ALA A 1 160 ? -6.860 16.429 8.994 1.00 93.62 160 ALA A C 1
ATOM 1263 O O . ALA A 1 160 ? -7.051 17.586 8.626 1.00 93.62 160 ALA A O 1
ATOM 1264 N N . GLY A 1 161 ? -5.652 15.857 8.959 1.00 87.19 161 GLY A N 1
ATOM 1265 C CA . GLY A 1 161 ? -4.415 16.565 8.610 1.00 87.19 161 GLY A CA 1
ATOM 1266 C C . GLY A 1 161 ? -3.762 17.272 9.805 1.00 87.19 161 GLY A C 1
ATOM 1267 O O . GLY A 1 161 ? -2.726 17.919 9.661 1.00 87.19 161 GLY A O 1
ATOM 1268 N N . THR A 1 162 ? -4.347 17.149 10.999 1.00 84.19 162 THR A N 1
ATOM 1269 C CA . THR A 1 162 ? -3.874 17.773 12.246 1.00 84.19 162 THR A CA 1
ATOM 1270 C C . THR A 1 162 ? -3.373 16.760 13.274 1.00 8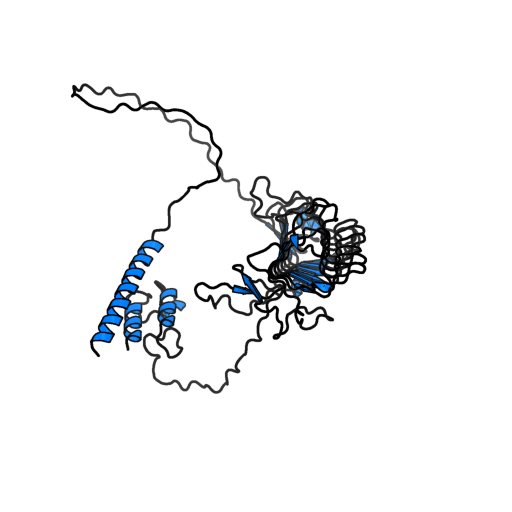4.19 162 THR A C 1
ATOM 1272 O O . THR A 1 162 ? -2.982 17.155 14.370 1.00 84.19 162 THR A O 1
ATOM 1275 N N . GLU A 1 163 ? -3.292 15.476 12.913 1.00 80.81 163 GLU A N 1
ATOM 1276 C CA . GLU A 1 163 ? -2.775 14.356 13.717 1.00 80.81 163 GLU A CA 1
ATOM 1277 C C . GLU A 1 163 ? -1.242 14.400 13.936 1.00 80.81 163 GLU A C 1
ATOM 1279 O O . GLU A 1 163 ? -0.558 13.379 13.997 1.00 80.81 163 GLU A O 1
ATOM 1284 N N . ARG A 1 164 ? -0.679 15.604 14.061 1.00 70.94 164 ARG A N 1
ATOM 1285 C CA . ARG A 1 164 ? 0.736 15.878 14.318 1.00 70.94 164 ARG A CA 1
ATOM 1286 C C . ARG A 1 164 ? 0.909 16.401 15.737 1.00 70.94 164 ARG A C 1
ATOM 1288 O O . ARG A 1 164 ? 0.025 17.063 16.272 1.00 70.94 164 ARG A O 1
ATOM 1295 N N . ILE A 1 165 ? 2.078 16.188 16.333 1.00 60.81 165 ILE A N 1
ATOM 1296 C CA . ILE A 1 165 ? 2.455 16.873 17.574 1.00 60.81 165 ILE A CA 1
ATOM 1297 C C . ILE A 1 165 ? 2.876 18.318 17.240 1.00 60.81 165 ILE A C 1
ATOM 1299 O O . ILE A 1 165 ? 3.874 18.510 16.539 1.00 60.81 165 ILE A O 1
ATOM 1303 N N . PRO A 1 166 ? 2.157 19.364 17.696 1.00 56.16 166 PRO A N 1
ATOM 1304 C CA . PRO A 1 166 ? 2.559 20.744 17.435 1.00 56.16 166 PRO A CA 1
ATOM 1305 C C . PRO A 1 166 ? 3.905 21.056 18.105 1.00 56.16 166 PRO A C 1
ATOM 1307 O O . PRO A 1 166 ? 4.074 20.825 19.299 1.00 56.16 166 PRO A O 1
ATOM 1310 N N . GLY A 1 167 ? 4.865 21.595 17.349 1.00 55.34 167 GLY A N 1
ATOM 1311 C CA . GLY A 1 167 ? 6.139 22.086 17.894 1.00 55.34 167 GLY A CA 1
ATOM 1312 C C . GLY A 1 167 ? 7.187 21.022 18.249 1.00 55.34 167 GLY A C 1
ATOM 1313 O O . GLY A 1 167 ? 8.277 21.396 18.674 1.00 55.34 167 GLY A O 1
ATOM 1314 N N . GLN A 1 168 ? 6.914 19.727 18.054 1.00 54.19 168 GLN A N 1
ATOM 1315 C CA . GLN A 1 168 ? 7.952 18.692 18.113 1.00 54.19 168 GLN A CA 1
ATOM 1316 C C . GLN A 1 168 ? 8.581 18.465 16.736 1.00 54.19 168 GLN A C 1
ATOM 1318 O O . GLN A 1 168 ? 7.932 18.613 15.699 1.00 54.19 168 GLN A O 1
ATOM 1323 N N . LEU A 1 169 ? 9.874 18.123 16.743 1.00 51.31 169 LEU A N 1
ATOM 1324 C CA . LEU A 1 169 ? 10.609 17.728 15.545 1.00 51.31 169 LEU A CA 1
ATOM 1325 C C . LEU A 1 169 ? 9.891 16.551 14.848 1.00 51.31 169 LEU A C 1
ATOM 1327 O O . LEU A 1 169 ? 9.295 15.720 15.535 1.00 51.31 169 LEU A O 1
ATOM 1331 N N . PRO A 1 170 ? 9.953 16.460 13.507 1.00 51.06 170 PRO A N 1
ATOM 1332 C CA . PRO A 1 170 ? 9.126 15.584 12.664 1.00 51.06 170 PRO A CA 1
ATOM 1333 C C . PRO A 1 170 ? 9.510 14.093 12.742 1.00 51.06 170 PRO A C 1
ATOM 1335 O O . PRO A 1 170 ? 9.575 13.417 11.724 1.00 51.06 170 PRO A O 1
ATOM 1338 N N . PHE A 1 171 ? 9.810 13.563 13.927 1.00 51.59 171 PHE A N 1
ATOM 1339 C CA . PHE A 1 171 ? 10.338 12.207 14.084 1.00 51.59 171 PHE A CA 1
ATOM 1340 C C . PHE A 1 171 ? 9.354 11.210 14.699 1.00 51.59 171 PHE A C 1
ATOM 1342 O O . PHE A 1 171 ? 9.660 10.022 14.688 1.00 51.59 171 PHE A O 1
ATOM 1349 N N . TRP A 1 172 ? 8.179 11.641 15.178 1.00 54.34 172 TRP A N 1
ATOM 1350 C CA . TRP A 1 172 ? 7.159 10.707 15.664 1.00 54.34 172 TRP A CA 1
ATOM 1351 C C . TRP A 1 172 ? 5.753 11.074 15.160 1.00 54.34 172 TRP A C 1
ATOM 1353 O O . TRP A 1 172 ? 5.178 12.064 15.624 1.00 54.34 172 TRP A O 1
ATOM 1363 N N . PRO A 1 173 ? 5.194 10.330 14.189 1.00 59.78 173 PRO A N 1
ATOM 1364 C CA . PRO A 1 173 ? 3.779 10.442 13.853 1.00 59.78 173 PRO A CA 1
ATOM 1365 C C . PRO A 1 173 ? 2.939 9.996 15.050 1.00 59.78 173 PRO A C 1
ATOM 1367 O O . PRO A 1 173 ? 3.335 9.110 15.804 1.00 59.78 173 PRO A O 1
ATOM 1370 N N . ALA A 1 174 ? 1.802 10.654 15.256 1.00 74.00 174 ALA A N 1
ATOM 1371 C CA . ALA A 1 174 ? 1.083 10.554 16.523 1.00 74.00 174 ALA A CA 1
ATOM 1372 C C . ALA A 1 174 ? -0.284 9.876 16.430 1.00 74.00 174 ALA A C 1
ATOM 1374 O O . ALA A 1 174 ? -0.872 9.565 17.462 1.00 74.00 174 ALA A O 1
ATOM 1375 N N . ALA A 1 175 ? -0.780 9.642 15.215 1.00 89.81 175 ALA A N 1
ATOM 1376 C CA . ALA A 1 175 ? -1.864 8.704 14.971 1.00 89.81 175 ALA A CA 1
ATOM 1377 C C . ALA A 1 175 ? -1.314 7.448 14.290 1.00 89.81 175 ALA A C 1
ATOM 1379 O O . ALA A 1 175 ? -0.461 7.523 13.396 1.00 89.81 175 ALA A O 1
ATOM 1380 N N . GLU A 1 176 ? -1.811 6.301 14.738 1.00 93.81 176 GLU A N 1
ATOM 1381 C CA . GLU A 1 176 ? -1.308 4.982 14.369 1.00 93.81 176 GLU A CA 1
ATOM 1382 C C . GLU A 1 176 ? -2.491 4.071 13.999 1.00 93.81 176 GLU A C 1
ATOM 1384 O O . GLU A 1 176 ? -3.469 3.990 14.746 1.00 93.81 176 GLU A O 1
ATOM 1389 N N . LEU A 1 177 ? -2.416 3.398 12.846 1.00 97.62 177 LEU A N 1
ATOM 1390 C CA . LEU A 1 177 ? -3.451 2.484 12.344 1.00 97.62 177 LEU A CA 1
ATOM 1391 C C . LEU A 1 177 ? -2.841 1.140 11.945 1.00 97.62 177 LEU A C 1
ATOM 1393 O O . LEU A 1 177 ? -2.215 1.046 10.885 1.00 97.62 177 LEU A O 1
ATOM 1397 N N . TYR A 1 178 ? -3.048 0.106 12.765 1.00 97.31 178 TYR A N 1
ATOM 1398 C CA . TYR A 1 178 ? -2.336 -1.165 12.623 1.00 97.31 178 TYR A CA 1
ATOM 1399 C C . TYR A 1 178 ? -3.227 -2.396 12.471 1.00 97.31 178 TYR A C 1
ATOM 1401 O O . TYR A 1 178 ? -4.122 -2.640 13.275 1.00 97.31 178 TYR A O 1
ATOM 1409 N N . GLY A 1 179 ? -2.894 -3.263 11.518 1.00 97.25 179 GLY A N 1
ATOM 1410 C CA . GLY A 1 179 ? -3.417 -4.626 11.520 1.00 97.25 179 GLY A CA 1
ATOM 1411 C C . GLY A 1 179 ? -4.849 -4.783 11.009 1.00 97.25 179 GLY A C 1
ATOM 1412 O O . GLY A 1 179 ? -5.569 -5.628 11.540 1.00 97.25 179 GLY A O 1
ATOM 1413 N N . PHE A 1 180 ? -5.273 -3.999 10.015 1.00 98.69 180 PHE A N 1
ATOM 1414 C CA . PHE A 1 180 ? -6.640 -4.031 9.474 1.00 98.69 180 PHE A CA 1
ATOM 1415 C C . PHE A 1 180 ? -6.698 -4.442 8.010 1.00 98.69 180 PHE A C 1
ATOM 1417 O O . PHE A 1 180 ? -5.801 -4.127 7.231 1.00 98.69 180 PHE A O 1
ATOM 1424 N N . THR A 1 181 ? -7.814 -5.049 7.618 1.00 98.88 181 THR A N 1
ATOM 1425 C CA . THR A 1 181 ? -8.249 -5.069 6.219 1.00 98.88 181 THR A CA 1
ATOM 1426 C C . THR A 1 181 ? -9.168 -3.877 5.961 1.00 98.88 181 THR A C 1
ATOM 1428 O O . THR A 1 181 ? -10.162 -3.706 6.654 1.00 98.88 181 THR A O 1
ATOM 1431 N N . ILE A 1 182 ? -8.834 -3.044 4.982 1.00 98.94 182 ILE A N 1
ATOM 1432 C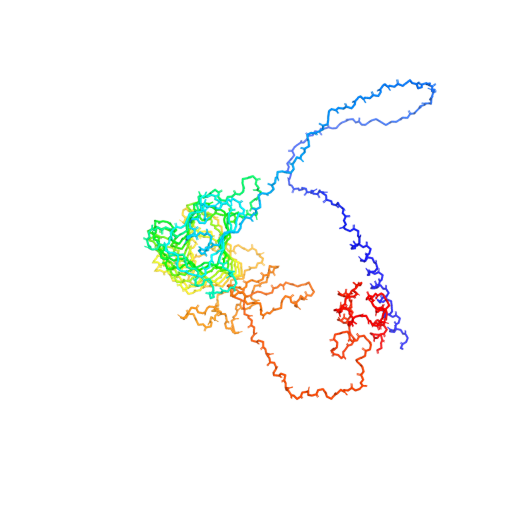 CA . ILE A 1 182 ? -9.487 -1.777 4.643 1.00 98.94 182 ILE A CA 1
ATOM 1433 C C . ILE A 1 182 ? -9.956 -1.892 3.199 1.00 98.94 182 ILE A C 1
ATOM 1435 O O . ILE A 1 182 ? -9.128 -1.914 2.280 1.00 98.94 182 ILE A O 1
ATOM 1439 N N . ARG A 1 183 ? -11.271 -2.000 2.997 1.00 98.81 183 ARG A N 1
ATOM 1440 C CA . ARG A 1 183 ? -11.818 -2.344 1.681 1.00 98.81 183 ARG A CA 1
ATOM 1441 C C . ARG A 1 183 ? -13.128 -1.665 1.335 1.00 98.81 183 ARG A C 1
ATOM 1443 O O . ARG A 1 183 ? -13.808 -1.109 2.197 1.00 98.81 183 ARG A O 1
ATOM 1450 N N . ASN A 1 184 ? -13.506 -1.804 0.063 1.00 98.75 184 ASN A N 1
ATOM 1451 C CA . ASN A 1 184 ? -14.773 -1.332 -0.493 1.00 98.75 184 ASN A CA 1
ATOM 1452 C C . ASN A 1 184 ? -15.010 0.170 -0.283 1.00 98.75 184 ASN A C 1
ATOM 1454 O O . ASN A 1 184 ? -16.152 0.627 -0.255 1.00 98.75 184 ASN A O 1
ATOM 1458 N N . GLY A 1 185 ? -13.954 0.963 -0.149 1.00 98.81 185 GLY A N 1
ATOM 1459 C CA . GLY A 1 185 ? -14.047 2.411 -0.181 1.00 98.81 185 GLY A CA 1
ATOM 1460 C C . GLY A 1 185 ? -14.332 2.935 -1.586 1.00 98.81 185 GLY A C 1
ATOM 1461 O O . GLY A 1 185 ? -13.899 2.357 -2.583 1.00 98.81 185 GLY A O 1
ATOM 1462 N N . SER A 1 186 ? -15.080 4.031 -1.672 1.00 98.56 186 SER A N 1
ATOM 1463 C CA . SER A 1 186 ? -15.438 4.686 -2.934 1.00 98.56 186 SER A CA 1
ATOM 1464 C C . SER A 1 186 ? -15.528 6.187 -2.710 1.00 98.56 186 SER A C 1
ATOM 1466 O O . SER A 1 186 ? -16.500 6.671 -2.134 1.00 98.56 186 SER A O 1
ATOM 1468 N N . SER A 1 187 ? -14.511 6.923 -3.147 1.00 98.44 187 SER A N 1
ATOM 1469 C CA . SER A 1 187 ? -14.381 8.366 -2.915 1.00 98.44 187 SER A CA 1
ATOM 1470 C C . SER A 1 187 ? -13.914 9.081 -4.179 1.00 98.44 187 SER A C 1
ATOM 1472 O O . SER A 1 187 ? -13.588 8.454 -5.180 1.00 98.44 187 SER A O 1
ATOM 1474 N N . GLU A 1 188 ? -13.850 10.406 -4.150 1.00 97.88 188 GLU A N 1
ATOM 1475 C CA . GLU A 1 188 ? -13.164 11.160 -5.201 1.00 97.88 188 GLU A CA 1
ATOM 1476 C C . GLU A 1 188 ? -11.641 10.979 -5.102 1.00 97.88 188 GLU A C 1
ATOM 1478 O O . GLU A 1 188 ? -10.956 10.771 -6.103 1.00 97.88 188 GLU A O 1
ATOM 1483 N N . TYR A 1 189 ? -11.133 10.982 -3.870 1.00 96.44 189 TYR A N 1
ATOM 1484 C CA . TYR A 1 189 ? -9.725 10.831 -3.532 1.00 96.44 189 TYR A CA 1
ATOM 1485 C C . TYR A 1 189 ? -9.576 9.893 -2.336 1.00 96.44 189 TYR A C 1
ATOM 1487 O O . TYR A 1 189 ? -10.317 10.041 -1.360 1.00 96.44 189 TYR A O 1
ATOM 1495 N N . GLY A 1 190 ? -8.604 8.979 -2.374 1.00 96.75 190 GLY A N 1
ATOM 1496 C CA . GLY A 1 190 ? -8.318 8.096 -1.239 1.00 96.75 190 GLY A CA 1
ATOM 1497 C C . GLY A 1 190 ? -9.477 7.152 -0.955 1.00 96.75 190 GLY A C 1
ATOM 1498 O O . GLY A 1 190 ? -10.149 7.319 0.060 1.00 96.75 190 GLY A O 1
ATOM 1499 N N . GLY A 1 191 ? -9.758 6.202 -1.848 1.00 98.31 191 GLY A N 1
ATOM 1500 C CA . GLY A 1 191 ? -10.855 5.246 -1.662 1.00 98.31 191 GLY A CA 1
ATOM 1501 C C . GLY A 1 191 ? -10.703 4.463 -0.356 1.00 98.31 191 GLY A C 1
ATOM 1502 O O . GLY A 1 191 ? -11.604 4.468 0.475 1.00 98.31 191 GLY A O 1
ATOM 1503 N N . GLY A 1 192 ? -9.538 3.860 -0.125 1.00 98.69 192 GLY A N 1
ATOM 1504 C CA . GLY A 1 192 ? -9.223 3.198 1.143 1.00 98.69 192 GLY A CA 1
ATOM 1505 C C . GLY A 1 192 ? -8.967 4.213 2.254 1.00 98.69 192 GLY A C 1
ATOM 1506 O O . GLY A 1 192 ? -9.732 4.320 3.211 1.00 98.69 192 GLY A O 1
ATOM 1507 N N . ILE A 1 193 ? -7.893 4.986 2.115 1.00 98.38 193 ILE A N 1
ATOM 1508 C CA . ILE A 1 193 ? -7.430 5.940 3.123 1.00 98.38 193 ILE A CA 1
ATOM 1509 C C . ILE A 1 193 ? -7.208 7.309 2.492 1.00 98.38 193 ILE A C 1
ATOM 1511 O O . ILE A 1 193 ? -6.460 7.464 1.522 1.00 98.38 193 ILE A O 1
ATOM 1515 N N . ARG A 1 194 ? -7.799 8.328 3.113 1.00 97.00 194 ARG A N 1
ATOM 1516 C CA . ARG A 1 194 ? -7.586 9.734 2.784 1.00 97.00 194 ARG A CA 1
ATOM 1517 C C . ARG A 1 194 ? -6.799 10.427 3.894 1.00 97.00 194 ARG A C 1
ATOM 1519 O O . ARG A 1 194 ? -7.310 10.660 4.988 1.00 97.00 194 ARG A O 1
ATOM 1526 N N . GLY A 1 195 ? -5.552 10.768 3.584 1.00 92.88 195 GLY A N 1
ATOM 1527 C CA . GLY A 1 195 ? -4.586 11.354 4.508 1.00 92.88 195 GLY A CA 1
ATOM 1528 C C . GLY A 1 195 ? -4.793 12.838 4.799 1.00 92.88 195 GLY A C 1
ATOM 1529 O O . GLY A 1 195 ? -4.498 13.269 5.904 1.00 92.88 195 GLY A O 1
ATOM 1530 N N . ASN A 1 196 ? -5.296 13.634 3.847 1.00 91.56 196 ASN A N 1
ATOM 1531 C CA . ASN A 1 196 ? -5.453 15.094 4.002 1.00 91.56 196 ASN A CA 1
ATOM 1532 C C . ASN A 1 196 ? -4.177 15.808 4.516 1.00 91.56 196 ASN A C 1
ATOM 1534 O O . ASN A 1 196 ? -4.255 16.777 5.265 1.00 91.56 196 ASN A O 1
ATOM 1538 N N . GLY A 1 197 ? -2.992 15.322 4.131 1.00 86.88 197 GLY A N 1
ATOM 1539 C CA . GLY A 1 197 ? -1.703 15.856 4.581 1.00 86.88 197 GLY A CA 1
ATOM 1540 C C . GLY A 1 197 ? -1.271 15.385 5.972 1.00 86.88 197 GLY A C 1
ATOM 1541 O O . GLY A 1 197 ? -0.323 15.924 6.538 1.00 86.88 197 GLY A O 1
ATOM 1542 N N . ALA A 1 198 ? -1.949 14.390 6.543 1.00 88.12 198 ALA A N 1
ATOM 1543 C CA . ALA A 1 198 ? -1.593 13.856 7.846 1.00 88.12 198 ALA A CA 1
ATOM 1544 C C . ALA A 1 198 ? -0.216 13.172 7.833 1.00 88.12 198 ALA A C 1
ATOM 1546 O O . ALA A 1 198 ? 0.266 12.682 6.807 1.00 88.12 198 ALA A O 1
ATOM 1547 N N . GLN A 1 199 ? 0.394 13.157 9.019 1.00 87.25 199 GLN A N 1
ATOM 1548 C CA . GLN A 1 199 ? 1.680 12.543 9.328 1.00 87.25 199 GLN A CA 1
ATOM 1549 C C . GLN A 1 199 ? 1.438 11.360 10.270 1.00 87.25 199 GLN A C 1
ATOM 1551 O O . GLN A 1 199 ? 1.399 11.538 11.488 1.00 87.25 199 GLN A O 1
ATOM 1556 N N . VAL A 1 200 ? 1.208 10.173 9.709 1.00 90.19 200 VAL A N 1
ATOM 1557 C CA . VAL A 1 200 ? 0.678 9.004 10.438 1.00 90.19 200 VAL A CA 1
ATOM 1558 C C . VAL A 1 200 ? 1.489 7.742 10.173 1.00 90.19 200 VAL A C 1
ATOM 1560 O O . VAL A 1 200 ? 2.161 7.629 9.147 1.00 90.19 200 VAL A O 1
ATOM 1563 N N . ASN A 1 201 ? 1.404 6.782 11.092 1.00 91.44 201 ASN A N 1
ATOM 1564 C CA . ASN A 1 201 ? 1.923 5.438 10.871 1.00 91.44 201 ASN A CA 1
ATOM 1565 C C . ASN A 1 201 ? 0.793 4.486 10.493 1.00 91.44 201 ASN A C 1
ATOM 1567 O O . ASN A 1 201 ? -0.217 4.386 11.191 1.00 91.44 201 ASN A O 1
ATOM 1571 N N . ILE A 1 202 ? 1.006 3.740 9.417 1.00 95.31 202 ILE A N 1
ATOM 1572 C CA . ILE A 1 202 ? 0.138 2.654 8.977 1.00 95.31 202 ILE A CA 1
ATOM 1573 C C . ILE A 1 202 ? 1.012 1.406 8.897 1.00 95.31 202 ILE A C 1
ATOM 1575 O O . ILE A 1 202 ? 2.053 1.420 8.242 1.00 95.31 202 ILE A O 1
ATOM 1579 N N . GLU A 1 203 ? 0.624 0.340 9.586 1.00 94.19 203 GLU A N 1
ATOM 1580 C CA . GLU A 1 203 ? 1.442 -0.870 9.708 1.00 94.19 203 GLU A CA 1
ATOM 1581 C C . GLU A 1 203 ? 0.587 -2.131 9.608 1.00 94.19 203 GLU A C 1
ATOM 1583 O O . GLU A 1 203 ? -0.513 -2.175 10.155 1.00 94.19 203 GLU A O 1
ATOM 1588 N N . ALA A 1 204 ? 1.094 -3.175 8.952 1.00 94.50 204 ALA A N 1
ATOM 1589 C CA . ALA A 1 204 ? 0.440 -4.485 8.915 1.00 94.50 204 ALA A CA 1
ATOM 1590 C C . ALA A 1 204 ? -1.003 -4.438 8.369 1.00 94.50 204 ALA A C 1
ATOM 1592 O O . ALA A 1 204 ? -1.873 -5.175 8.820 1.00 94.50 204 ALA A O 1
ATOM 1593 N N . CYS A 1 205 ? -1.296 -3.543 7.423 1.00 98.31 205 CYS A N 1
ATOM 1594 C CA . CYS A 1 205 ? -2.642 -3.375 6.874 1.00 98.31 205 CYS A CA 1
ATOM 1595 C C . CYS A 1 205 ? -2.776 -4.005 5.484 1.00 98.31 205 CYS A C 1
ATOM 1597 O O . CYS A 1 205 ? -1.835 -4.019 4.692 1.00 98.31 205 CYS A O 1
ATOM 1599 N N . ARG A 1 206 ? -3.980 -4.480 5.163 1.00 98.56 206 ARG A N 1
ATOM 1600 C CA . ARG A 1 206 ? -4.408 -4.822 3.803 1.00 98.56 206 ARG A CA 1
ATOM 1601 C C . ARG A 1 206 ? -5.324 -3.722 3.302 1.00 98.56 206 ARG A C 1
ATOM 1603 O O . ARG A 1 206 ? -6.422 -3.565 3.813 1.00 98.56 206 ARG A O 1
ATOM 1610 N N . ILE A 1 207 ? -4.882 -2.958 2.322 1.00 98.81 207 ILE A N 1
ATOM 1611 C CA . ILE A 1 207 ? -5.648 -1.882 1.698 1.00 98.81 207 ILE A CA 1
ATOM 1612 C C . ILE A 1 207 ? -6.050 -2.407 0.332 1.00 98.81 207 ILE A C 1
ATOM 1614 O O . ILE A 1 207 ? -5.219 -2.445 -0.579 1.00 98.81 207 ILE A O 1
ATOM 1618 N N . GLU A 1 208 ? -7.281 -2.900 0.215 1.00 98.69 208 GLU A N 1
ATOM 1619 C CA . GLU A 1 208 ? -7.680 -3.680 -0.951 1.00 98.69 208 GLU A CA 1
ATOM 1620 C C . GLU A 1 208 ? -9.061 -3.368 -1.507 1.00 98.69 208 GLU A C 1
ATOM 1622 O O . GLU A 1 208 ? -9.977 -3.012 -0.775 1.00 98.69 208 GLU A O 1
ATOM 1627 N N . ASP A 1 209 ? -9.201 -3.523 -2.824 1.00 98.75 209 ASP A N 1
ATOM 1628 C CA . ASP A 1 209 ? -10.481 -3.412 -3.531 1.00 98.75 209 ASP A CA 1
ATOM 1629 C C . ASP A 1 209 ? -11.199 -2.067 -3.272 1.00 98.75 209 ASP A C 1
ATOM 1631 O O . ASP A 1 209 ? -12.425 -1.989 -3.148 1.00 98.75 209 ASP A O 1
ATOM 1635 N N . ASN A 1 210 ? -10.420 -0.984 -3.173 1.00 98.88 210 ASN A N 1
ATOM 1636 C CA . ASN A 1 210 ? -10.926 0.379 -3.030 1.00 98.88 210 ASN A CA 1
ATOM 1637 C C . ASN A 1 210 ? -10.892 1.137 -4.360 1.00 98.88 210 ASN A C 1
ATOM 1639 O O . ASN A 1 210 ? -10.051 0.879 -5.225 1.00 98.88 210 ASN A O 1
ATOM 1643 N N . TRP A 1 211 ? -11.787 2.114 -4.507 1.00 98.81 211 TRP A N 1
ATOM 1644 C CA . TRP A 1 211 ? -11.910 2.923 -5.714 1.00 98.81 211 TRP A CA 1
ATOM 1645 C C . TRP A 1 211 ? -11.885 4.427 -5.421 1.00 98.81 211 TRP A C 1
ATOM 1647 O O . TRP A 1 211 ? -12.535 4.912 -4.491 1.00 98.81 211 TRP A O 1
ATOM 1657 N N . ALA A 1 212 ? -11.159 5.174 -6.252 1.00 98.56 212 ALA A N 1
ATOM 1658 C CA . ALA A 1 212 ? -11.199 6.630 -6.287 1.00 98.56 212 ALA A CA 1
ATOM 1659 C C . ALA A 1 212 ? -11.585 7.128 -7.686 1.00 98.56 212 ALA A C 1
ATOM 1661 O O . ALA A 1 212 ? -10.987 6.715 -8.678 1.00 98.56 212 ALA A O 1
ATOM 1662 N N . SER A 1 213 ? -12.536 8.056 -7.803 1.00 98.44 213 SER A N 1
ATOM 1663 C CA . SER A 1 213 ? -12.901 8.602 -9.119 1.00 98.44 213 SER A CA 1
ATOM 1664 C C . SER A 1 213 ? -11.801 9.475 -9.726 1.00 98.44 213 SER A C 1
ATOM 1666 O O . SER A 1 213 ? -11.770 9.640 -10.941 1.00 98.44 213 SER A O 1
ATOM 1668 N N . ARG A 1 214 ? -10.900 10.023 -8.899 1.00 96.88 214 ARG A N 1
ATOM 1669 C CA . ARG A 1 214 ? -9.715 10.764 -9.341 1.00 96.88 214 ARG A CA 1
ATOM 1670 C C . ARG A 1 214 ? -8.429 10.032 -8.996 1.00 96.88 214 ARG A C 1
ATOM 1672 O O . ARG A 1 214 ? -7.877 9.344 -9.849 1.00 96.88 214 ARG A O 1
ATOM 1679 N N . ARG A 1 215 ? -7.923 10.178 -7.769 1.00 95.44 215 ARG A N 1
ATOM 1680 C CA . ARG A 1 215 ? -6.561 9.734 -7.432 1.00 95.44 215 ARG A CA 1
ATOM 1681 C C . ARG A 1 215 ? -6.472 8.970 -6.122 1.00 95.44 215 ARG A C 1
ATOM 1683 O O . ARG A 1 215 ? -7.202 9.267 -5.176 1.00 95.44 215 ARG A O 1
ATOM 1690 N N . GLY A 1 216 ? -5.531 8.029 -6.062 1.00 95.56 216 GLY A N 1
ATOM 1691 C CA . GLY A 1 216 ? -5.238 7.264 -4.853 1.00 95.56 216 GLY A CA 1
ATOM 1692 C C . GLY A 1 216 ? -6.372 6.310 -4.500 1.00 95.56 216 GLY A C 1
ATOM 1693 O O . GLY A 1 216 ? -7.088 6.541 -3.528 1.00 95.56 216 GLY A O 1
ATOM 1694 N N . GLY A 1 217 ? -6.571 5.257 -5.294 1.00 97.94 217 GLY A N 1
ATOM 1695 C CA . GLY A 1 217 ? -7.620 4.265 -5.031 1.00 97.94 217 GLY A CA 1
ATOM 1696 C C . GLY A 1 217 ? -7.479 3.655 -3.636 1.00 97.94 217 GLY A C 1
ATOM 1697 O O . GLY A 1 217 ? -8.434 3.652 -2.862 1.00 97.94 217 GLY A O 1
ATOM 1698 N N . GLY A 1 218 ? -6.268 3.227 -3.276 1.00 98.06 218 GLY A N 1
ATOM 1699 C CA . GLY A 1 218 ? -5.943 2.742 -1.935 1.00 98.06 218 GLY A CA 1
ATOM 1700 C C . GLY A 1 218 ? -5.621 3.873 -0.957 1.00 98.06 218 GLY A C 1
ATOM 1701 O O . GLY A 1 218 ? -6.253 3.977 0.090 1.00 98.06 218 GLY A O 1
ATOM 1702 N N . LEU A 1 219 ? -4.652 4.728 -1.292 1.00 96.31 219 LEU A N 1
ATOM 1703 C CA . LEU A 1 219 ? -4.101 5.769 -0.416 1.00 96.31 219 LEU A CA 1
ATOM 1704 C C . LEU A 1 219 ? -4.014 7.119 -1.134 1.00 96.31 219 LEU A C 1
ATOM 1706 O O . LEU A 1 219 ? -3.511 7.198 -2.254 1.00 96.31 219 LEU A O 1
ATOM 1710 N N . TYR A 1 220 ? -4.401 8.205 -0.470 1.00 94.88 220 TYR A N 1
ATOM 1711 C CA . TYR A 1 220 ? -4.224 9.553 -1.015 1.00 94.88 220 TYR A CA 1
ATOM 1712 C C . TYR A 1 220 ? -3.700 10.550 0.018 1.00 94.88 220 TYR A C 1
ATOM 1714 O O . TYR A 1 220 ? -4.260 10.665 1.109 1.00 94.88 220 TYR A O 1
ATOM 1722 N N . GLN A 1 221 ? -2.686 11.328 -0.375 1.00 90.31 221 GLN A N 1
ATOM 1723 C CA . GLN A 1 221 ? -2.206 12.522 0.334 1.00 90.31 221 GLN A CA 1
ATOM 1724 C C . GLN A 1 221 ? -1.796 12.266 1.795 1.00 90.31 221 GLN A C 1
ATOM 1726 O O . GLN A 1 221 ? -2.254 12.935 2.724 1.00 90.31 221 GLN A O 1
ATOM 1731 N N . LEU A 1 222 ? -0.911 11.293 1.997 1.00 88.56 222 LEU A N 1
ATOM 1732 C CA . LEU A 1 222 ? -0.115 11.182 3.218 1.00 88.56 222 LEU A CA 1
ATOM 1733 C C . LEU A 1 222 ? 1.162 12.001 3.034 1.00 88.56 222 LEU A C 1
ATOM 1735 O O . LEU A 1 222 ? 1.809 11.887 1.997 1.00 88.56 222 LEU A O 1
ATOM 1739 N N . GLN A 1 223 ? 1.541 12.810 4.022 1.00 83.25 223 GLN A N 1
ATOM 1740 C CA . GLN A 1 223 ? 2.759 13.620 3.934 1.00 83.25 223 GLN A CA 1
ATOM 1741 C C . GLN A 1 223 ? 3.875 13.047 4.811 1.00 83.25 223 GLN A C 1
ATOM 1743 O O . GLN A 1 223 ? 3.594 12.480 5.874 1.00 83.25 223 GLN A O 1
ATOM 1748 N N . PRO A 1 224 ? 5.154 13.218 4.424 1.00 80.94 224 PRO A N 1
ATOM 1749 C CA . PRO A 1 224 ? 6.280 12.937 5.305 1.00 80.94 224 PRO A CA 1
ATOM 1750 C C . PRO A 1 224 ? 6.113 13.635 6.665 1.00 80.94 224 PRO A C 1
ATOM 1752 O O . PRO A 1 224 ? 5.669 14.785 6.702 1.00 80.94 224 PRO A O 1
ATOM 1755 N N . PRO A 1 225 ? 6.480 12.983 7.783 1.00 82.50 225 PRO A N 1
ATOM 1756 C CA . PRO A 1 225 ? 7.198 11.718 7.889 1.00 82.50 225 PRO A CA 1
ATOM 1757 C C . PRO A 1 225 ? 6.289 10.472 7.946 1.00 82.50 225 PRO A C 1
ATOM 1759 O O . PRO A 1 225 ? 6.698 9.494 8.562 1.00 82.50 225 PRO A O 1
ATOM 1762 N N . SER A 1 226 ? 5.079 10.484 7.362 1.00 87.50 226 SER A N 1
ATOM 1763 C CA . SER A 1 226 ? 4.205 9.296 7.357 1.00 87.50 226 SER A CA 1
ATOM 1764 C C . SER A 1 226 ? 4.949 8.046 6.898 1.00 87.50 226 SER A C 1
ATOM 1766 O O . SER A 1 226 ? 5.684 8.099 5.907 1.00 87.50 226 SER A O 1
ATOM 1768 N N . GLN A 1 227 ? 4.722 6.932 7.590 1.00 88.69 227 GLN A N 1
ATOM 1769 C CA . GLN A 1 227 ? 5.301 5.637 7.244 1.00 88.69 227 GLN A CA 1
ATOM 1770 C C . GLN A 1 227 ? 4.193 4.615 7.017 1.00 88.69 227 GLN A C 1
ATOM 1772 O O . GLN A 1 227 ? 3.318 4.436 7.863 1.00 88.69 227 GLN A O 1
ATOM 1777 N N . VAL A 1 228 ? 4.268 3.921 5.889 1.00 92.69 228 VAL A N 1
ATOM 1778 C CA . VAL A 1 228 ? 3.427 2.779 5.541 1.00 92.69 228 VAL A CA 1
ATOM 1779 C C . VAL A 1 228 ? 4.329 1.551 5.530 1.00 92.69 228 VAL A C 1
ATOM 1781 O O . VAL A 1 228 ? 5.263 1.479 4.735 1.00 92.69 228 VAL A O 1
ATOM 1784 N N . ARG A 1 229 ? 4.120 0.623 6.466 1.00 91.75 229 ARG A N 1
ATOM 1785 C CA . ARG A 1 229 ? 5.059 -0.474 6.750 1.00 91.75 229 ARG A CA 1
ATOM 1786 C C . ARG A 1 229 ? 4.351 -1.821 6.740 1.00 91.75 229 ARG A C 1
ATOM 1788 O O . ARG A 1 229 ? 3.249 -1.930 7.269 1.00 91.75 229 ARG A O 1
ATOM 1795 N N . TYR A 1 230 ? 4.960 -2.850 6.161 1.00 92.56 230 TYR A N 1
ATOM 1796 C CA . TYR A 1 230 ? 4.397 -4.212 6.159 1.00 92.56 230 TYR A CA 1
ATOM 1797 C C . TYR A 1 230 ? 2.958 -4.270 5.637 1.00 92.56 230 TYR A C 1
ATOM 1799 O O . TYR A 1 230 ? 2.108 -4.967 6.187 1.00 92.56 230 TYR A O 1
ATOM 1807 N N . CYS A 1 231 ? 2.643 -3.459 4.630 1.00 96.62 231 CYS A N 1
ATOM 1808 C CA . CYS A 1 231 ? 1.288 -3.358 4.111 1.00 96.62 231 CYS A CA 1
ATOM 1809 C C . CYS A 1 231 ? 1.146 -4.098 2.783 1.00 96.62 231 CYS A C 1
ATOM 1811 O O . CYS A 1 231 ? 2.039 -4.097 1.938 1.00 96.62 231 CYS A O 1
ATOM 1813 N N . TYR A 1 232 ? -0.041 -4.658 2.588 1.00 98.00 232 TYR A N 1
ATOM 1814 C CA . TYR A 1 232 ? -0.530 -5.116 1.300 1.00 98.00 232 TYR A CA 1
ATOM 1815 C C . TYR A 1 232 ? -1.401 -4.017 0.690 1.00 98.00 232 TYR A C 1
ATOM 1817 O O . TYR A 1 232 ? -2.412 -3.647 1.281 1.00 98.00 232 TYR A O 1
ATOM 1825 N N . ILE A 1 233 ? -1.048 -3.509 -0.488 1.00 98.44 233 ILE A N 1
ATOM 1826 C CA . ILE A 1 233 ? -1.834 -2.520 -1.241 1.00 98.44 233 ILE A CA 1
ATOM 1827 C C . ILE A 1 233 ? -2.279 -3.192 -2.538 1.00 98.44 233 ILE A C 1
ATOM 1829 O O . ILE A 1 233 ? -1.499 -3.304 -3.486 1.00 98.44 233 ILE A O 1
ATOM 1833 N N . LEU A 1 234 ? -3.510 -3.708 -2.549 1.00 98.25 234 LEU A N 1
ATOM 1834 C CA . LEU A 1 234 ? -3.945 -4.715 -3.518 1.00 98.25 234 LEU A CA 1
ATOM 1835 C C . LEU A 1 234 ? -5.179 -4.286 -4.307 1.00 98.25 234 LEU A C 1
ATOM 1837 O O . LEU A 1 234 ? -6.186 -3.913 -3.717 1.00 98.25 234 LEU A O 1
ATOM 1841 N N . ARG A 1 235 ? -5.160 -4.450 -5.632 1.00 98.62 235 ARG A N 1
ATOM 1842 C CA . ARG A 1 235 ? -6.375 -4.358 -6.474 1.00 98.62 235 ARG A CA 1
ATOM 1843 C C . ARG A 1 235 ? -7.183 -3.067 -6.296 1.00 98.62 235 ARG A C 1
ATOM 1845 O O . ARG A 1 235 ? -8.396 -3.045 -6.504 1.00 98.62 235 ARG A O 1
ATOM 1852 N N . ASN A 1 236 ? -6.521 -1.979 -5.919 1.00 98.88 236 ASN A N 1
ATOM 1853 C CA . ASN A 1 236 ? -7.161 -0.679 -5.810 1.00 98.88 236 ASN A CA 1
ATOM 1854 C C . ASN A 1 236 ? -7.182 0.011 -7.175 1.00 98.88 236 ASN A C 1
ATOM 1856 O O . ASN A 1 236 ? -6.315 -0.223 -8.022 1.00 98.88 236 ASN A O 1
ATOM 1860 N N . ARG A 1 237 ? -8.185 0.863 -7.392 1.00 98.81 237 ARG A N 1
ATOM 1861 C CA . ARG A 1 237 ? -8.450 1.476 -8.695 1.00 98.81 237 ARG A CA 1
ATOM 1862 C C . ARG A 1 237 ? -8.638 2.984 -8.602 1.00 98.81 237 ARG A C 1
ATOM 1864 O O . ARG A 1 237 ? -9.291 3.464 -7.677 1.00 98.81 237 ARG A O 1
ATOM 1871 N N . ALA A 1 238 ? -8.129 3.725 -9.582 1.00 98.44 238 ALA A N 1
ATOM 1872 C CA . ALA A 1 238 ? -8.330 5.169 -9.680 1.00 98.44 238 ALA A CA 1
ATOM 1873 C C . ALA A 1 238 ? -8.729 5.612 -11.097 1.00 98.44 238 ALA A C 1
ATOM 1875 O O . ALA A 1 238 ? -8.271 5.032 -12.076 1.00 98.44 238 ALA A O 1
ATOM 1876 N N . GLY A 1 239 ? -9.577 6.639 -11.209 1.00 98.25 239 GLY A N 1
ATOM 1877 C CA . GLY A 1 239 ? -10.062 7.166 -12.494 1.00 98.25 239 GLY A CA 1
ATOM 1878 C C . GLY A 1 239 ? -9.113 8.133 -13.216 1.00 98.25 239 GLY A C 1
ATOM 1879 O O . GLY A 1 239 ? -9.311 8.394 -14.396 1.00 98.25 239 GLY A O 1
ATOM 1880 N N . GLU A 1 240 ? -8.081 8.653 -12.546 1.00 95.25 240 GLU A N 1
ATOM 1881 C CA . GLU A 1 240 ? -7.043 9.503 -13.151 1.00 95.25 240 GLU A CA 1
ATOM 1882 C C . GLU A 1 240 ? -5.639 8.937 -12.923 1.00 95.25 240 GLU A C 1
ATOM 1884 O O . GLU A 1 240 ? -4.895 8.723 -13.881 1.00 95.25 240 GLU A O 1
ATOM 1889 N N . GLY A 1 241 ? -5.258 8.682 -11.667 1.00 93.75 241 GLY A N 1
ATOM 1890 C CA . GLY A 1 241 ? -3.921 8.178 -11.379 1.00 93.75 241 GLY A CA 1
ATOM 1891 C C . GLY A 1 241 ? -3.717 7.622 -9.977 1.00 93.75 241 GLY A C 1
ATOM 1892 O O . GLY A 1 241 ? -4.391 8.025 -9.029 1.00 93.75 241 GLY A O 1
ATOM 1893 N N . GLY A 1 242 ? -2.771 6.698 -9.837 1.00 94.00 242 GLY A N 1
ATOM 1894 C CA . GLY A 1 242 ? -2.416 6.121 -8.546 1.00 94.00 242 GLY A CA 1
ATOM 1895 C C . GLY A 1 242 ? -3.477 5.145 -8.076 1.00 94.00 242 GLY A C 1
ATOM 1896 O O . GLY A 1 242 ? -4.196 5.430 -7.117 1.00 94.00 242 GLY A O 1
ATOM 1897 N N . GLY A 1 243 ? -3.605 4.008 -8.763 1.00 97.19 243 GLY A N 1
ATOM 1898 C CA . GLY A 1 243 ? -4.561 2.965 -8.384 1.00 97.19 243 GLY A CA 1
ATOM 1899 C C . GLY A 1 243 ? -4.322 2.534 -6.940 1.00 97.19 243 GLY A C 1
ATOM 1900 O O . GLY A 1 243 ? -5.235 2.576 -6.119 1.00 97.19 243 GLY A O 1
ATOM 1901 N N . GLY A 1 244 ? -3.063 2.249 -6.601 1.00 96.88 244 GLY A N 1
ATOM 1902 C CA . GLY A 1 244 ? -2.630 1.978 -5.233 1.00 96.88 244 GLY A CA 1
ATOM 1903 C C . GLY A 1 244 ? -2.556 3.250 -4.393 1.00 96.88 244 GLY A C 1
ATOM 1904 O O . GLY A 1 244 ? -3.242 3.364 -3.379 1.00 96.88 244 GLY A O 1
ATOM 1905 N N . MET A 1 245 ? -1.737 4.216 -4.810 1.00 94.25 245 MET A N 1
ATOM 1906 C CA . MET A 1 245 ? -1.474 5.434 -4.042 1.00 94.25 245 MET A CA 1
ATOM 1907 C C . MET A 1 245 ? -1.218 6.665 -4.910 1.00 94.25 245 MET A C 1
ATOM 1909 O O . MET A 1 245 ? -0.695 6.560 -6.017 1.00 94.25 245 MET A O 1
ATOM 1913 N N . ALA A 1 246 ? -1.532 7.849 -4.387 1.00 92.25 246 ALA A N 1
ATOM 1914 C CA . ALA A 1 246 ? -1.169 9.109 -5.030 1.00 92.25 246 ALA A CA 1
ATOM 1915 C C . ALA A 1 246 ? -0.816 10.214 -4.026 1.00 92.25 246 ALA A C 1
ATOM 1917 O O . ALA A 1 246 ? -1.431 10.331 -2.959 1.00 92.25 246 ALA A O 1
ATOM 1918 N N . ALA A 1 247 ? 0.154 11.047 -4.403 1.00 83.00 247 ALA A N 1
ATOM 1919 C CA . ALA A 1 247 ? 0.438 12.311 -3.730 1.00 83.00 247 ALA A CA 1
ATOM 1920 C C . ALA A 1 247 ? -0.535 13.421 -4.172 1.00 83.00 247 ALA A C 1
ATOM 1922 O O . ALA A 1 247 ? -1.244 13.296 -5.177 1.00 83.00 247 ALA A O 1
ATOM 1923 N N . ALA A 1 248 ? -0.545 14.522 -3.416 1.00 76.81 248 ALA A N 1
ATOM 1924 C CA . ALA A 1 248 ? -1.088 15.784 -3.908 1.00 76.81 248 ALA A CA 1
ATOM 1925 C C . ALA A 1 248 ? -0.115 16.429 -4.916 1.00 76.81 248 ALA A C 1
ATOM 1927 O O . ALA A 1 248 ? 0.996 15.943 -5.138 1.00 76.81 248 ALA A O 1
ATOM 1928 N N . ASP A 1 249 ? -0.546 17.517 -5.557 1.00 68.38 249 ASP A N 1
ATOM 1929 C CA . ASP A 1 249 ? 0.187 18.165 -6.656 1.00 68.38 249 ASP A CA 1
ATOM 1930 C C . ASP A 1 249 ? 1.574 18.723 -6.253 1.00 68.38 249 ASP A C 1
ATOM 1932 O O . ASP A 1 249 ? 2.369 19.074 -7.121 1.00 68.38 249 ASP A O 1
ATOM 1936 N N . ASP A 1 250 ? 1.884 18.782 -4.954 1.00 59.44 250 ASP A N 1
ATOM 1937 C CA . ASP A 1 250 ? 3.180 19.175 -4.388 1.00 59.44 250 ASP A CA 1
ATOM 1938 C C . ASP A 1 250 ? 4.228 18.041 -4.371 1.00 59.44 250 ASP A C 1
ATOM 1940 O O . ASP A 1 250 ? 5.389 18.295 -4.051 1.00 59.44 250 ASP A O 1
ATOM 1944 N N . GLY A 1 251 ? 3.854 16.810 -4.745 1.00 60.62 251 GLY A N 1
ATOM 1945 C CA . GLY A 1 251 ? 4.780 15.693 -4.983 1.00 60.62 251 GLY A CA 1
ATOM 1946 C C . GLY A 1 251 ? 5.345 15.020 -3.727 1.00 60.62 251 GLY A C 1
ATOM 1947 O O . GLY A 1 251 ? 6.159 14.104 -3.831 1.00 60.62 251 GLY A O 1
ATOM 1948 N N . PHE A 1 252 ? 4.917 15.428 -2.529 1.00 64.25 252 PHE A N 1
ATOM 1949 C CA . PHE A 1 252 ? 5.361 14.812 -1.279 1.00 64.25 252 PHE A CA 1
ATOM 1950 C C . PHE A 1 252 ? 4.397 13.703 -0.841 1.00 64.25 252 PHE A C 1
ATOM 1952 O O . PHE A 1 252 ? 3.241 13.966 -0.512 1.00 64.25 252 PHE A O 1
ATOM 1959 N N . ASN A 1 253 ? 4.893 12.465 -0.788 1.00 74.12 253 ASN A N 1
ATOM 1960 C CA . ASN A 1 253 ? 4.148 11.292 -0.317 1.00 74.12 253 ASN A CA 1
ATOM 1961 C C . ASN A 1 253 ? 4.823 10.639 0.904 1.00 74.12 253 ASN A C 1
ATOM 1963 O O . ASN A 1 253 ? 5.958 10.970 1.249 1.00 74.12 253 ASN A O 1
ATOM 1967 N N . ALA A 1 254 ? 4.139 9.686 1.539 1.00 85.50 254 ALA A N 1
ATOM 1968 C CA . ALA A 1 254 ? 4.668 8.849 2.612 1.00 85.50 254 ALA A CA 1
ATOM 1969 C C . ALA A 1 254 ? 5.912 8.032 2.204 1.00 85.50 254 ALA A C 1
ATOM 1971 O O . ALA A 1 254 ? 6.212 7.826 1.023 1.00 85.50 254 ALA A O 1
ATOM 1972 N N . TYR A 1 255 ? 6.610 7.532 3.222 1.00 87.25 255 TYR A N 1
ATOM 1973 C CA . TYR A 1 255 ? 7.633 6.502 3.092 1.00 87.25 255 TYR A CA 1
ATOM 1974 C C . TYR A 1 255 ? 6.985 5.115 3.166 1.00 87.25 255 TYR A C 1
ATOM 1976 O O . TYR A 1 255 ? 6.196 4.856 4.074 1.00 87.25 255 TYR A O 1
ATOM 1984 N N . TYR A 1 256 ? 7.331 4.226 2.241 1.00 90.19 256 TYR A N 1
ATOM 1985 C CA . TYR A 1 256 ? 6.806 2.866 2.151 1.00 90.19 256 TYR A CA 1
ATOM 1986 C C . TYR A 1 256 ? 7.933 1.873 2.425 1.00 90.19 256 TYR A C 1
ATOM 1988 O O . TYR A 1 256 ? 8.969 1.933 1.766 1.00 90.19 256 TYR A O 1
ATOM 1996 N N . TYR A 1 257 ? 7.727 0.966 3.377 1.00 88.31 257 TYR A N 1
ATOM 1997 C CA . TYR A 1 257 ? 8.724 -0.026 3.780 1.00 88.31 257 TYR A CA 1
ATOM 1998 C C . TYR A 1 257 ? 8.130 -1.426 3.765 1.00 88.31 257 TYR A C 1
ATOM 2000 O O . TYR A 1 257 ? 7.061 -1.634 4.350 1.00 88.31 257 TYR A O 1
ATOM 2008 N N . SER A 1 258 ? 8.816 -2.388 3.148 1.00 90.50 258 SER A N 1
ATOM 2009 C CA . SER A 1 258 ? 8.410 -3.800 3.197 1.00 90.50 258 SER A CA 1
ATOM 2010 C C . SER A 1 258 ? 6.950 -4.002 2.793 1.00 90.50 258 SER A C 1
ATOM 2012 O O . SER A 1 258 ? 6.199 -4.690 3.473 1.00 90.50 258 SER A O 1
ATOM 2014 N N . CYS A 1 259 ? 6.508 -3.326 1.730 1.00 94.19 259 CYS A N 1
ATOM 2015 C CA . CYS A 1 259 ? 5.126 -3.386 1.255 1.00 94.19 259 CYS A CA 1
ATOM 2016 C C . CYS A 1 259 ? 5.017 -4.194 -0.039 1.00 94.19 259 CYS A C 1
ATOM 2018 O O . CYS A 1 259 ? 5.838 -4.031 -0.946 1.00 94.19 259 CYS A O 1
ATOM 2020 N N . LEU A 1 260 ? 3.949 -4.988 -0.153 1.00 96.75 260 LEU A N 1
ATOM 2021 C CA . LEU A 1 260 ? 3.526 -5.582 -1.418 1.00 96.75 260 LEU A CA 1
ATOM 2022 C C . LEU A 1 260 ? 2.474 -4.680 -2.067 1.00 96.75 260 LEU A C 1
ATOM 2024 O O . LEU A 1 260 ? 1.404 -4.452 -1.501 1.00 96.75 260 LEU A O 1
ATOM 2028 N N . ILE A 1 261 ? 2.761 -4.196 -3.270 1.00 97.44 261 ILE A N 1
ATOM 2029 C CA . ILE A 1 261 ? 1.890 -3.315 -4.046 1.00 97.44 261 ILE A CA 1
ATOM 2030 C C . ILE A 1 261 ? 1.548 -4.040 -5.349 1.00 97.44 261 ILE A C 1
ATOM 2032 O O . ILE A 1 261 ? 2.364 -4.088 -6.271 1.00 97.44 261 ILE A O 1
ATOM 2036 N N . TYR A 1 262 ? 0.352 -4.631 -5.407 1.00 97.94 262 TYR A N 1
ATOM 2037 C CA . TYR A 1 262 ? -0.001 -5.601 -6.446 1.00 97.94 262 TYR A CA 1
ATOM 2038 C C . TYR A 1 262 ? -1.387 -5.398 -7.060 1.00 97.94 262 TYR A C 1
ATOM 2040 O O . TYR A 1 262 ? -2.380 -5.177 -6.363 1.00 97.94 262 TYR A O 1
ATOM 2048 N N . GLY A 1 263 ? -1.464 -5.534 -8.386 1.00 97.69 263 GLY A N 1
ATOM 2049 C CA . GLY A 1 263 ? -2.729 -5.591 -9.119 1.00 97.69 263 GLY A CA 1
ATOM 2050 C C . GLY A 1 263 ? -3.529 -4.289 -9.103 1.00 97.69 263 GLY A C 1
ATOM 2051 O O . GLY A 1 263 ? -4.733 -4.321 -9.346 1.00 97.69 263 GLY A O 1
ATOM 2052 N N . ASN A 1 264 ? -2.905 -3.158 -8.771 1.00 98.62 264 ASN A N 1
ATOM 2053 C CA . ASN A 1 264 ? -3.576 -1.863 -8.762 1.00 98.62 264 ASN A CA 1
ATOM 2054 C C . ASN A 1 264 ? -3.663 -1.280 -10.181 1.00 98.62 264 ASN A C 1
ATOM 2056 O O . ASN A 1 264 ? -2.798 -1.539 -11.021 1.00 98.62 264 ASN A O 1
ATOM 2060 N N . GLU A 1 265 ? -4.707 -0.493 -10.443 1.00 98.69 265 GLU A N 1
ATOM 2061 C CA . GLU A 1 265 ? -5.043 -0.029 -11.793 1.00 98.69 265 GLU A CA 1
ATOM 2062 C C . GLU A 1 265 ? -5.445 1.453 -11.830 1.00 98.69 265 GLU A C 1
ATOM 2064 O O . GLU A 1 265 ? -6.259 1.914 -11.028 1.00 98.69 265 GLU A O 1
ATOM 2069 N N . ALA A 1 266 ? -4.891 2.214 -12.774 1.00 98.00 266 ALA A N 1
ATOM 2070 C CA . ALA A 1 266 ? -5.294 3.596 -13.052 1.00 98.00 266 ALA A CA 1
ATOM 2071 C C . ALA A 1 266 ? -4.862 4.026 -14.462 1.00 98.00 266 ALA A C 1
ATOM 2073 O O . ALA A 1 266 ? -4.012 3.373 -15.051 1.00 98.00 266 ALA A O 1
ATOM 2074 N N . PRO A 1 267 ? -5.339 5.151 -15.016 1.00 97.19 267 PRO A N 1
ATOM 2075 C CA . PRO A 1 267 ? -4.808 5.635 -16.289 1.00 97.19 267 PRO A CA 1
ATOM 2076 C C . PRO A 1 267 ? -3.315 5.991 -16.250 1.00 97.19 267 PRO A C 1
ATOM 2078 O O . PRO A 1 267 ? -2.599 5.723 -17.212 1.00 97.19 267 PRO A O 1
ATOM 2081 N N . ARG A 1 268 ? -2.818 6.556 -15.142 1.00 93.75 268 ARG A N 1
ATOM 2082 C CA . ARG A 1 268 ? -1.387 6.834 -14.920 1.00 93.75 268 ARG A CA 1
ATOM 2083 C C . ARG A 1 268 ? -0.943 6.355 -13.547 1.00 93.75 268 ARG A C 1
ATOM 2085 O O . ARG A 1 268 ? -1.617 6.651 -12.563 1.00 93.75 268 ARG A O 1
ATOM 2092 N N . GLY A 1 269 ? 0.199 5.686 -13.440 1.00 92.62 269 GLY A N 1
ATOM 2093 C CA . GLY A 1 269 ? 0.677 5.237 -12.132 1.00 92.62 269 GLY A CA 1
ATOM 2094 C C . GLY A 1 269 ? -0.217 4.138 -11.566 1.00 92.62 269 GLY A C 1
ATOM 2095 O O . GLY A 1 269 ? -0.946 4.390 -10.607 1.00 92.62 269 GLY A O 1
ATOM 2096 N N . GLY A 1 270 ? -0.223 2.948 -12.172 1.00 95.94 270 GLY A N 1
ATOM 2097 C CA . GLY A 1 270 ? -1.095 1.849 -11.735 1.00 95.94 270 GLY A CA 1
ATOM 2098 C C . GLY A 1 270 ? -0.922 1.560 -10.242 1.00 95.94 270 GLY A C 1
ATOM 2099 O O . GLY A 1 270 ? -1.892 1.566 -9.482 1.00 95.94 270 GLY A O 1
ATOM 2100 N N . ALA A 1 271 ? 0.330 1.448 -9.794 1.00 95.19 271 ALA A N 1
ATOM 2101 C CA . ALA A 1 271 ? 0.666 1.387 -8.376 1.00 95.19 271 ALA A CA 1
ATOM 2102 C C . ALA A 1 271 ? 0.710 2.782 -7.733 1.00 95.19 271 ALA A C 1
ATOM 2104 O O . ALA A 1 271 ? 0.015 3.015 -6.742 1.00 95.19 271 ALA A O 1
ATOM 2105 N N . SER A 1 272 ? 1.507 3.706 -8.281 1.00 92.31 272 SER A N 1
ATOM 2106 C CA . SER A 1 272 ? 1.729 5.032 -7.690 1.00 92.31 272 SER A CA 1
ATOM 2107 C C . SER A 1 272 ? 1.738 6.175 -8.705 1.00 92.31 272 SER A C 1
ATOM 2109 O O . SER A 1 272 ? 2.413 6.093 -9.732 1.00 92.31 272 SER A O 1
ATOM 2111 N N . TYR A 1 273 ? 1.048 7.271 -8.374 1.00 90.00 273 TYR A N 1
ATOM 2112 C CA . TYR A 1 273 ? 1.068 8.535 -9.116 1.00 90.00 273 TYR A CA 1
ATOM 2113 C C . TYR A 1 273 ? 1.700 9.660 -8.293 1.00 90.00 273 TYR A C 1
ATOM 2115 O O . TYR A 1 273 ? 1.283 9.933 -7.165 1.00 90.00 273 TYR A O 1
ATOM 2123 N N . ALA A 1 274 ? 2.673 10.346 -8.894 1.00 80.38 274 ALA A N 1
ATOM 2124 C CA . ALA A 1 274 ? 3.486 11.382 -8.259 1.00 80.38 274 ALA A CA 1
ATOM 2125 C C . ALA A 1 274 ? 4.280 10.872 -7.036 1.00 80.38 274 ALA A C 1
ATOM 2127 O O . ALA A 1 274 ? 4.561 11.615 -6.100 1.00 80.38 274 ALA A O 1
ATOM 2128 N N . GLY A 1 275 ? 4.698 9.604 -7.095 1.00 69.50 275 GLY A N 1
ATOM 2129 C CA . GLY A 1 275 ? 5.774 9.044 -6.281 1.00 69.50 275 GLY A CA 1
ATOM 2130 C C . GLY A 1 275 ? 5.429 8.627 -4.850 1.00 69.50 275 GLY A C 1
ATOM 2131 O O . GLY A 1 275 ? 4.281 8.388 -4.477 1.00 69.50 275 GLY A O 1
ATOM 2132 N N . GLY A 1 276 ? 6.494 8.448 -4.076 1.00 73.12 276 GLY A N 1
ATOM 2133 C CA . GLY A 1 276 ? 6.573 7.712 -2.817 1.00 73.12 276 GLY A CA 1
ATOM 2134 C C . GLY A 1 276 ? 7.977 7.131 -2.719 1.00 73.12 276 GLY A C 1
ATOM 2135 O O . GLY A 1 276 ? 8.540 6.711 -3.728 1.00 73.12 276 GLY A O 1
ATOM 2136 N N . ARG A 1 277 ? 8.584 7.159 -1.531 1.00 81.38 277 ARG A N 1
ATOM 2137 C CA . ARG A 1 277 ? 9.896 6.533 -1.333 1.00 81.38 277 ARG A CA 1
ATOM 2138 C C . ARG A 1 277 ? 9.668 5.095 -0.907 1.00 81.38 277 ARG A C 1
ATOM 2140 O O . ARG A 1 277 ? 9.136 4.872 0.177 1.00 81.38 277 ARG A O 1
ATOM 2147 N N . PHE A 1 278 ? 10.052 4.166 -1.769 1.00 87.25 278 PHE A N 1
ATOM 2148 C CA . PHE A 1 278 ? 9.875 2.736 -1.564 1.00 87.25 278 PHE A CA 1
ATOM 2149 C C . PHE A 1 278 ? 11.180 2.128 -1.070 1.00 87.25 278 PHE A C 1
ATOM 2151 O O . PHE A 1 278 ? 12.227 2.335 -1.675 1.00 87.25 278 PHE A O 1
ATOM 2158 N N . GLU A 1 279 ? 11.135 1.393 0.030 1.00 85.81 279 GLU A N 1
ATOM 2159 C CA . GLU A 1 279 ? 12.286 0.660 0.549 1.00 85.81 279 GLU A CA 1
ATOM 2160 C C . GLU A 1 279 ? 11.878 -0.777 0.839 1.00 85.81 279 GLU A C 1
ATOM 2162 O O . GLU A 1 279 ? 10.856 -1.004 1.488 1.00 85.81 279 GLU A O 1
ATOM 2167 N N . HIS A 1 280 ? 12.636 -1.746 0.323 1.00 87.50 280 HIS A N 1
ATOM 2168 C CA . HIS A 1 280 ? 12.298 -3.167 0.443 1.00 87.50 280 HIS A CA 1
ATOM 2169 C C . HIS A 1 280 ? 10.856 -3.454 -0.007 1.00 87.50 280 HIS A C 1
ATOM 2171 O O . HIS A 1 280 ? 10.124 -4.178 0.643 1.00 87.50 280 HIS A O 1
ATOM 2177 N N . CYS A 1 281 ? 10.359 -2.812 -1.064 1.00 92.12 281 CYS A N 1
ATOM 2178 C CA . CYS A 1 281 ? 8.988 -3.042 -1.530 1.00 92.12 281 CYS A CA 1
ATOM 2179 C C . CYS A 1 281 ? 8.972 -3.966 -2.747 1.00 92.12 281 CYS A C 1
ATOM 2181 O O . CYS A 1 281 ? 9.915 -3.980 -3.535 1.00 92.12 281 CYS A O 1
ATOM 2183 N N . THR A 1 282 ? 7.867 -4.678 -2.945 1.00 94.81 282 THR A N 1
ATOM 2184 C CA . THR A 1 282 ? 7.597 -5.408 -4.187 1.00 94.81 282 THR A CA 1
ATOM 2185 C C . THR A 1 282 ? 6.412 -4.747 -4.886 1.00 94.81 282 THR A C 1
ATOM 2187 O O . THR A 1 282 ? 5.283 -4.801 -4.402 1.00 94.81 282 THR A O 1
ATOM 2190 N N . ILE A 1 283 ? 6.668 -4.087 -6.014 1.00 95.25 283 ILE A N 1
ATOM 2191 C CA . ILE A 1 283 ? 5.683 -3.416 -6.869 1.00 95.25 283 ILE A CA 1
ATOM 2192 C C . ILE A 1 283 ? 5.508 -4.269 -8.121 1.00 95.25 283 ILE A C 1
ATOM 2194 O O . ILE A 1 283 ? 6.346 -4.248 -9.021 1.00 95.25 283 ILE A O 1
ATOM 2198 N N . VAL A 1 284 ? 4.437 -5.050 -8.181 1.00 96.25 284 VAL A N 1
ATOM 2199 C CA . VAL A 1 284 ? 4.304 -6.105 -9.192 1.00 96.25 284 VAL A CA 1
ATOM 2200 C C . VAL A 1 284 ? 2.914 -6.145 -9.801 1.00 96.25 284 VAL A C 1
ATOM 2202 O O . VAL A 1 284 ? 1.929 -5.872 -9.124 1.00 96.25 284 VAL A O 1
ATOM 2205 N N . GLY A 1 285 ? 2.811 -6.466 -11.091 1.00 96.19 285 GLY A N 1
ATOM 2206 C CA . GLY A 1 285 ? 1.520 -6.724 -11.740 1.00 96.19 285 GLY A CA 1
ATOM 2207 C C . GLY A 1 285 ? 0.531 -5.552 -11.712 1.00 96.19 285 GLY A C 1
ATOM 2208 O O . GLY A 1 285 ? -0.675 -5.775 -11.797 1.00 96.19 285 GLY A O 1
ATOM 2209 N N . ASN A 1 286 ? 1.002 -4.313 -11.548 1.00 97.81 286 ASN A N 1
ATOM 2210 C CA . ASN A 1 286 ? 0.153 -3.124 -11.597 1.00 97.81 286 ASN A CA 1
ATOM 2211 C C . ASN A 1 286 ? -0.042 -2.670 -13.049 1.00 97.81 286 ASN A C 1
ATOM 2213 O O . ASN A 1 286 ? 0.815 -2.897 -13.909 1.00 97.81 286 ASN A O 1
ATOM 2217 N N . ARG A 1 287 ? -1.183 -2.037 -13.333 1.00 98.31 287 ARG A N 1
ATOM 2218 C CA . ARG A 1 287 ? -1.591 -1.668 -14.691 1.00 98.31 287 ARG A CA 1
ATOM 2219 C C . ARG A 1 287 ? -1.866 -0.176 -14.819 1.00 98.31 287 ARG A C 1
ATOM 2221 O O . ARG A 1 287 ? -2.679 0.378 -14.084 1.00 98.31 287 ARG A O 1
ATOM 2228 N N . ALA A 1 288 ? -1.239 0.441 -15.813 1.00 97.44 288 ALA A N 1
ATOM 2229 C CA . ALA A 1 288 ? -1.589 1.757 -16.309 1.00 97.44 288 ALA A CA 1
ATOM 2230 C C . ALA A 1 288 ? -2.201 1.676 -17.712 1.00 97.44 288 ALA A C 1
ATOM 2232 O O . ALA A 1 288 ? -1.690 0.962 -18.577 1.00 97.44 288 ALA A O 1
ATOM 2233 N N . GLU A 1 289 ? -3.271 2.427 -17.973 1.00 97.50 289 GLU A N 1
ATOM 2234 C CA . GLU A 1 289 ? -3.803 2.544 -19.342 1.00 97.50 289 GLU A CA 1
ATOM 2235 C C . GLU A 1 289 ? -2.857 3.352 -20.239 1.00 97.50 289 GLU A C 1
ATOM 2237 O O . GLU A 1 289 ? -2.695 3.037 -21.415 1.00 97.50 289 GLU A O 1
ATOM 2242 N N . LEU A 1 290 ? -2.208 4.375 -19.677 1.00 95.00 290 LEU A N 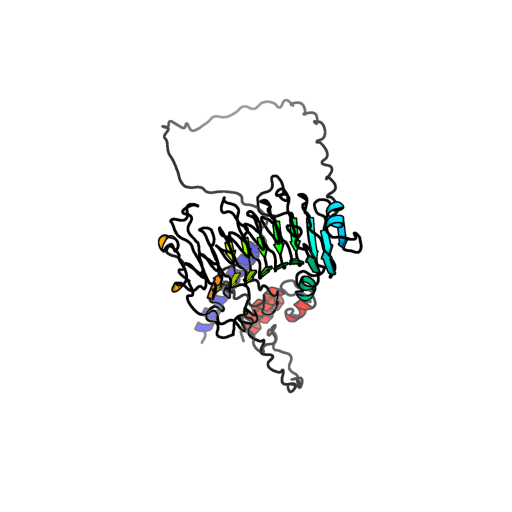1
ATOM 2243 C CA . LEU A 1 290 ? -1.299 5.269 -20.384 1.00 95.00 290 LEU A CA 1
ATOM 2244 C C . LEU A 1 290 ? 0.146 4.995 -19.970 1.00 95.00 290 LEU A C 1
ATOM 2246 O O . LEU A 1 290 ? 0.884 4.323 -20.683 1.00 95.00 290 LEU A O 1
ATOM 2250 N N . GLU A 1 291 ? 0.562 5.490 -18.812 1.00 92.56 291 GLU A N 1
ATOM 2251 C CA . GLU A 1 291 ? 1.978 5.597 -18.457 1.00 92.56 291 GLU A CA 1
ATOM 2252 C C . GLU A 1 291 ? 2.227 5.155 -17.016 1.00 92.56 291 GLU A C 1
ATOM 2254 O O . GLU A 1 291 ? 1.412 5.430 -16.131 1.00 92.56 291 GLU A O 1
ATOM 2259 N N . GLY A 1 292 ? 3.382 4.543 -16.753 1.00 90.81 292 GLY A N 1
ATOM 2260 C CA . GLY A 1 292 ? 3.809 4.227 -15.389 1.00 90.81 292 GLY A CA 1
ATOM 2261 C C . GLY A 1 292 ? 2.973 3.113 -14.771 1.00 90.81 292 GLY A C 1
ATOM 2262 O O . GLY A 1 292 ? 2.232 3.361 -13.825 1.00 90.81 292 GLY A O 1
ATOM 2263 N N . GLY A 1 293 ? 3.036 1.892 -15.303 1.00 93.50 293 GLY A N 1
ATOM 2264 C CA . GLY A 1 293 ? 2.267 0.761 -14.763 1.00 93.50 293 GLY A CA 1
ATOM 2265 C C . GLY A 1 293 ? 2.545 0.542 -13.274 1.00 93.50 293 GLY A C 1
ATOM 2266 O O . GLY A 1 293 ? 1.616 0.459 -12.473 1.00 93.50 293 GLY A O 1
ATOM 2267 N N . GLY A 1 294 ? 3.821 0.547 -12.890 1.00 92.50 294 GLY A N 1
ATOM 2268 C CA . GLY A 1 294 ? 4.267 0.595 -11.506 1.00 92.50 294 GLY A CA 1
ATOM 2269 C C . GLY A 1 294 ? 4.167 2.019 -10.970 1.00 92.50 294 GLY A C 1
ATOM 2270 O O . GLY A 1 294 ? 3.258 2.346 -10.205 1.00 92.50 294 GLY A O 1
ATOM 2271 N N . THR A 1 295 ? 5.089 2.888 -11.380 1.00 89.06 295 THR A N 1
ATOM 2272 C CA . THR A 1 295 ? 5.155 4.267 -10.880 1.00 89.06 295 THR A CA 1
ATOM 2273 C C . THR A 1 295 ? 5.142 5.300 -12.003 1.00 89.06 295 THR A C 1
ATOM 2275 O O . THR A 1 295 ? 5.758 5.120 -13.053 1.00 89.06 295 THR A O 1
ATOM 2278 N N . TRP A 1 296 ? 4.432 6.404 -11.769 1.00 88.56 296 TRP A N 1
ATOM 2279 C CA . TRP A 1 296 ? 4.402 7.575 -12.643 1.00 88.56 296 TRP A CA 1
ATOM 2280 C C . TRP A 1 296 ? 4.874 8.821 -11.883 1.00 88.56 296 TRP A C 1
ATOM 2282 O O . TRP A 1 296 ? 4.325 9.147 -10.825 1.00 88.56 296 TRP A O 1
ATOM 2292 N N . GLY A 1 297 ? 5.853 9.542 -12.436 1.00 77.38 297 GLY A N 1
ATOM 2293 C CA . GLY A 1 297 ? 6.337 10.835 -11.936 1.00 77.38 297 GLY A CA 1
ATOM 2294 C C . GLY A 1 297 ? 7.645 10.794 -11.126 1.00 77.38 297 GLY A C 1
ATOM 2295 O O . GLY A 1 297 ? 8.092 9.753 -10.652 1.00 77.38 297 GLY A O 1
ATOM 2296 N N . ALA A 1 298 ? 8.249 11.976 -10.950 1.00 57.06 298 ALA A N 1
ATOM 2297 C CA . ALA A 1 298 ? 9.644 12.197 -10.535 1.00 57.06 298 ALA A CA 1
ATOM 2298 C C . ALA A 1 298 ? 10.022 11.800 -9.086 1.00 57.06 298 ALA A C 1
ATOM 2300 O O . ALA A 1 298 ? 11.192 11.823 -8.717 1.00 57.06 298 ALA A O 1
ATOM 2301 N N . TRP A 1 299 ? 9.059 11.416 -8.244 1.00 56.16 299 TRP A N 1
ATOM 2302 C CA . TRP A 1 299 ? 9.284 11.200 -6.803 1.00 56.16 299 TRP A CA 1
ATOM 2303 C C . TRP A 1 299 ? 9.290 9.719 -6.389 1.00 56.16 299 TRP A C 1
ATOM 2305 O O . TRP A 1 299 ? 9.266 9.402 -5.199 1.00 56.16 299 TRP A O 1
ATOM 2315 N N . GLY A 1 300 ? 9.306 8.805 -7.364 1.00 55.69 300 GLY A N 1
ATOM 2316 C CA . GLY A 1 300 ? 9.364 7.354 -7.166 1.00 55.69 300 GLY A CA 1
ATOM 2317 C C . GLY A 1 300 ? 10.799 6.838 -7.086 1.00 55.69 300 GLY A C 1
ATOM 2318 O O . GLY A 1 300 ? 11.285 6.213 -8.022 1.00 55.69 300 GLY A O 1
ATOM 2319 N N . GLY A 1 301 ? 11.494 7.130 -5.987 1.00 61.47 301 GLY A N 1
ATOM 2320 C CA . GLY A 1 301 ? 12.785 6.515 -5.678 1.00 61.47 301 GLY A CA 1
ATOM 2321 C C . GLY A 1 301 ? 12.604 5.206 -4.910 1.00 61.47 301 GLY A C 1
ATOM 2322 O O . GLY A 1 301 ? 11.752 5.119 -4.024 1.00 61.47 301 GLY A O 1
ATOM 2323 N N . GLY A 1 302 ? 13.413 4.207 -5.245 1.00 74.75 302 GLY A N 1
ATOM 2324 C CA . GLY A 1 302 ? 13.399 2.880 -4.640 1.00 74.75 302 GLY A CA 1
ATOM 2325 C C . GLY A 1 302 ? 14.748 2.554 -4.007 1.00 74.75 302 GLY A C 1
ATOM 2326 O O . GLY A 1 302 ? 15.792 2.812 -4.604 1.00 74.75 302 GLY A O 1
ATOM 2327 N N . VAL A 1 303 ? 14.749 1.967 -2.819 1.00 80.75 303 VAL A N 1
ATOM 2328 C CA . VAL A 1 303 ? 15.915 1.282 -2.257 1.00 80.75 303 VAL A CA 1
ATOM 2329 C C . VAL A 1 303 ? 15.549 -0.183 -2.111 1.00 80.75 303 VAL A C 1
ATOM 2331 O O . VAL A 1 303 ? 14.479 -0.491 -1.588 1.00 80.75 303 VAL A O 1
ATOM 2334 N N . ALA A 1 304 ? 16.396 -1.085 -2.599 1.00 84.69 304 ALA A N 1
ATOM 2335 C CA . ALA A 1 304 ? 16.209 -2.522 -2.423 1.00 84.69 304 ALA A CA 1
ATOM 2336 C C . ALA A 1 304 ? 14.816 -3.034 -2.856 1.00 84.69 304 ALA A C 1
ATOM 2338 O O . ALA A 1 304 ? 14.221 -3.895 -2.220 1.00 84.69 304 ALA A O 1
ATOM 2339 N N . THR A 1 305 ? 14.231 -2.420 -3.885 1.00 88.50 305 THR A N 1
ATOM 2340 C CA . THR A 1 305 ? 12.825 -2.609 -4.274 1.00 88.50 305 THR A CA 1
ATOM 2341 C C . THR A 1 305 ? 12.749 -3.391 -5.578 1.00 88.50 305 THR A C 1
ATOM 2343 O O . THR A 1 305 ? 13.522 -3.135 -6.504 1.00 88.50 305 THR A O 1
ATOM 2346 N N . ILE A 1 306 ? 11.801 -4.320 -5.669 1.00 91.94 306 ILE A N 1
ATOM 2347 C CA . ILE A 1 306 ? 11.462 -5.005 -6.918 1.00 91.94 306 ILE A CA 1
ATOM 2348 C C . ILE A 1 306 ? 10.313 -4.250 -7.585 1.00 91.94 306 ILE A C 1
ATOM 2350 O O . ILE A 1 306 ? 9.267 -4.047 -6.972 1.00 91.94 306 ILE A O 1
ATOM 2354 N N . LEU A 1 307 ? 10.486 -3.867 -8.846 1.00 92.25 307 LEU A N 1
ATOM 2355 C CA . LEU A 1 307 ? 9.424 -3.436 -9.745 1.00 92.25 307 LEU A CA 1
ATOM 2356 C C . LEU A 1 307 ? 9.390 -4.415 -10.912 1.00 92.25 307 LEU A C 1
ATOM 2358 O O . LEU A 1 307 ? 10.333 -4.458 -11.688 1.00 92.25 307 LEU A O 1
ATOM 2362 N N . TRP A 1 308 ? 8.353 -5.238 -11.021 1.00 93.19 308 TRP A N 1
ATOM 2363 C CA . TRP A 1 308 ? 8.353 -6.304 -12.022 1.00 93.19 308 TRP A CA 1
ATOM 2364 C C . TRP A 1 308 ? 6.977 -6.560 -12.617 1.00 93.19 308 TRP A C 1
ATOM 2366 O O . TRP A 1 308 ? 5.964 -6.468 -11.927 1.00 93.19 308 TRP A O 1
ATOM 2376 N N . ASN A 1 309 ? 6.924 -6.940 -13.894 1.00 94.06 309 ASN A N 1
ATOM 2377 C CA . ASN A 1 309 ? 5.682 -7.280 -14.598 1.00 94.06 309 ASN A CA 1
ATOM 2378 C C . ASN A 1 309 ? 4.572 -6.222 -14.468 1.00 94.06 309 ASN A C 1
ATOM 2380 O O . ASN A 1 309 ? 3.385 -6.546 -14.546 1.00 94.06 309 ASN A O 1
ATOM 2384 N N . ASN A 1 310 ? 4.931 -4.953 -14.271 1.00 95.44 310 ASN A N 1
ATOM 2385 C CA . ASN A 1 310 ? 3.963 -3.876 -14.361 1.00 95.44 310 ASN A CA 1
ATOM 2386 C C . ASN A 1 310 ? 3.778 -3.486 -15.833 1.00 95.44 310 ASN A C 1
ATOM 2388 O O . ASN A 1 310 ? 4.702 -3.547 -16.651 1.00 95.44 310 ASN A O 1
ATOM 2392 N N . VAL A 1 311 ? 2.557 -3.100 -16.191 1.00 96.88 311 VAL A N 1
ATOM 2393 C CA . VAL A 1 311 ? 2.162 -2.904 -17.589 1.00 96.88 311 VAL A CA 1
ATOM 2394 C C . VAL A 1 311 ? 1.607 -1.505 -17.774 1.00 96.88 311 VAL A C 1
ATOM 2396 O O . VAL A 1 311 ? 0.728 -1.089 -17.029 1.00 96.88 311 VAL A O 1
ATOM 2399 N N . ALA A 1 312 ? 2.076 -0.806 -18.802 1.00 96.31 312 ALA A N 1
ATOM 2400 C CA . ALA A 1 312 ? 1.517 0.458 -19.259 1.00 96.31 312 ALA A CA 1
ATOM 2401 C C . ALA A 1 312 ? 1.111 0.329 -20.733 1.00 96.31 312 ALA A C 1
ATOM 2403 O O . ALA A 1 312 ? 1.812 -0.328 -21.502 1.00 96.31 312 ALA A O 1
ATOM 2404 N N . GLY A 1 313 ? -0.014 0.927 -21.130 1.00 96.25 313 GLY A N 1
ATOM 2405 C CA . GLY A 1 313 ? -0.488 0.865 -22.518 1.00 96.25 313 GLY A CA 1
ATOM 2406 C C . GLY A 1 313 ? 0.321 1.721 -23.499 1.00 96.25 313 GLY A C 1
ATOM 2407 O O . GLY A 1 313 ? 0.350 1.409 -24.688 1.00 96.25 313 GLY A O 1
ATOM 2408 N N . VAL A 1 314 ? 0.986 2.774 -23.015 1.00 93.75 314 VAL A N 1
ATOM 2409 C CA . VAL A 1 314 ? 1.786 3.698 -23.834 1.00 93.75 314 VAL A CA 1
ATOM 2410 C C . VAL A 1 314 ? 3.272 3.579 -23.512 1.00 93.75 314 VAL A C 1
ATOM 2412 O O . VAL A 1 314 ? 4.057 3.299 -24.415 1.00 93.75 314 VAL A O 1
ATOM 2415 N N . ALA A 1 315 ? 3.682 3.801 -22.257 1.00 91.38 315 ALA A N 1
ATOM 2416 C CA . ALA A 1 315 ? 5.103 3.839 -21.906 1.00 91.38 315 ALA A CA 1
ATOM 2417 C C . ALA A 1 315 ? 5.384 3.618 -20.413 1.00 91.38 315 ALA A C 1
ATOM 2419 O O . ALA A 1 315 ? 4.582 3.978 -19.552 1.00 91.38 315 ALA A O 1
ATOM 2420 N N . GLY A 1 316 ? 6.570 3.090 -20.100 1.00 88.62 316 GLY A N 1
ATOM 2421 C CA . GLY A 1 316 ? 7.040 2.948 -18.723 1.00 88.62 316 GLY A CA 1
ATOM 2422 C C . GLY A 1 316 ? 6.197 1.960 -17.923 1.00 88.62 316 GLY A C 1
ATOM 2423 O O . GLY A 1 316 ? 5.491 2.355 -17.002 1.00 88.62 316 GLY A O 1
ATOM 2424 N N . GLY A 1 317 ? 6.221 0.680 -18.293 1.00 91.12 317 GLY A N 1
ATOM 2425 C CA . GLY A 1 317 ? 5.496 -0.359 -17.573 1.00 91.12 317 GLY A CA 1
ATOM 2426 C C . GLY A 1 317 ? 5.886 -0.416 -16.100 1.00 91.12 317 GLY A C 1
ATOM 2427 O O . GLY A 1 317 ? 5.003 -0.280 -15.267 1.00 91.12 317 GLY A O 1
ATOM 2428 N N . ASP A 1 318 ? 7.173 -0.498 -15.752 1.00 90.25 318 ASP A N 1
ATOM 2429 C CA . ASP A 1 318 ? 7.599 -0.434 -14.343 1.00 90.25 318 ASP A CA 1
ATOM 2430 C C . ASP A 1 318 ? 7.692 1.009 -13.835 1.00 90.25 318 ASP A C 1
ATOM 2432 O O . ASP A 1 318 ? 7.088 1.351 -12.816 1.00 90.25 318 ASP A O 1
ATOM 2436 N N . ILE A 1 319 ? 8.405 1.874 -14.561 1.00 87.81 319 ILE A N 1
ATOM 2437 C CA . ILE A 1 319 ? 8.588 3.285 -14.201 1.00 87.81 319 ILE A CA 1
ATOM 2438 C C . ILE A 1 319 ? 8.363 4.168 -15.423 1.00 87.81 319 ILE A C 1
ATOM 2440 O O . ILE A 1 319 ? 8.907 3.901 -16.497 1.00 87.81 319 ILE A O 1
ATOM 2444 N N . TYR A 1 320 ? 7.621 5.258 -15.234 1.00 86.69 320 TYR A N 1
ATOM 2445 C CA . TYR A 1 320 ? 7.579 6.385 -16.156 1.00 86.69 320 TYR A CA 1
ATOM 2446 C C . TYR A 1 320 ? 8.008 7.677 -15.456 1.00 86.69 320 TYR A C 1
ATOM 2448 O O . TYR A 1 320 ? 7.272 8.251 -14.648 1.00 86.69 320 TYR A O 1
ATOM 2456 N N . ALA A 1 321 ? 9.203 8.143 -15.798 1.00 78.75 321 ALA A N 1
ATOM 2457 C CA . ALA A 1 321 ? 9.829 9.339 -15.265 1.00 78.75 321 ALA A CA 1
ATOM 2458 C C . ALA A 1 321 ? 10.532 10.094 -16.390 1.00 78.75 321 ALA A C 1
ATOM 2460 O O . ALA A 1 321 ? 11.636 9.747 -16.808 1.00 78.75 321 ALA A O 1
ATOM 2461 N N . HIS A 1 322 ? 9.835 11.100 -16.918 1.00 66.44 322 HIS A N 1
ATOM 2462 C CA . HIS A 1 322 ? 10.268 11.860 -18.083 1.00 66.44 322 HIS A CA 1
ATOM 2463 C C . HIS A 1 322 ? 10.502 13.339 -17.719 1.00 66.44 322 HIS A C 1
ATOM 2465 O O . HIS A 1 322 ? 9.665 13.917 -17.016 1.00 66.44 322 HIS A O 1
ATOM 2471 N N . PRO A 1 323 ? 11.575 13.984 -18.217 1.00 58.16 323 PRO A N 1
ATOM 2472 C CA . PRO A 1 323 ? 11.924 15.374 -17.892 1.00 58.16 323 PRO A CA 1
ATOM 2473 C C . PRO A 1 323 ? 10.879 16.407 -18.344 1.00 58.16 323 PRO A C 1
ATOM 2475 O O . PRO A 1 323 ? 10.741 17.452 -17.717 1.00 58.16 323 PRO A O 1
ATOM 2478 N N . ASP A 1 324 ? 10.091 16.099 -19.378 1.00 57.12 324 ASP A N 1
ATOM 2479 C CA . ASP A 1 324 ? 8.976 16.955 -19.825 1.00 57.12 324 ASP A CA 1
ATOM 2480 C C . ASP A 1 324 ? 7.729 16.865 -18.927 1.00 57.12 324 ASP A C 1
ATOM 2482 O O . ASP A 1 324 ? 6.707 17.489 -19.222 1.00 57.12 324 ASP A O 1
ATOM 2486 N N . THR A 1 325 ? 7.767 16.090 -17.836 1.00 60.41 325 THR A N 1
ATOM 2487 C CA . THR A 1 325 ? 6.678 16.136 -16.857 1.00 60.41 325 THR A CA 1
ATOM 2488 C C . THR A 1 325 ? 6.707 17.501 -16.149 1.00 60.41 325 THR A C 1
ATOM 2490 O O . THR A 1 325 ? 7.704 17.857 -15.522 1.00 60.41 325 THR A O 1
ATOM 2493 N N . PRO A 1 326 ? 5.634 18.313 -16.234 1.00 50.50 326 PRO A N 1
ATOM 2494 C CA . PRO A 1 326 ? 5.639 19.715 -15.797 1.00 50.50 326 PRO A CA 1
ATOM 2495 C C . PRO A 1 326 ? 5.789 19.917 -14.274 1.00 50.50 326 PRO A C 1
ATOM 2497 O O . PRO A 1 326 ? 5.753 21.054 -13.806 1.00 50.50 326 PRO A O 1
ATOM 2500 N N . GLN A 1 327 ? 5.968 18.842 -13.493 1.00 54.00 327 GLN A N 1
ATOM 2501 C CA . GLN A 1 327 ? 6.098 18.846 -12.033 1.00 54.00 327 GLN A CA 1
ATOM 2502 C C . GLN A 1 327 ? 7.523 18.537 -11.512 1.00 54.00 327 GLN A C 1
ATOM 2504 O O . GLN A 1 327 ? 7.657 17.773 -10.557 1.00 54.00 327 GLN A O 1
ATOM 2509 N N . ASN A 1 328 ? 8.547 19.253 -12.013 1.00 51.72 328 ASN A N 1
ATOM 2510 C CA . ASN A 1 328 ? 9.859 19.491 -11.350 1.00 51.72 328 ASN A CA 1
ATOM 2511 C C . ASN A 1 328 ? 11.025 18.516 -11.722 1.00 51.72 328 ASN A C 1
ATOM 2513 O O . ASN A 1 328 ? 10.791 17.325 -11.906 1.00 51.72 328 ASN A O 1
ATOM 2517 N N . PRO A 1 329 ? 12.300 18.980 -11.756 1.00 46.38 329 PRO A N 1
ATOM 2518 C CA . PRO A 1 329 ? 13.490 18.248 -12.204 1.00 46.38 329 PRO A CA 1
ATOM 2519 C C . PRO A 1 329 ? 14.221 17.528 -11.051 1.00 46.38 329 PRO A C 1
ATOM 2521 O O . PRO A 1 329 ? 15.437 17.646 -10.900 1.00 46.38 329 PRO A O 1
ATOM 2524 N N . LEU A 1 330 ? 13.489 16.843 -10.167 1.00 47.19 330 LEU A N 1
ATOM 2525 C CA . LEU A 1 330 ? 14.099 16.110 -9.052 1.00 47.19 330 LEU A CA 1
ATOM 2526 C C . LEU A 1 330 ? 14.308 14.642 -9.424 1.00 47.19 330 LEU A C 1
ATOM 2528 O O . LEU A 1 330 ? 13.364 13.928 -9.733 1.00 47.19 330 LEU A O 1
ATOM 2532 N N . HIS A 1 331 ? 15.574 14.230 -9.386 1.00 53.72 331 HIS A N 1
ATOM 2533 C CA . HIS A 1 331 ? 16.053 12.947 -9.885 1.00 53.72 331 HIS A CA 1
ATOM 2534 C C . HIS A 1 331 ? 15.427 11.753 -9.148 1.00 53.72 331 HIS A C 1
ATOM 2536 O O . HIS A 1 331 ? 15.496 11.665 -7.913 1.00 53.72 331 HIS A O 1
ATOM 2542 N N . ILE A 1 332 ? 14.910 10.783 -9.906 1.00 64.38 332 ILE A N 1
ATOM 2543 C CA . ILE A 1 332 ? 14.583 9.453 -9.386 1.00 64.38 332 ILE A CA 1
ATOM 2544 C C . ILE A 1 332 ? 15.845 8.816 -8.800 1.00 64.38 332 ILE A C 1
ATOM 2546 O O . ILE A 1 332 ? 16.812 8.549 -9.505 1.00 64.38 332 ILE A O 1
ATOM 2550 N N . ARG A 1 333 ? 15.837 8.532 -7.493 1.00 69.06 333 ARG A N 1
ATOM 2551 C CA . ARG A 1 333 ? 16.929 7.805 -6.831 1.00 69.06 333 ARG A CA 1
ATOM 2552 C C . ARG A 1 333 ? 16.564 6.344 -6.664 1.00 69.06 333 ARG A C 1
ATOM 2554 O O . ARG A 1 333 ? 15.779 6.001 -5.784 1.00 69.06 333 ARG A O 1
ATOM 2561 N N . LEU A 1 334 ? 17.162 5.501 -7.491 1.00 75.88 334 LEU A N 1
ATOM 2562 C CA . LEU A 1 334 ? 17.039 4.054 -7.406 1.00 75.88 334 LEU A CA 1
ATOM 2563 C C . LEU A 1 334 ? 18.367 3.465 -6.929 1.00 75.88 334 LEU A C 1
ATOM 2565 O O . LEU A 1 334 ? 19.423 3.777 -7.477 1.00 75.88 334 LEU A O 1
ATOM 2569 N N . TRP A 1 335 ? 18.318 2.630 -5.897 1.00 78.25 335 TRP A N 1
ATOM 2570 C CA . TRP A 1 335 ? 19.499 2.006 -5.311 1.00 78.25 335 TRP A CA 1
ATOM 2571 C C . TRP A 1 335 ? 19.224 0.536 -5.004 1.00 78.25 335 TRP A C 1
ATOM 2573 O O . TRP A 1 335 ? 18.366 0.229 -4.183 1.00 78.25 335 TRP A O 1
ATOM 2583 N N . GLY A 1 336 ? 19.926 -0.380 -5.678 1.00 79.56 336 GLY A N 1
ATOM 2584 C CA . GLY A 1 336 ? 19.710 -1.817 -5.483 1.00 79.56 336 GLY A CA 1
ATOM 2585 C C . GLY A 1 336 ? 18.310 -2.263 -5.899 1.00 79.56 336 GLY A C 1
ATOM 2586 O O . GLY A 1 336 ? 17.691 -3.023 -5.178 1.00 79.56 336 GLY A O 1
ATOM 2587 N N . CYS A 1 337 ? 17.751 -1.730 -6.985 1.00 85.38 337 CYS A N 1
ATOM 2588 C CA . CYS A 1 337 ? 16.393 -2.084 -7.412 1.00 85.38 337 CYS A CA 1
ATOM 2589 C C . CYS A 1 337 ? 16.419 -3.100 -8.551 1.00 85.38 337 CYS A C 1
ATOM 2591 O O . CYS A 1 337 ? 17.283 -3.022 -9.425 1.00 85.38 337 CYS A O 1
ATOM 2593 N N . CYS A 1 338 ? 15.449 -4.010 -8.567 1.00 87.00 338 CYS A N 1
ATOM 2594 C CA . CYS A 1 338 ? 15.225 -4.927 -9.679 1.00 87.00 338 CYS A CA 1
ATOM 2595 C C . CYS A 1 338 ? 14.061 -4.430 -10.528 1.00 87.00 338 CYS A C 1
ATOM 2597 O O . CYS A 1 338 ? 12.990 -4.187 -9.982 1.00 87.00 338 CYS A O 1
ATOM 2599 N N . LEU A 1 339 ? 14.286 -4.226 -11.826 1.00 86.50 339 LEU A N 1
ATOM 2600 C CA . LEU A 1 339 ? 13.265 -3.769 -12.767 1.00 86.50 339 LEU A CA 1
ATOM 2601 C C . LEU A 1 339 ? 13.639 -4.051 -14.215 1.00 86.50 339 LEU A C 1
ATOM 2603 O O . LEU A 1 339 ? 14.822 -4.146 -14.539 1.00 86.50 339 LEU A O 1
ATOM 2607 N N . ASN A 1 340 ? 12.636 -4.088 -15.093 1.00 83.81 340 ASN A N 1
ATOM 2608 C CA . ASN A 1 340 ? 12.865 -4.227 -16.522 1.00 83.81 340 ASN A CA 1
ATOM 2609 C C . ASN A 1 340 ? 13.195 -2.862 -17.146 1.00 83.81 340 ASN A C 1
ATOM 2611 O O . ASN A 1 340 ? 12.320 -2.008 -17.346 1.00 83.81 340 ASN A O 1
ATOM 2615 N N . LEU A 1 341 ? 14.467 -2.655 -17.497 1.00 80.81 341 LEU A N 1
ATOM 2616 C CA . LEU A 1 341 ? 14.930 -1.385 -18.063 1.00 80.81 341 LEU A CA 1
ATOM 2617 C C . LEU A 1 341 ? 14.376 -1.135 -19.467 1.00 80.81 341 LEU A C 1
ATOM 2619 O O . LEU A 1 341 ? 14.143 0.015 -19.830 1.00 80.81 341 LEU A O 1
ATOM 2623 N N . SER A 1 342 ? 14.128 -2.189 -20.250 1.00 83.00 342 SER A N 1
ATOM 2624 C CA . SER A 1 342 ? 13.551 -2.056 -21.596 1.00 83.00 342 SER A CA 1
ATOM 2625 C C . SER A 1 342 ? 12.094 -1.584 -21.576 1.00 83.00 342 SER A C 1
ATOM 2627 O O . SER A 1 342 ? 11.630 -0.964 -22.531 1.00 83.00 342 SER A O 1
ATOM 2629 N N . ASN A 1 343 ? 11.391 -1.844 -20.472 1.00 82.12 343 ASN A N 1
ATOM 2630 C CA . ASN A 1 343 ? 10.009 -1.439 -20.248 1.00 82.12 343 ASN A CA 1
ATOM 2631 C C . ASN A 1 343 ? 9.901 -0.161 -19.397 1.00 82.12 343 ASN A C 1
ATOM 2633 O O . ASN A 1 343 ? 8.799 0.286 -19.100 1.00 82.12 343 ASN A O 1
ATOM 2637 N N . SER A 1 344 ? 11.020 0.435 -18.985 1.00 84.81 344 SER A N 1
ATOM 2638 C CA . SER A 1 344 ? 11.044 1.621 -18.125 1.00 84.81 344 SER A CA 1
ATOM 2639 C C . SER A 1 344 ? 11.451 2.868 -18.905 1.00 84.81 344 SER A C 1
ATOM 2641 O O . SER A 1 344 ? 12.366 2.835 -19.724 1.00 84.81 344 SER A O 1
ATOM 2643 N N . VAL A 1 345 ? 10.793 3.994 -18.630 1.00 82.00 345 VAL A N 1
ATOM 2644 C CA . VAL A 1 345 ? 11.181 5.314 -19.142 1.00 82.00 345 VAL A CA 1
ATOM 2645 C C . VAL A 1 345 ? 11.797 6.089 -17.991 1.00 82.00 345 VAL A C 1
ATOM 2647 O O . VAL A 1 345 ? 11.087 6.532 -17.094 1.00 82.00 345 VAL A O 1
ATOM 2650 N N . ILE A 1 346 ? 13.123 6.200 -18.001 1.00 76.12 346 ILE A N 1
ATOM 2651 C CA . ILE A 1 346 ? 13.916 6.854 -16.957 1.00 76.12 346 ILE A CA 1
ATOM 2652 C C . ILE A 1 346 ? 14.993 7.684 -17.660 1.00 76.12 346 ILE A C 1
ATOM 2654 O O . ILE A 1 346 ? 15.684 7.164 -18.542 1.00 76.12 346 ILE A O 1
ATOM 2658 N N . ASP A 1 347 ? 15.160 8.955 -17.291 1.00 65.44 347 ASP A N 1
ATOM 2659 C CA . ASP A 1 347 ? 16.278 9.758 -17.793 1.00 65.44 347 ASP A CA 1
ATOM 2660 C C . ASP A 1 347 ? 17.609 9.252 -17.200 1.00 65.44 347 ASP A C 1
ATOM 2662 O O . ASP A 1 347 ? 17.751 9.035 -15.996 1.00 65.44 347 ASP A O 1
ATOM 2666 N N . ARG A 1 348 ? 18.632 9.070 -18.045 1.00 51.16 348 ARG A N 1
ATOM 2667 C CA . ARG A 1 348 ? 19.975 8.654 -17.607 1.00 51.16 348 ARG A CA 1
ATOM 2668 C C . ARG A 1 348 ? 20.658 9.707 -16.730 1.00 51.16 348 ARG A C 1
ATOM 2670 O O . ARG A 1 348 ? 21.499 9.323 -15.916 1.00 51.16 348 ARG A O 1
ATOM 2677 N N . ALA A 1 349 ? 20.301 10.990 -16.844 1.00 49.81 349 ALA A N 1
ATOM 2678 C CA . ALA A 1 349 ? 20.784 12.029 -15.929 1.00 49.81 349 ALA A CA 1
ATOM 2679 C C . ALA A 1 349 ? 20.305 11.809 -14.477 1.00 49.81 349 ALA A C 1
ATOM 2681 O O . ALA A 1 349 ? 21.024 12.158 -13.537 1.00 49.81 349 ALA A O 1
ATOM 2682 N N . ASP A 1 350 ? 19.168 11.127 -14.297 1.00 52.53 350 ASP A N 1
ATOM 2683 C CA . ASP A 1 350 ? 18.591 10.800 -12.988 1.00 52.53 350 ASP A CA 1
ATOM 2684 C C . ASP A 1 350 ? 19.246 9.573 -12.333 1.00 52.53 350 ASP A C 1
ATOM 2686 O O . ASP A 1 350 ? 19.118 9.357 -11.132 1.00 52.53 350 ASP A O 1
ATOM 2690 N N . THR A 1 351 ? 20.040 8.799 -13.083 1.00 53.72 351 THR A N 1
ATOM 2691 C CA . THR A 1 351 ? 20.762 7.604 -12.592 1.00 53.72 351 THR A CA 1
ATOM 2692 C C . THR A 1 351 ? 22.157 7.905 -12.013 1.00 53.72 351 THR A C 1
ATOM 2694 O O . THR A 1 351 ? 23.016 7.027 -11.974 1.00 53.72 351 THR A O 1
ATOM 2697 N N . GLY A 1 352 ? 22.391 9.159 -11.597 1.00 42.69 352 GLY A N 1
ATOM 2698 C CA . GLY A 1 352 ? 23.697 9.791 -11.344 1.00 42.69 352 GLY A CA 1
ATOM 2699 C C . GLY A 1 352 ? 24.850 8.900 -10.815 1.00 42.69 352 GLY A C 1
ATOM 2700 O O . GLY A 1 352 ? 24.663 8.151 -9.855 1.00 42.69 352 GLY A O 1
ATOM 2701 N N . PRO A 1 353 ? 26.080 9.007 -11.367 1.00 44.31 353 PRO A N 1
ATOM 2702 C CA . PRO A 1 353 ? 27.251 8.250 -10.900 1.00 44.31 353 PRO A CA 1
ATOM 2703 C C . PRO A 1 353 ? 28.130 9.012 -9.873 1.00 44.31 353 PRO A C 1
ATOM 2705 O O . PRO A 1 353 ? 28.071 10.241 -9.827 1.00 44.31 353 PRO A O 1
ATOM 2708 N N . PRO A 1 354 ? 29.067 8.345 -9.151 1.00 50.16 354 PRO A N 1
ATOM 2709 C CA . PRO A 1 354 ? 29.173 6.912 -8.879 1.00 50.16 354 PRO A CA 1
ATOM 2710 C C . PRO A 1 354 ? 29.261 6.641 -7.363 1.00 50.16 354 PRO A C 1
ATOM 2712 O O . PRO A 1 354 ? 30.174 7.121 -6.697 1.00 50.16 354 PRO A O 1
ATOM 2715 N N . TYR A 1 355 ? 28.402 5.786 -6.812 1.00 44.38 355 TYR A N 1
ATOM 2716 C CA . TYR A 1 355 ? 28.940 4.874 -5.796 1.00 44.38 355 TYR A CA 1
ATOM 2717 C C . TYR A 1 355 ? 28.335 3.474 -5.832 1.00 44.38 355 TYR A C 1
ATOM 2719 O O . TYR A 1 355 ? 29.071 2.570 -5.481 1.00 44.38 355 TYR A O 1
ATOM 2727 N N . TYR A 1 356 ? 27.130 3.237 -6.375 1.00 47.34 356 TYR A N 1
ATOM 2728 C CA . TYR A 1 356 ? 26.662 1.871 -6.694 1.00 47.34 356 TYR A CA 1
ATOM 2729 C C . TYR A 1 356 ? 25.585 1.867 -7.804 1.00 47.34 356 TYR A C 1
ATOM 2731 O O . TYR A 1 356 ? 24.410 2.073 -7.494 1.00 47.34 356 TYR A O 1
ATOM 2739 N N . PRO A 1 357 ? 25.926 1.641 -9.088 1.00 54.91 357 PRO A N 1
ATOM 2740 C CA . PRO A 1 357 ? 24.931 1.397 -10.126 1.00 54.91 357 PRO A CA 1
ATOM 2741 C C . PRO A 1 357 ? 24.482 -0.068 -10.037 1.00 54.91 357 PRO A C 1
ATOM 2743 O O . PRO A 1 357 ? 25.044 -0.926 -10.704 1.00 54.91 357 PRO A O 1
ATOM 2746 N N . ASN A 1 358 ? 23.497 -0.367 -9.192 1.00 60.28 358 ASN A N 1
ATOM 2747 C CA . ASN A 1 358 ? 23.024 -1.741 -8.989 1.00 60.28 358 ASN A CA 1
ATOM 2748 C C . ASN A 1 358 ? 21.539 -1.837 -9.346 1.00 60.28 358 ASN A C 1
ATOM 2750 O O . ASN A 1 358 ? 20.686 -2.017 -8.479 1.00 60.28 358 ASN A O 1
ATOM 2754 N N . PHE A 1 359 ? 21.239 -1.641 -10.627 1.00 71.69 359 PHE A N 1
ATOM 2755 C CA . P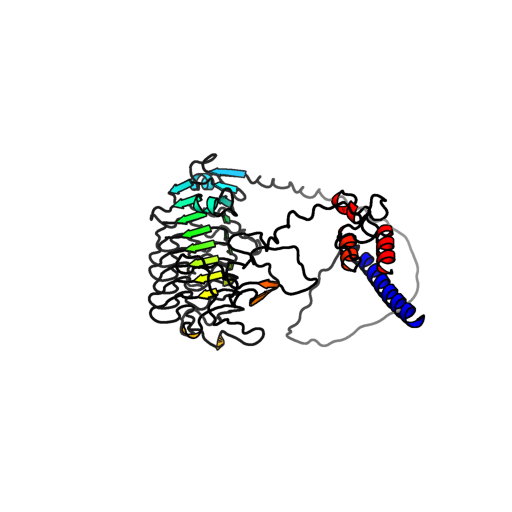HE A 1 359 ? 19.967 -2.073 -11.186 1.00 71.69 359 PHE A CA 1
ATOM 2756 C C . PHE A 1 359 ? 20.089 -3.532 -11.591 1.00 71.69 359 PHE A C 1
ATOM 2758 O O . PHE A 1 359 ? 21.055 -3.913 -12.253 1.00 71.69 359 PHE A O 1
ATOM 2765 N N . PHE A 1 360 ? 19.103 -4.324 -11.209 1.00 76.69 360 PHE A N 1
ATOM 2766 C CA . PHE A 1 360 ? 19.007 -5.728 -11.561 1.00 76.69 360 PHE A CA 1
ATOM 2767 C C . PHE A 1 360 ? 17.930 -5.873 -12.639 1.00 76.69 360 PHE A C 1
ATOM 2769 O O . PHE A 1 360 ? 16.742 -5.877 -12.336 1.00 76.69 360 PHE A O 1
ATOM 2776 N N . ASP A 1 361 ? 18.346 -5.954 -13.902 1.00 85.75 361 ASP A N 1
ATOM 2777 C CA . ASP A 1 361 ? 17.458 -6.280 -15.029 1.00 85.75 361 ASP A CA 1
ATOM 2778 C C . ASP A 1 361 ? 17.455 -7.798 -15.244 1.00 85.75 361 ASP A C 1
ATOM 2780 O O . ASP A 1 361 ? 18.041 -8.335 -16.185 1.00 85.75 361 ASP A O 1
ATOM 2784 N N . VAL A 1 362 ? 16.911 -8.500 -14.252 1.00 88.00 362 VAL A N 1
ATOM 2785 C CA . VAL A 1 362 ? 16.838 -9.962 -14.177 1.00 88.00 362 VAL A CA 1
ATOM 2786 C C . VAL A 1 362 ? 15.491 -10.352 -13.593 1.00 88.00 362 VAL A C 1
ATOM 2788 O O . VAL A 1 362 ? 14.941 -9.622 -12.776 1.00 88.00 362 VAL A O 1
ATOM 2791 N N . ASP A 1 363 ? 14.973 -11.509 -13.996 1.00 91.50 363 ASP A N 1
ATOM 2792 C CA . ASP A 1 363 ? 13.743 -12.046 -13.417 1.00 91.50 363 ASP A CA 1
ATOM 2793 C C . ASP A 1 363 ? 13.935 -12.317 -11.911 1.00 91.50 363 ASP A C 1
ATOM 2795 O O . ASP A 1 363 ? 14.858 -13.059 -11.557 1.00 91.50 363 ASP A O 1
ATOM 2799 N N . PRO A 1 364 ? 13.094 -11.755 -11.018 1.00 93.44 364 PRO A N 1
ATOM 2800 C CA . PRO A 1 364 ? 13.132 -12.046 -9.590 1.00 93.44 364 PRO A CA 1
ATOM 2801 C C . PRO A 1 364 ? 12.847 -13.508 -9.237 1.00 93.44 364 PRO A C 1
ATOM 2803 O O . PRO A 1 364 ? 13.140 -13.912 -8.118 1.00 93.44 364 PRO A O 1
ATOM 2806 N N . LEU A 1 365 ? 12.274 -14.308 -10.145 1.00 94.19 365 LEU A N 1
ATOM 2807 C CA . LEU A 1 365 ? 11.917 -15.713 -9.919 1.00 94.19 365 LEU A CA 1
ATOM 2808 C C . LEU A 1 365 ? 11.008 -15.905 -8.694 1.00 94.19 365 LEU A C 1
ATOM 28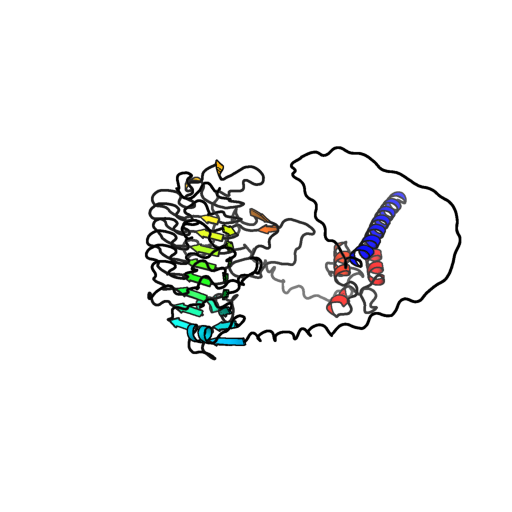10 O O . LEU A 1 365 ? 11.357 -16.593 -7.734 1.00 94.19 365 LEU A O 1
ATOM 2814 N N . PHE A 1 366 ? 9.818 -15.307 -8.744 1.00 95.06 366 PHE A N 1
ATOM 2815 C CA . PHE A 1 366 ? 8.786 -15.504 -7.724 1.00 95.06 366 PHE A CA 1
ATOM 2816 C C . PHE A 1 366 ? 8.290 -16.955 -7.665 1.00 95.06 366 PHE A C 1
ATOM 2818 O O . PHE A 1 366 ? 8.246 -17.647 -8.685 1.00 95.06 366 PHE A O 1
ATOM 2825 N N . VAL A 1 367 ? 7.892 -17.415 -6.476 1.00 92.56 367 VAL A N 1
ATOM 2826 C CA . VAL A 1 367 ? 7.349 -18.763 -6.241 1.00 92.56 367 VAL A CA 1
ATOM 2827 C C . VAL A 1 367 ? 6.142 -19.016 -7.141 1.00 92.56 367 VAL A C 1
ATOM 2829 O O . VAL A 1 367 ? 6.206 -19.939 -7.957 1.00 92.56 367 VAL A O 1
ATOM 2832 N N . ASP A 1 368 ? 5.112 -18.170 -7.064 1.00 89.94 368 ASP A N 1
ATOM 2833 C CA . ASP A 1 368 ? 3.906 -18.270 -7.888 1.00 89.94 368 ASP A CA 1
ATOM 2834 C C . ASP A 1 368 ? 3.256 -16.889 -8.082 1.00 89.94 368 ASP A C 1
ATOM 2836 O O . ASP A 1 368 ? 2.347 -16.474 -7.363 1.00 89.94 368 ASP A O 1
ATOM 2840 N N . SER A 1 369 ? 3.747 -16.139 -9.070 1.00 89.88 369 SER A N 1
ATOM 2841 C CA . SER A 1 369 ? 3.256 -14.787 -9.354 1.00 89.88 369 SER A CA 1
ATOM 2842 C C . SER A 1 369 ? 1.844 -14.748 -9.950 1.00 89.88 369 SER A C 1
ATOM 2844 O O . SER A 1 369 ? 1.211 -13.690 -9.905 1.00 89.88 369 SER A O 1
ATOM 2846 N N . GLU A 1 370 ? 1.341 -15.864 -10.487 1.00 85.31 370 GLU A N 1
ATOM 2847 C CA . GLU A 1 370 ? -0.015 -15.964 -11.040 1.00 85.31 370 GLU A CA 1
ATOM 2848 C C . GLU A 1 370 ? -1.056 -16.048 -9.918 1.00 85.31 370 GLU A C 1
ATOM 2850 O O . GLU A 1 370 ? -2.089 -15.380 -9.988 1.00 85.31 370 GLU A O 1
ATOM 2855 N N . GLU A 1 371 ? -0.735 -16.769 -8.841 1.00 86.31 371 GLU A N 1
ATOM 2856 C CA . GLU A 1 371 ? -1.575 -16.886 -7.640 1.00 86.31 371 GLU A CA 1
ATOM 2857 C C . GLU A 1 371 ? -1.287 -15.799 -6.580 1.00 86.31 371 GLU A C 1
ATOM 2859 O O . GLU A 1 371 ? -1.915 -15.749 -5.519 1.00 86.31 371 GLU A O 1
ATOM 2864 N N . GLY A 1 372 ? -0.360 -14.880 -6.867 1.00 84.75 372 GLY A N 1
ATOM 2865 C CA . GLY A 1 372 ? -0.022 -13.751 -5.997 1.00 84.75 372 GLY A CA 1
ATOM 2866 C C . GLY A 1 372 ? 0.957 -14.080 -4.863 1.00 84.75 372 GLY A C 1
ATOM 2867 O O . GLY A 1 372 ? 1.046 -13.315 -3.898 1.00 84.75 372 GLY A O 1
ATOM 2868 N N . ASP A 1 373 ? 1.690 -15.190 -4.970 1.00 90.88 373 ASP A N 1
ATOM 2869 C CA . ASP A 1 373 ? 2.813 -15.537 -4.102 1.00 90.88 373 ASP A CA 1
ATOM 2870 C C . ASP A 1 373 ? 4.131 -14.979 -4.665 1.00 90.88 373 ASP A C 1
ATOM 2872 O O . ASP A 1 373 ? 4.789 -15.562 -5.534 1.00 90.88 373 ASP A O 1
ATOM 2876 N N . PHE A 1 374 ? 4.520 -13.821 -4.134 1.00 93.75 374 PHE A N 1
ATOM 2877 C CA . PHE A 1 374 ? 5.730 -13.100 -4.528 1.00 93.75 374 PHE A CA 1
ATOM 2878 C C . PHE A 1 374 ? 6.927 -13.356 -3.606 1.00 93.75 374 PHE A C 1
ATOM 2880 O O . PHE A 1 374 ? 7.869 -12.563 -3.614 1.00 93.75 374 PHE A O 1
ATOM 2887 N N . HIS A 1 375 ? 6.924 -14.441 -2.825 1.00 91.00 375 HIS A N 1
ATOM 2888 C CA . HIS A 1 375 ? 8.168 -14.911 -2.213 1.00 91.00 375 HIS A CA 1
ATOM 2889 C C . HIS A 1 375 ? 9.159 -15.320 -3.309 1.00 91.00 375 HIS A C 1
ATOM 2891 O O . HIS A 1 375 ? 8.767 -15.707 -4.414 1.00 91.00 375 HIS A O 1
ATOM 2897 N N . LEU A 1 376 ? 10.453 -15.240 -3.011 1.00 90.69 376 LEU A N 1
ATOM 2898 C CA . LEU A 1 376 ? 11.512 -15.601 -3.948 1.00 90.69 376 LEU A CA 1
ATOM 2899 C C . LEU A 1 376 ? 11.753 -17.116 -3.940 1.00 90.69 376 LEU A C 1
ATOM 2901 O O . LEU A 1 376 ? 11.730 -17.761 -2.889 1.00 90.69 376 LEU A O 1
ATOM 2905 N N . ARG A 1 377 ? 11.996 -17.698 -5.118 1.00 88.69 377 ARG A N 1
ATOM 2906 C CA . ARG A 1 377 ? 12.527 -19.065 -5.237 1.00 88.69 377 ARG A CA 1
ATOM 2907 C C . ARG A 1 377 ? 13.999 -19.087 -4.831 1.00 88.69 377 ARG A C 1
ATOM 2909 O O . ARG A 1 377 ? 14.690 -18.083 -4.968 1.00 88.69 377 ARG A O 1
ATOM 2916 N N . ALA A 1 378 ? 14.493 -20.250 -4.411 1.00 86.50 378 ALA A N 1
ATOM 2917 C CA . ALA A 1 378 ? 15.871 -20.440 -3.947 1.00 86.50 378 ALA A CA 1
ATOM 2918 C C . ALA A 1 378 ? 16.942 -20.014 -4.968 1.00 86.50 378 ALA A C 1
ATOM 2920 O O . ALA A 1 378 ? 18.063 -19.682 -4.596 1.00 86.50 378 ALA A O 1
ATOM 2921 N N . GLU A 1 379 ? 16.605 -20.057 -6.255 1.00 90.81 379 GLU A N 1
ATOM 2922 C CA . GLU A 1 379 ? 17.481 -19.714 -7.374 1.00 90.81 379 GLU A CA 1
ATOM 2923 C C . GLU A 1 379 ? 17.403 -18.236 -7.776 1.00 90.81 379 GLU A C 1
ATOM 2925 O O . GLU A 1 379 ? 18.035 -17.834 -8.755 1.00 90.81 379 GLU A O 1
ATOM 2930 N N . SER A 1 380 ? 16.602 -17.436 -7.069 1.00 92.94 380 SER A N 1
ATOM 2931 C CA . SER A 1 380 ? 16.394 -16.032 -7.392 1.00 92.94 380 SER A CA 1
ATOM 2932 C C . SER A 1 380 ? 17.715 -15.251 -7.390 1.00 92.94 380 SER A C 1
ATOM 2934 O O . SER A 1 380 ? 18.456 -15.285 -6.406 1.00 92.94 380 SER A O 1
ATOM 2936 N N . PRO A 1 381 ? 18.015 -14.495 -8.464 1.00 88.94 381 PRO A N 1
ATOM 2937 C CA . PRO A 1 381 ? 19.230 -13.690 -8.545 1.00 88.94 381 PRO A CA 1
ATOM 2938 C C . PRO A 1 381 ? 19.175 -12.437 -7.663 1.00 88.94 381 PRO A C 1
ATOM 2940 O O . PRO A 1 381 ? 20.157 -11.698 -7.603 1.00 88.94 381 PRO A O 1
ATOM 2943 N N . VAL A 1 382 ? 18.026 -12.166 -7.034 1.00 87.94 382 VAL A N 1
ATOM 2944 C CA . VAL A 1 382 ? 17.813 -10.994 -6.180 1.00 87.94 382 VAL A CA 1
ATOM 2945 C C . VAL A 1 382 ? 17.818 -11.328 -4.685 1.00 87.94 382 VAL A C 1
ATOM 2947 O O . VAL A 1 382 ? 17.608 -10.429 -3.873 1.00 87.94 382 VAL A O 1
ATOM 2950 N N . ILE A 1 383 ? 18.111 -12.585 -4.332 1.00 85.44 383 ILE A N 1
ATOM 2951 C CA . ILE A 1 383 ? 18.441 -12.990 -2.961 1.00 85.44 383 ILE A CA 1
ATOM 2952 C C . ILE A 1 383 ? 19.815 -12.431 -2.581 1.00 85.44 383 ILE A C 1
ATOM 2954 O O . ILE A 1 383 ? 20.746 -12.482 -3.391 1.00 85.44 383 ILE A O 1
ATOM 2958 N N . ASP A 1 384 ? 19.943 -11.890 -1.367 1.00 81.38 384 ASP A N 1
ATOM 2959 C CA . ASP A 1 384 ? 21.172 -11.307 -0.810 1.00 81.38 384 ASP A CA 1
ATOM 2960 C C . ASP A 1 384 ? 21.818 -10.230 -1.719 1.00 81.38 384 ASP A C 1
ATOM 2962 O O . ASP A 1 384 ? 23.015 -9.926 -1.634 1.00 81.38 384 ASP A O 1
ATOM 2966 N N . ALA A 1 385 ? 21.042 -9.642 -2.633 1.00 77.56 385 ALA A N 1
ATOM 2967 C CA . ALA A 1 385 ? 21.555 -8.796 -3.708 1.00 77.56 385 ALA A CA 1
ATOM 2968 C C . ALA A 1 385 ? 21.755 -7.329 -3.291 1.00 77.56 385 ALA A C 1
ATOM 2970 O O . ALA A 1 385 ? 22.395 -6.552 -4.013 1.00 77.56 385 ALA A O 1
ATOM 2971 N N . PHE A 1 386 ? 21.244 -6.930 -2.123 1.00 75.00 386 PHE A N 1
ATOM 2972 C CA . PHE A 1 386 ? 21.416 -5.591 -1.578 1.00 75.00 386 PHE A CA 1
ATOM 2973 C C . PHE A 1 386 ? 22.171 -5.602 -0.263 1.00 75.00 386 PHE A C 1
ATOM 2975 O O . PHE A 1 386 ? 21.838 -6.329 0.656 1.00 75.00 386 PHE A O 1
ATOM 2982 N N . VAL A 1 387 ? 23.177 -4.741 -0.143 1.00 68.12 387 VAL A N 1
ATOM 2983 C CA . VAL A 1 387 ? 24.028 -4.703 1.040 1.00 68.12 387 VAL A CA 1
ATOM 2984 C C . VAL A 1 387 ? 23.797 -3.403 1.803 1.00 68.12 387 VAL A C 1
ATOM 2986 O O . VAL A 1 387 ? 24.192 -2.330 1.340 1.00 68.12 387 VAL A O 1
ATOM 2989 N N . ALA A 1 388 ? 23.183 -3.481 2.985 1.00 61.75 388 ALA A N 1
ATOM 2990 C CA . ALA A 1 388 ? 22.875 -2.316 3.810 1.00 61.75 388 ALA A CA 1
ATOM 2991 C C . ALA A 1 388 ? 23.145 -2.525 5.303 1.00 61.75 388 ALA A C 1
ATOM 2993 O O . ALA A 1 388 ? 23.416 -3.613 5.796 1.00 61.75 388 ALA A O 1
ATOM 2994 N N . ARG A 1 389 ? 23.140 -1.408 6.039 1.00 53.72 389 ARG A N 1
ATOM 2995 C CA . ARG A 1 389 ? 23.292 -1.372 7.504 1.00 53.72 389 ARG A CA 1
ATOM 2996 C C . ARG A 1 389 ? 21.973 -1.560 8.256 1.00 53.72 389 ARG A C 1
ATOM 2998 O O . ARG A 1 389 ? 21.998 -1.598 9.484 1.00 53.72 389 ARG A O 1
ATOM 3005 N N . TRP A 1 390 ? 20.853 -1.571 7.543 1.00 50.81 390 TRP A N 1
ATOM 3006 C CA . TRP A 1 390 ? 19.517 -1.575 8.124 1.00 50.81 390 TRP A CA 1
ATOM 3007 C C . TRP A 1 390 ? 19.026 -3.009 8.245 1.00 50.81 390 TRP A C 1
ATOM 3009 O O . TRP A 1 390 ? 19.261 -3.766 7.319 1.00 50.81 390 TRP A O 1
ATOM 3019 N N . PRO A 1 391 ? 18.365 -3.394 9.343 1.00 51.06 391 PRO A N 1
ATOM 3020 C CA . PRO A 1 391 ? 17.800 -4.729 9.449 1.00 51.06 391 PRO A CA 1
ATOM 3021 C C . PRO A 1 391 ? 16.743 -4.920 8.355 1.00 51.06 391 PRO A C 1
ATOM 3023 O O . PRO A 1 391 ? 15.776 -4.160 8.295 1.00 51.06 391 PRO A O 1
ATOM 3026 N N . GLY A 1 392 ? 16.950 -5.915 7.498 1.00 50.78 392 GLY A N 1
ATOM 3027 C CA . GLY A 1 392 ? 15.940 -6.440 6.586 1.00 50.78 392 GLY A CA 1
ATOM 3028 C C . GLY A 1 392 ? 14.731 -6.892 7.386 1.00 50.78 392 GLY A C 1
ATOM 3029 O O . GLY A 1 392 ? 14.867 -7.502 8.452 1.00 50.78 392 GLY A O 1
ATOM 3030 N N . LEU A 1 393 ? 13.549 -6.492 6.935 1.00 62.47 393 LEU A N 1
ATOM 3031 C CA . LEU A 1 393 ? 12.301 -6.774 7.626 1.00 62.47 393 LEU A CA 1
ATOM 3032 C C . LEU A 1 393 ? 11.321 -7.398 6.636 1.00 62.47 393 LEU A C 1
ATOM 3034 O O . LEU A 1 393 ? 10.918 -6.757 5.665 1.00 62.47 393 LEU A O 1
ATOM 3038 N N . ASP A 1 394 ? 10.949 -8.640 6.935 1.00 79.31 394 ASP A N 1
ATOM 3039 C CA . ASP A 1 394 ? 10.056 -9.484 6.146 1.00 79.31 394 ASP A CA 1
ATOM 3040 C C . ASP A 1 394 ? 8.576 -9.145 6.401 1.00 79.31 394 ASP A C 1
ATOM 3042 O O . ASP A 1 394 ? 8.115 -9.112 7.550 1.00 79.31 394 ASP A O 1
ATOM 3046 N N . LEU A 1 395 ? 7.823 -8.901 5.323 1.00 80.94 395 LEU A N 1
ATOM 3047 C CA . LEU A 1 395 ? 6.391 -8.588 5.323 1.00 80.94 395 LEU A CA 1
ATOM 3048 C C . LEU A 1 395 ? 5.527 -9.665 5.996 1.00 80.94 395 LEU A C 1
ATOM 3050 O O . LEU A 1 395 ? 4.464 -9.354 6.542 1.00 80.94 395 LEU A O 1
ATOM 3054 N N . ASP A 1 396 ? 5.929 -10.932 5.966 1.00 78.75 396 ASP A N 1
ATOM 3055 C CA . ASP A 1 396 ? 5.148 -11.995 6.602 1.00 78.75 396 ASP A CA 1
ATOM 3056 C C . ASP A 1 396 ? 5.447 -12.178 8.103 1.00 78.75 396 ASP A C 1
ATOM 3058 O O . ASP A 1 396 ? 4.827 -13.013 8.768 1.00 78.75 396 ASP A O 1
ATOM 3062 N N . PHE A 1 397 ? 6.343 -11.349 8.646 1.00 72.12 397 PHE A N 1
ATOM 3063 C CA . PHE A 1 397 ? 6.813 -11.388 10.026 1.00 72.12 397 PHE A CA 1
ATOM 3064 C C . PHE A 1 397 ? 7.440 -12.728 10.443 1.00 72.12 397 PHE A C 1
ATOM 3066 O O . PHE A 1 397 ? 7.525 -12.996 11.650 1.00 72.12 397 PHE A O 1
ATOM 3073 N N . ARG A 1 398 ? 7.896 -13.574 9.503 1.00 61.94 398 ARG A N 1
ATOM 3074 C CA . ARG A 1 398 ? 8.640 -14.795 9.831 1.00 61.94 398 ARG A CA 1
ATOM 3075 C C . ARG A 1 398 ? 9.889 -14.427 10.620 1.00 61.94 398 ARG A C 1
ATOM 3077 O O . ARG A 1 398 ? 10.894 -13.959 10.102 1.00 61.94 398 ARG A O 1
ATOM 3084 N N . GLN A 1 399 ? 9.863 -14.712 11.918 1.00 50.69 399 GLN A N 1
ATOM 3085 C CA . GLN A 1 399 ? 11.086 -14.817 12.703 1.00 50.69 399 GLN A CA 1
ATOM 3086 C C . GLN A 1 399 ? 11.667 -16.208 12.471 1.00 50.69 399 GLN A C 1
ATOM 3088 O O . GLN A 1 399 ? 11.378 -17.150 13.204 1.00 50.69 399 GLN A O 1
ATOM 3093 N N . GLY A 1 400 ? 12.432 -16.338 11.388 1.00 39.59 400 GLY A N 1
ATOM 3094 C CA . GLY A 1 400 ? 12.824 -17.638 10.847 1.00 39.59 400 GLY A CA 1
ATOM 3095 C C . GLY A 1 400 ? 14.270 -17.738 10.393 1.00 39.59 400 GLY A C 1
ATOM 3096 O O . GLY A 1 400 ? 14.573 -18.584 9.566 1.00 39.59 400 GLY A O 1
ATOM 3097 N N . GLY A 1 401 ? 15.169 -16.910 10.926 1.00 35.69 401 GLY A N 1
ATOM 3098 C CA . GLY A 1 401 ? 16.577 -16.988 10.562 1.00 35.69 401 GLY A CA 1
ATOM 3099 C C . GLY A 1 401 ? 17.435 -15.934 11.231 1.00 35.69 401 GLY A C 1
ATOM 3100 O O . GLY A 1 401 ? 18.040 -15.125 10.552 1.00 35.69 401 GLY A O 1
ATOM 3101 N N . VAL A 1 402 ? 17.555 -16.001 12.561 1.00 36.28 402 VAL A N 1
ATOM 3102 C CA . VAL A 1 402 ? 18.794 -15.585 13.235 1.00 36.28 402 VAL A CA 1
ATOM 3103 C C . VAL A 1 402 ? 19.045 -14.056 13.219 1.00 36.28 402 VAL A C 1
ATOM 3105 O O . VAL A 1 402 ? 19.837 -13.524 12.456 1.00 36.28 402 VAL A O 1
ATOM 3108 N N . TRP A 1 403 ? 18.556 -13.375 14.264 1.00 38.41 403 TRP A N 1
ATOM 3109 C CA . TRP A 1 403 ? 19.285 -12.233 14.855 1.00 38.41 403 TRP A CA 1
ATOM 3110 C C . TRP A 1 403 ? 20.651 -12.664 15.463 1.00 38.41 403 TRP A C 1
ATOM 3112 O O . TRP A 1 403 ? 21.341 -11.864 16.085 1.00 38.41 403 TRP A O 1
ATOM 3122 N N . THR A 1 404 ? 21.050 -13.940 15.337 1.00 31.19 404 THR A N 1
ATOM 3123 C CA . THR A 1 404 ? 22.115 -14.605 16.118 1.00 31.19 404 THR A CA 1
ATOM 3124 C C . THR A 1 404 ? 23.332 -15.105 15.317 1.00 31.19 404 THR A C 1
ATOM 3126 O O . THR A 1 404 ? 24.125 -15.904 15.804 1.00 31.19 404 THR A O 1
ATOM 3129 N N . ARG A 1 405 ? 23.556 -14.600 14.106 1.00 36.38 405 ARG A N 1
ATOM 3130 C CA . ARG A 1 405 ? 24.849 -14.631 13.420 1.00 36.38 405 ARG A CA 1
ATOM 3131 C C . ARG A 1 405 ? 25.126 -13.190 13.076 1.00 36.38 405 ARG A C 1
ATOM 3133 O O . ARG A 1 405 ? 24.953 -12.760 11.949 1.00 36.38 405 ARG A O 1
ATOM 3140 N N . LEU A 1 406 ? 25.514 -12.444 14.100 1.00 35.44 406 LEU A N 1
ATOM 3141 C CA . LEU A 1 406 ? 26.298 -11.241 13.909 1.00 35.44 406 LEU A CA 1
ATOM 3142 C C . LEU A 1 406 ? 27.678 -11.724 13.433 1.00 35.44 406 LEU A C 1
ATOM 3144 O O . LEU A 1 406 ? 28.446 -12.209 14.269 1.00 35.44 406 LEU A O 1
ATOM 3148 N N . PRO A 1 407 ? 28.042 -11.668 12.135 1.00 32.59 407 PRO A N 1
ATOM 3149 C CA . PRO A 1 407 ? 29.455 -11.647 11.819 1.00 32.59 407 PRO A CA 1
ATOM 3150 C C . PRO A 1 407 ? 30.039 -10.413 12.524 1.00 32.59 407 PRO A C 1
ATOM 3152 O O . PRO A 1 407 ? 29.437 -9.332 12.485 1.00 32.59 407 PRO A O 1
ATOM 3155 N N . PRO A 1 408 ? 31.178 -10.544 13.215 1.00 37.47 408 PRO A N 1
ATOM 3156 C CA . PRO A 1 408 ? 31.805 -9.405 13.855 1.00 37.47 408 PRO A CA 1
ATOM 3157 C C . PRO A 1 408 ? 32.177 -8.394 12.763 1.00 37.47 408 PRO A C 1
ATOM 3159 O O . PRO A 1 408 ? 33.078 -8.642 11.968 1.00 37.47 408 PRO A O 1
ATOM 3162 N N . LEU A 1 409 ? 31.464 -7.262 12.735 1.00 43.97 409 LEU A N 1
ATOM 3163 C CA . LEU A 1 409 ? 31.724 -6.095 11.881 1.00 43.97 409 LEU A CA 1
ATOM 3164 C C . LEU A 1 409 ? 31.631 -6.379 10.359 1.00 43.97 409 LEU A C 1
ATOM 3166 O O . LEU A 1 409 ? 32.638 -6.321 9.658 1.00 43.97 409 LEU A O 1
ATOM 3170 N N . GLY A 1 410 ? 30.433 -6.629 9.815 1.00 44.28 410 GLY A N 1
ATOM 3171 C CA . GLY A 1 410 ? 30.219 -6.824 8.368 1.00 44.28 410 GLY A CA 1
ATOM 3172 C C . GLY A 1 410 ? 28.865 -6.296 7.890 1.00 44.28 410 GLY A C 1
ATOM 3173 O O . GLY A 1 410 ? 27.922 -6.229 8.669 1.00 44.28 410 GLY A O 1
ATOM 3174 N N . LEU A 1 411 ? 28.786 -5.859 6.634 1.00 45.19 411 LEU A N 1
ATOM 3175 C CA . LEU A 1 411 ? 27.553 -5.381 6.007 1.00 45.19 411 LEU A CA 1
ATOM 3176 C C . LEU A 1 411 ? 26.526 -6.532 5.888 1.00 45.19 411 LEU A C 1
ATOM 3178 O O . LEU A 1 411 ? 26.940 -7.660 5.626 1.00 45.19 411 LEU A O 1
ATOM 3182 N N . TYR A 1 412 ? 25.227 -6.261 6.063 1.00 58.97 412 TYR A N 1
ATOM 3183 C CA . TYR A 1 412 ? 24.168 -7.260 5.875 1.00 58.97 412 TYR A CA 1
ATOM 3184 C C . TYR A 1 412 ? 23.780 -7.315 4.402 1.00 58.97 412 TYR A C 1
ATOM 3186 O O . TYR A 1 412 ? 23.555 -6.261 3.807 1.00 58.97 412 TYR A O 1
ATOM 3194 N N . ALA A 1 413 ? 23.734 -8.514 3.826 1.00 66.31 413 ALA A N 1
ATOM 3195 C CA . ALA A 1 413 ? 23.051 -8.739 2.565 1.00 66.31 413 ALA A CA 1
ATOM 3196 C C . ALA A 1 413 ? 21.560 -8.969 2.858 1.00 66.31 413 ALA A C 1
ATOM 3198 O O . ALA A 1 413 ? 21.223 -9.606 3.853 1.00 66.31 413 ALA A O 1
ATOM 3199 N N . HIS A 1 414 ? 20.714 -8.364 2.039 1.00 75.69 414 HIS A N 1
ATOM 3200 C CA . HIS A 1 414 ? 19.264 -8.399 2.083 1.00 75.69 414 HIS A CA 1
ATOM 3201 C C . HIS A 1 414 ? 18.754 -8.746 0.702 1.00 75.69 414 HIS A C 1
ATOM 3203 O O . HIS A 1 414 ? 19.329 -8.319 -0.313 1.00 75.69 414 HIS A O 1
ATOM 3209 N N . ASP A 1 415 ? 17.646 -9.464 0.687 1.00 85.25 415 ASP A N 1
ATOM 3210 C CA . ASP A 1 415 ? 16.894 -9.686 -0.528 1.00 85.25 415 ASP A CA 1
ATOM 3211 C C . ASP A 1 415 ? 16.312 -8.373 -1.045 1.00 85.25 415 ASP A C 1
ATOM 3213 O O . ASP A 1 415 ? 16.050 -7.417 -0.304 1.00 85.25 415 ASP A O 1
ATOM 3217 N N . LEU A 1 416 ? 16.106 -8.307 -2.357 1.00 87.12 416 LEU A N 1
ATOM 3218 C CA . LEU A 1 416 ? 15.289 -7.240 -2.915 1.00 87.12 416 LEU A CA 1
ATOM 3219 C C . LEU A 1 416 ? 13.817 -7.556 -2.681 1.00 87.12 416 LEU A C 1
ATOM 3221 O O . LEU A 1 416 ? 13.381 -8.697 -2.805 1.00 87.12 416 LEU A O 1
ATOM 3225 N N . GLY A 1 417 ? 13.024 -6.515 -2.458 1.00 89.19 417 GLY A N 1
ATOM 3226 C CA . GLY A 1 417 ? 11.586 -6.657 -2.277 1.00 89.19 417 GLY A CA 1
ATOM 3227 C C . GLY A 1 417 ? 11.168 -6.773 -0.819 1.00 89.19 417 GLY A C 1
ATOM 3228 O O . GLY A 1 417 ? 11.938 -6.491 0.092 1.00 89.19 417 GLY A O 1
ATOM 3229 N N . CYS A 1 418 ? 9.894 -7.104 -0.611 1.00 89.44 418 CYS A N 1
ATOM 3230 C CA . CYS A 1 418 ? 9.267 -7.097 0.713 1.00 89.44 418 CYS A CA 1
ATOM 3231 C C . CYS A 1 418 ? 9.361 -8.411 1.491 1.00 89.44 418 CYS A C 1
ATOM 3233 O O . CYS A 1 418 ? 8.887 -8.453 2.625 1.00 89.44 418 CYS A O 1
ATOM 3235 N N . TYR A 1 419 ? 9.920 -9.459 0.892 1.00 88.50 419 TYR A N 1
ATOM 3236 C CA . TYR A 1 419 ? 10.062 -10.776 1.505 1.00 88.50 419 TYR A CA 1
ATOM 3237 C C . TYR A 1 419 ? 11.536 -11.128 1.615 1.00 88.50 419 TYR A C 1
ATOM 3239 O O . TYR A 1 419 ? 12.280 -10.906 0.663 1.00 88.50 419 TYR A O 1
ATOM 3247 N N . GLU A 1 420 ? 11.923 -11.710 2.745 1.00 84.25 420 GLU A N 1
ATOM 3248 C CA . GLU A 1 420 ? 13.249 -12.300 2.916 1.00 84.25 420 GLU A CA 1
ATOM 3249 C C . GLU A 1 420 ? 13.149 -13.809 2.661 1.00 84.25 420 GLU A C 1
ATOM 3251 O O . GLU A 1 420 ? 12.257 -14.510 3.150 1.00 84.25 420 GLU A O 1
ATOM 3256 N N . TYR A 1 421 ? 14.070 -14.336 1.870 1.00 81.69 421 TYR A N 1
ATOM 3257 C CA . TYR A 1 421 ? 14.185 -15.748 1.590 1.00 81.69 421 TYR A CA 1
ATOM 3258 C C . TYR A 1 421 ? 14.867 -16.434 2.766 1.00 81.69 421 TYR A C 1
ATOM 3260 O O . TYR A 1 421 ? 16.071 -16.326 3.005 1.00 81.69 421 TYR A O 1
ATOM 3268 N N . TYR A 1 422 ? 14.089 -17.233 3.484 1.00 72.62 422 TYR A N 1
ATOM 3269 C CA . TYR A 1 422 ? 14.636 -18.169 4.449 1.00 72.62 422 TYR A CA 1
ATOM 3270 C C . TYR A 1 422 ? 14.847 -19.517 3.762 1.00 72.62 422 TYR A C 1
ATOM 3272 O O . TYR A 1 422 ? 13.855 -20.164 3.401 1.00 72.62 422 TYR A O 1
ATOM 3280 N N . PRO A 1 423 ? 16.099 -19.993 3.601 1.00 64.44 423 PRO A N 1
ATOM 3281 C CA . PRO A 1 423 ? 16.311 -21.345 3.124 1.00 64.44 423 PRO A CA 1
ATOM 3282 C C . PRO A 1 423 ? 15.585 -22.297 4.076 1.00 64.44 423 PRO A C 1
ATOM 3284 O O . PRO A 1 423 ? 15.629 -22.085 5.296 1.00 64.44 423 PRO A O 1
ATOM 3287 N N . PRO A 1 424 ? 14.910 -23.338 3.556 1.00 58.94 424 PRO A N 1
ATOM 3288 C CA . PRO A 1 424 ? 14.266 -24.316 4.410 1.00 58.94 424 PRO A CA 1
ATOM 3289 C C . PRO A 1 424 ? 15.300 -24.793 5.420 1.00 58.94 424 PRO A C 1
ATOM 3291 O O . PRO A 1 424 ? 16.385 -25.243 5.039 1.00 58.94 424 PRO A O 1
ATOM 3294 N N . VAL A 1 425 ? 14.987 -24.634 6.711 1.00 51.38 425 VAL A N 1
ATOM 3295 C CA . VAL A 1 425 ? 15.835 -25.166 7.772 1.00 51.38 425 VAL A CA 1
ATOM 3296 C C . VAL A 1 425 ? 15.968 -26.638 7.445 1.00 51.38 425 VAL A C 1
ATOM 3298 O O . VAL A 1 425 ? 14.986 -27.381 7.510 1.00 51.38 425 VAL A O 1
ATOM 3301 N N . VAL A 1 426 ? 17.171 -27.055 7.050 1.00 39.41 426 VAL A N 1
ATOM 3302 C CA . VAL A 1 426 ? 17.506 -28.465 7.012 1.00 39.41 426 VAL A CA 1
ATOM 3303 C C . VAL A 1 426 ? 17.419 -28.873 8.470 1.00 39.41 426 VAL A C 1
ATOM 3305 O O . VAL A 1 426 ? 18.378 -28.755 9.230 1.00 39.41 426 VAL A O 1
ATOM 3308 N N . GLN A 1 427 ? 16.234 -29.322 8.884 1.00 35.38 427 GLN A N 1
ATOM 3309 C CA . GLN A 1 427 ? 16.148 -30.343 9.894 1.00 35.38 427 GLN A CA 1
ATOM 3310 C C . GLN A 1 427 ? 16.930 -31.478 9.261 1.00 35.38 427 GLN A C 1
ATOM 3312 O O . GLN A 1 427 ? 16.392 -32.294 8.516 1.00 35.38 427 GLN A O 1
ATOM 3317 N N . THR A 1 428 ? 18.243 -31.495 9.502 1.00 31.94 428 THR A N 1
ATOM 3318 C CA . THR A 1 428 ? 18.929 -32.765 9.519 1.00 31.94 428 THR A CA 1
ATOM 3319 C C . THR A 1 428 ? 18.029 -33.579 10.428 1.00 31.94 428 THR A C 1
ATOM 3321 O O . THR A 1 428 ? 17.751 -33.123 11.547 1.00 31.94 428 THR A O 1
ATOM 3324 N N . PRO A 1 429 ? 17.423 -34.681 9.947 1.00 33.50 429 PRO A N 1
ATOM 3325 C CA . PRO A 1 429 ? 16.775 -35.565 10.878 1.00 33.50 429 PRO A CA 1
ATOM 3326 C C . PRO A 1 429 ? 17.838 -35.773 11.940 1.00 33.50 429 PRO A C 1
ATOM 3328 O O . PRO A 1 429 ? 18.966 -36.177 11.633 1.00 33.50 429 PRO A O 1
ATOM 3331 N N . ILE A 1 430 ? 17.518 -35.384 13.173 1.00 39.00 430 ILE A N 1
ATOM 3332 C CA . ILE A 1 430 ? 18.202 -35.968 14.300 1.00 39.00 430 ILE A CA 1
ATOM 3333 C C . ILE A 1 430 ? 17.914 -37.433 14.044 1.00 39.00 430 ILE A C 1
ATOM 3335 O O . ILE A 1 430 ? 16.785 -37.891 14.222 1.00 39.00 430 ILE A O 1
ATOM 3339 N N . LEU A 1 431 ? 18.883 -38.135 13.459 1.00 34.94 431 LEU A N 1
ATOM 3340 C CA . LEU A 1 431 ? 18.871 -39.570 13.450 1.00 34.94 431 LEU A CA 1
ATOM 3341 C C . LEU A 1 431 ? 18.645 -39.881 14.918 1.00 34.94 431 LEU A C 1
ATOM 3343 O O . LEU A 1 431 ? 19.503 -39.602 15.759 1.00 34.94 431 LEU A O 1
ATOM 3347 N N . ALA A 1 432 ? 17.461 -40.399 15.234 1.00 37.25 432 ALA A N 1
ATOM 3348 C CA . ALA A 1 432 ? 17.108 -40.926 16.542 1.00 37.25 432 ALA A CA 1
ATOM 3349 C C . ALA A 1 432 ? 17.905 -42.220 16.815 1.00 37.25 432 ALA A C 1
ATOM 3351 O O . ALA A 1 432 ? 17.401 -43.199 17.346 1.00 37.25 432 ALA A O 1
ATOM 3352 N N . THR A 1 433 ? 19.172 -42.215 16.408 1.00 38.22 433 THR A N 1
ATOM 3353 C CA . THR A 1 433 ? 20.232 -43.181 16.626 1.00 38.22 433 THR A CA 1
ATOM 3354 C C . THR A 1 433 ? 21.525 -42.412 16.902 1.00 38.22 433 THR A C 1
ATOM 3356 O O . THR A 1 433 ? 22.576 -42.733 16.370 1.00 38.22 433 THR A O 1
ATOM 3359 N N . ASN A 1 434 ? 21.452 -41.374 17.728 1.00 32.97 434 ASN A N 1
ATOM 3360 C CA . ASN A 1 434 ? 22.447 -41.216 18.774 1.00 32.97 434 ASN A CA 1
ATOM 3361 C C . ASN A 1 434 ? 21.680 -41.253 20.089 1.00 32.97 434 ASN A C 1
ATOM 3363 O O . ASN A 1 434 ? 21.482 -40.249 20.768 1.00 32.97 434 ASN A O 1
ATOM 3367 N N . THR A 1 435 ? 21.255 -42.462 20.463 1.00 31.20 435 THR A N 1
ATOM 3368 C CA . THR A 1 435 ? 21.375 -42.842 21.864 1.00 31.20 435 THR A CA 1
ATOM 3369 C C . THR A 1 435 ? 22.788 -42.449 22.270 1.00 31.20 435 THR A C 1
ATOM 3371 O O . THR A 1 435 ? 23.750 -43.105 21.872 1.00 31.20 435 THR A O 1
ATOM 3374 N N . PHE A 1 436 ? 22.918 -41.333 22.983 1.00 30.67 436 PHE A N 1
ATOM 3375 C CA . PHE A 1 436 ? 24.090 -41.075 23.790 1.00 30.67 436 PHE A CA 1
ATOM 3376 C C . PHE A 1 436 ? 24.187 -42.277 24.727 1.00 30.67 436 PHE A C 1
ATOM 3378 O O . PHE A 1 436 ? 23.537 -42.339 25.767 1.00 30.67 436 PHE A O 1
ATOM 3385 N N . THR A 1 437 ? 24.975 -43.277 24.342 1.00 32.88 437 THR A N 1
ATOM 3386 C CA . THR A 1 437 ? 25.749 -43.989 25.343 1.00 32.88 437 THR A CA 1
ATOM 3387 C C . THR A 1 437 ? 26.533 -42.897 26.053 1.00 32.88 437 THR A C 1
ATOM 3389 O O . THR A 1 437 ? 27.287 -42.195 25.375 1.00 32.88 437 THR A O 1
ATOM 3392 N N . PRO A 1 438 ? 26.312 -42.673 27.358 1.00 29.92 438 PRO A N 1
ATOM 3393 C CA . PRO A 1 438 ? 27.086 -41.701 28.098 1.00 29.92 438 PRO A CA 1
ATOM 3394 C C . PRO A 1 438 ? 28.540 -42.147 27.992 1.00 29.92 438 PRO A C 1
ATOM 3396 O O . PRO A 1 438 ? 28.954 -43.117 28.625 1.00 29.92 438 PRO A O 1
ATOM 3399 N N . THR A 1 439 ? 29.317 -41.484 27.139 1.00 33.19 439 THR A N 1
ATOM 3400 C CA . THR A 1 439 ? 30.763 -41.556 27.248 1.00 33.19 439 THR A CA 1
ATOM 3401 C C . THR A 1 439 ? 31.079 -40.955 28.602 1.00 33.19 439 THR A C 1
ATOM 3403 O O . THR A 1 439 ? 30.775 -39.795 28.873 1.00 33.19 439 THR A O 1
ATOM 3406 N N . SER A 1 440 ? 31.615 -41.796 29.477 1.00 37.25 440 SER A N 1
ATOM 3407 C CA . SER A 1 440 ? 31.926 -41.557 30.884 1.00 37.25 440 SER A CA 1
ATOM 3408 C C . SER A 1 440 ? 33.082 -40.572 31.094 1.00 37.25 440 SER A C 1
ATOM 3410 O O . SER A 1 440 ? 33.871 -40.718 32.024 1.00 37.25 440 SER A O 1
ATOM 3412 N N . THR A 1 441 ? 33.221 -39.589 30.213 1.00 42.06 441 THR A N 1
ATOM 3413 C CA . THR A 1 441 ? 34.257 -38.566 30.262 1.00 42.06 441 THR A CA 1
ATOM 3414 C C . THR A 1 441 ? 33.574 -37.205 30.197 1.00 42.06 441 THR A C 1
ATOM 3416 O O . THR A 1 441 ? 32.966 -36.897 29.168 1.00 42.06 441 THR A O 1
ATOM 3419 N N . PRO A 1 442 ? 33.633 -36.404 31.278 1.00 51.19 442 PRO A N 1
ATOM 3420 C CA . PRO A 1 442 ? 33.221 -35.005 31.247 1.00 51.19 442 PRO A CA 1
ATOM 3421 C C . PRO A 1 442 ? 33.881 -34.289 30.058 1.00 51.19 442 PRO A C 1
ATOM 3423 O O . PRO A 1 442 ? 35.023 -34.633 29.727 1.00 51.19 442 PRO A O 1
ATOM 3426 N N . PRO A 1 443 ? 33.201 -33.325 29.408 1.00 56.47 443 PRO A N 1
ATOM 3427 C CA . PRO A 1 443 ? 33.833 -32.527 28.366 1.00 56.47 443 PRO A CA 1
ATOM 3428 C C . PRO A 1 443 ? 35.115 -31.871 28.914 1.00 56.47 443 PRO A C 1
ATOM 3430 O O . PRO A 1 443 ? 35.184 -31.580 30.115 1.00 56.47 443 PRO A O 1
ATOM 3433 N N . PRO A 1 444 ? 36.147 -31.675 28.076 1.00 62.75 444 PRO A N 1
ATOM 3434 C CA . PRO A 1 444 ? 37.388 -31.036 28.499 1.00 62.75 444 PRO A CA 1
ATOM 3435 C C . PRO A 1 444 ? 37.110 -29.677 29.155 1.00 62.75 444 PRO A C 1
ATOM 3437 O O . PRO A 1 444 ? 36.323 -28.889 28.632 1.00 62.75 444 PRO A O 1
ATOM 3440 N N . ALA A 1 445 ? 37.759 -29.393 30.288 1.00 65.25 445 ALA A N 1
ATOM 3441 C CA . ALA A 1 445 ? 37.654 -28.089 30.941 1.00 65.25 445 ALA A CA 1
ATOM 3442 C C . ALA A 1 445 ? 38.062 -26.985 29.947 1.00 65.25 445 ALA A C 1
ATOM 3444 O O . ALA A 1 445 ? 39.192 -26.998 29.461 1.00 65.25 445 ALA A O 1
ATOM 3445 N N . GLY A 1 446 ? 37.131 -26.081 29.623 1.00 70.38 446 GLY A N 1
ATOM 3446 C CA . GLY A 1 446 ? 37.312 -25.012 28.634 1.00 70.38 446 GLY A CA 1
ATOM 3447 C C . GLY A 1 446 ? 36.474 -25.139 27.351 1.00 70.38 446 GLY A C 1
ATOM 3448 O O . GLY A 1 446 ? 36.348 -24.149 26.640 1.00 70.38 446 GLY A O 1
ATOM 3449 N N . ASP A 1 447 ? 35.852 -26.288 27.064 1.00 82.69 447 ASP A N 1
ATOM 3450 C CA . ASP A 1 447 ? 34.876 -26.425 25.962 1.00 82.69 447 ASP A CA 1
ATOM 3451 C C . ASP A 1 447 ? 33.487 -25.944 26.424 1.00 82.69 447 ASP A C 1
ATOM 3453 O O . ASP A 1 447 ? 32.586 -26.729 26.747 1.00 82.69 447 ASP A O 1
ATOM 3457 N N . ILE A 1 448 ? 33.342 -24.621 26.539 1.00 82.75 448 ILE A N 1
ATOM 3458 C CA . ILE A 1 448 ? 32.128 -23.962 27.050 1.00 82.75 448 ILE A CA 1
ATOM 3459 C C . ILE A 1 448 ? 30.961 -24.180 26.082 1.00 82.75 448 ILE A C 1
ATOM 3461 O O . ILE A 1 448 ? 29.812 -24.344 26.510 1.00 82.75 448 ILE A O 1
ATOM 3465 N N . ARG A 1 449 ? 31.246 -24.224 24.774 1.00 81.12 449 ARG A N 1
ATOM 3466 C CA . ARG A 1 449 ? 30.238 -24.409 23.720 1.00 81.12 449 ARG A CA 1
ATOM 3467 C C . ARG A 1 449 ? 29.876 -25.878 23.470 1.00 81.12 449 ARG A C 1
ATOM 3469 O O . ARG A 1 449 ? 28.902 -26.134 22.762 1.00 81.12 449 ARG A O 1
ATOM 3476 N N . ARG A 1 450 ? 30.582 -26.823 24.100 1.00 78.12 450 ARG A N 1
ATOM 3477 C CA . ARG A 1 450 ? 30.387 -28.283 24.010 1.00 78.12 450 ARG A CA 1
ATOM 3478 C C . ARG A 1 450 ? 30.452 -28.811 22.580 1.00 78.12 450 ARG A C 1
ATOM 3480 O O . ARG A 1 450 ? 29.715 -29.735 22.224 1.00 78.12 450 ARG A O 1
ATOM 3487 N N . ASP A 1 451 ? 31.308 -28.215 21.757 1.00 74.38 451 ASP A N 1
ATOM 3488 C CA . ASP A 1 451 ? 31.494 -28.614 20.360 1.00 74.38 451 ASP A CA 1
ATOM 3489 C C . ASP A 1 451 ? 32.715 -29.528 20.151 1.00 74.38 451 ASP A C 1
ATOM 3491 O O . ASP A 1 451 ? 33.024 -29.929 19.023 1.00 74.38 451 ASP A O 1
ATOM 3495 N N . GLY A 1 452 ? 33.374 -29.920 21.246 1.00 75.50 452 GLY A N 1
ATOM 3496 C CA . GLY A 1 452 ? 34.537 -30.794 21.257 1.00 75.50 452 GLY A CA 1
ATOM 3497 C C . GLY A 1 452 ? 35.844 -30.075 20.931 1.00 75.50 452 GLY A C 1
ATOM 3498 O O . GLY A 1 452 ? 36.859 -30.747 20.722 1.00 75.50 452 GLY A O 1
ATOM 3499 N N . ARG A 1 453 ? 35.844 -28.738 20.850 1.00 77.31 453 ARG A N 1
ATOM 3500 C CA . ARG A 1 453 ? 37.032 -27.912 20.612 1.00 77.31 453 ARG A CA 1
ATOM 3501 C C . ARG A 1 453 ? 37.169 -26.872 21.718 1.00 77.31 453 ARG A C 1
ATOM 3503 O O . ARG A 1 453 ? 36.195 -26.449 22.313 1.00 77.31 453 ARG A O 1
ATOM 3510 N N . ILE A 1 454 ? 38.412 -26.486 21.991 1.00 82.31 454 ILE A N 1
ATOM 3511 C CA . ILE A 1 454 ? 38.724 -25.349 22.856 1.00 82.31 454 ILE A CA 1
ATOM 3512 C C . ILE A 1 454 ? 39.399 -24.329 21.954 1.00 82.31 454 ILE A C 1
ATOM 3514 O O . ILE A 1 454 ? 40.540 -24.530 21.528 1.00 82.31 454 ILE A O 1
ATOM 3518 N N . ASP A 1 455 ? 38.679 -23.277 21.587 1.00 83.62 455 ASP A N 1
ATOM 3519 C CA . ASP A 1 455 ? 39.187 -22.254 20.682 1.00 83.62 455 ASP A CA 1
ATOM 3520 C C . ASP A 1 455 ? 38.752 -20.832 21.082 1.00 83.62 455 ASP A C 1
ATOM 3522 O O . ASP A 1 455 ? 38.219 -20.573 22.162 1.00 83.62 455 ASP A O 1
ATOM 3526 N N . ALA A 1 456 ? 39.066 -19.852 20.232 1.00 76.81 456 ALA A N 1
ATOM 3527 C CA . ALA A 1 456 ? 38.769 -18.450 20.516 1.00 76.81 456 ALA A CA 1
ATOM 3528 C C . ALA A 1 456 ? 37.260 -18.162 20.645 1.00 76.81 456 ALA A C 1
ATOM 3530 O O . ALA A 1 456 ? 36.892 -17.114 21.175 1.00 76.81 456 ALA A O 1
ATOM 3531 N N . LEU A 1 457 ? 36.392 -19.059 20.170 1.00 75.50 457 LEU A N 1
ATOM 3532 C CA . LEU A 1 457 ? 34.949 -18.925 20.317 1.00 75.50 457 LEU A CA 1
ATOM 3533 C C . LEU A 1 457 ? 34.493 -19.310 21.729 1.00 75.50 457 LEU A C 1
ATOM 3535 O O . LEU A 1 457 ? 33.536 -18.719 22.217 1.00 75.50 457 LEU A O 1
ATOM 3539 N N . ASP A 1 458 ? 35.193 -20.208 22.426 1.00 82.94 458 ASP A N 1
ATOM 3540 C CA . ASP A 1 458 ? 34.944 -20.471 23.852 1.00 82.94 458 ASP A CA 1
ATOM 3541 C C . ASP A 1 458 ? 35.348 -19.271 24.713 1.00 82.94 458 ASP A C 1
ATOM 3543 O O . ASP A 1 458 ? 34.674 -18.930 25.681 1.00 82.94 458 ASP A O 1
ATOM 3547 N N . LEU A 1 459 ? 36.395 -18.545 24.304 1.00 82.44 459 LEU A N 1
ATOM 3548 C CA . LEU A 1 459 ? 36.795 -17.290 24.950 1.00 82.44 459 LEU A CA 1
ATOM 3549 C C . LEU A 1 459 ? 35.757 -16.183 24.754 1.00 82.44 459 LEU A C 1
ATOM 3551 O O . LEU A 1 459 ? 35.488 -15.403 25.669 1.00 82.44 459 LEU A O 1
ATOM 3555 N N . PHE A 1 460 ? 35.164 -16.122 23.564 1.00 78.56 460 PHE A N 1
ATOM 3556 C CA . PHE A 1 460 ? 34.057 -15.218 23.296 1.00 78.56 460 PHE A CA 1
ATOM 3557 C C . PHE A 1 460 ? 32.830 -15.584 24.139 1.00 78.56 460 PHE A C 1
ATOM 3559 O O . PHE A 1 460 ? 32.263 -14.707 24.788 1.00 78.56 460 PHE A O 1
ATOM 3566 N N . GLU A 1 461 ? 32.477 -16.868 24.200 1.00 84.12 461 GLU A N 1
ATOM 3567 C CA . GLU A 1 461 ? 31.350 -17.359 24.996 1.00 84.12 461 GLU A CA 1
ATOM 3568 C C . GLU A 1 461 ? 31.526 -17.045 26.489 1.00 84.12 461 GLU A C 1
ATOM 3570 O O . GLU A 1 461 ? 30.597 -16.548 27.120 1.00 84.12 461 GLU A O 1
ATOM 3575 N N . LEU A 1 462 ? 32.730 -17.227 27.045 1.00 84.44 462 LEU A N 1
ATOM 3576 C CA . LEU A 1 462 ? 33.038 -16.848 28.430 1.00 84.44 462 LEU A CA 1
ATOM 3577 C C . LEU A 1 462 ? 32.787 -15.354 28.684 1.00 84.44 462 LEU A C 1
ATOM 3579 O O . LEU A 1 462 ? 32.210 -14.981 29.704 1.00 84.44 462 LEU A O 1
ATOM 3583 N N . SER A 1 463 ? 33.167 -14.487 27.739 1.00 78.44 463 SER A N 1
ATOM 3584 C CA . SER A 1 463 ? 32.993 -13.034 27.880 1.00 78.44 463 SER A CA 1
ATOM 3585 C C . SER A 1 463 ? 31.527 -12.587 27.916 1.00 78.44 463 SER A C 1
ATOM 3587 O O . SER A 1 463 ? 31.218 -11.583 28.557 1.00 78.44 463 SER A O 1
ATOM 3589 N N . LEU A 1 464 ? 30.616 -13.337 27.283 1.00 79.06 464 LEU A N 1
ATOM 3590 C CA . LEU A 1 464 ? 29.176 -13.047 27.308 1.00 79.06 464 LEU A CA 1
ATOM 3591 C C . LEU A 1 464 ? 28.559 -13.271 28.690 1.00 79.06 464 LEU A C 1
ATOM 3593 O O . LEU A 1 464 ? 27.521 -12.689 28.999 1.00 79.06 464 LEU A O 1
ATOM 3597 N N . HIS A 1 465 ? 29.206 -14.091 29.513 1.00 81.81 465 HIS A N 1
ATOM 3598 C CA . HIS A 1 465 ? 28.742 -14.454 30.842 1.00 81.81 465 HIS A CA 1
ATOM 3599 C C . HIS A 1 465 ? 29.501 -13.739 31.964 1.00 81.81 465 HIS A C 1
ATOM 3601 O O . HIS A 1 465 ? 29.260 -14.043 33.124 1.00 81.81 465 HIS A O 1
ATOM 3607 N N . TRP A 1 466 ? 30.380 -12.777 31.655 1.00 84.12 466 TRP A N 1
ATOM 3608 C CA . TRP A 1 466 ? 31.222 -12.091 32.642 1.00 84.12 466 TRP A CA 1
ATOM 3609 C C . TRP A 1 466 ? 30.409 -11.432 33.771 1.00 84.12 466 TRP A C 1
ATOM 3611 O O . TRP A 1 466 ? 29.457 -10.697 33.509 1.00 84.12 466 TRP A O 1
ATOM 3621 N N . ASN A 1 467 ? 30.807 -11.659 35.029 1.00 84.12 467 ASN A N 1
ATOM 3622 C CA . ASN A 1 467 ? 30.069 -11.324 36.259 1.00 84.12 467 ASN A CA 1
ATOM 3623 C C . ASN A 1 467 ? 28.686 -12.002 36.400 1.00 84.12 467 ASN A C 1
ATOM 3625 O O . ASN A 1 467 ? 27.897 -11.628 37.274 1.00 84.12 467 ASN A O 1
ATOM 3629 N N . GLY A 1 468 ? 28.364 -12.978 35.553 1.00 77.81 468 GLY A N 1
ATOM 3630 C CA . GLY A 1 468 ? 27.127 -13.746 35.617 1.00 77.81 468 GLY A CA 1
ATOM 3631 C C . GLY A 1 468 ? 27.100 -14.669 36.834 1.00 77.81 468 GLY A C 1
ATOM 3632 O O . GLY A 1 468 ? 28.086 -15.331 37.144 1.00 77.81 468 GLY A O 1
ATOM 3633 N N . THR A 1 469 ? 25.956 -14.707 37.519 1.00 78.19 469 THR A N 1
ATOM 3634 C CA . THR A 1 469 ? 25.688 -15.542 38.715 1.00 78.19 469 THR A CA 1
ATOM 3635 C C . THR A 1 469 ? 24.432 -16.403 38.559 1.00 78.19 469 THR A C 1
ATOM 3637 O O . THR A 1 469 ? 24.015 -17.114 39.474 1.00 78.19 469 THR A O 1
ATOM 3640 N N . ASP A 1 470 ? 23.783 -16.310 37.401 1.00 71.94 470 ASP A N 1
ATOM 3641 C CA . ASP A 1 470 ? 22.536 -16.988 37.095 1.00 71.94 470 ASP A CA 1
ATOM 3642 C C . ASP A 1 470 ? 22.781 -18.370 36.471 1.00 71.94 470 ASP A C 1
ATOM 3644 O O . ASP A 1 470 ? 23.884 -18.742 36.069 1.00 71.94 470 ASP A O 1
ATOM 3648 N N . GLU A 1 471 ? 21.716 -19.162 36.373 1.00 67.88 471 GLU A N 1
ATOM 3649 C CA . GLU A 1 471 ? 21.801 -20.532 35.867 1.00 67.88 471 GLU A CA 1
ATOM 3650 C C . GLU A 1 471 ? 22.275 -20.607 34.405 1.00 67.88 471 GLU A C 1
ATOM 3652 O O . GLU A 1 471 ? 22.901 -21.593 34.014 1.00 67.88 471 GLU A O 1
ATOM 3657 N N . SER A 1 472 ? 22.049 -19.546 33.621 1.00 68.56 472 SER A N 1
ATOM 3658 C CA . SER A 1 472 ? 22.514 -19.446 32.235 1.00 68.56 472 SER A CA 1
ATOM 3659 C C . SER A 1 472 ? 24.036 -19.274 32.117 1.00 68.56 472 SER A C 1
ATOM 3661 O O . SER A 1 472 ? 24.620 -19.711 31.122 1.00 68.56 472 SER A O 1
ATOM 3663 N N . SER A 1 473 ? 24.682 -18.720 33.149 1.00 76.69 473 SER A N 1
ATOM 3664 C CA . SER A 1 473 ? 26.124 -18.448 33.191 1.00 76.69 473 SER A CA 1
ATOM 3665 C C . SER A 1 473 ? 26.951 -19.592 33.780 1.00 76.69 473 SER A C 1
ATOM 3667 O O . SER A 1 473 ? 28.157 -19.647 33.557 1.00 76.69 473 SER A O 1
ATOM 3669 N N . ARG A 1 474 ? 26.317 -20.587 34.423 1.00 78.69 474 ARG A N 1
ATOM 3670 C CA . ARG A 1 474 ? 27.002 -21.755 35.023 1.00 78.69 474 ARG A CA 1
ATOM 3671 C C . ARG A 1 474 ? 27.866 -22.567 34.058 1.00 78.69 474 ARG A C 1
ATOM 3673 O O . ARG A 1 474 ? 28.755 -23.283 34.491 1.00 78.69 474 ARG A O 1
ATOM 3680 N N . LYS A 1 475 ? 27.590 -22.513 32.752 1.00 80.06 475 LYS A N 1
ATOM 3681 C CA . LYS A 1 475 ? 28.417 -23.194 31.738 1.00 80.06 475 LYS A CA 1
ATOM 3682 C C . LYS A 1 475 ? 29.789 -22.534 31.545 1.00 80.06 475 LYS A C 1
ATOM 3684 O O . LYS A 1 475 ? 30.694 -23.197 31.053 1.00 80.06 475 LYS A O 1
ATOM 3689 N N . ALA A 1 476 ? 29.910 -21.254 31.897 1.00 82.31 476 ALA A N 1
ATOM 3690 C CA . ALA A 1 476 ? 31.125 -20.454 31.782 1.00 82.31 476 ALA A CA 1
ATOM 3691 C C . ALA A 1 476 ? 31.851 -20.265 33.132 1.00 82.31 476 ALA A C 1
ATOM 3693 O O . ALA A 1 476 ? 32.965 -19.755 33.131 1.00 82.31 476 ALA A O 1
ATOM 3694 N N . ASP A 1 477 ? 31.243 -20.708 34.240 1.00 84.19 477 ASP A N 1
ATOM 3695 C CA . ASP A 1 477 ? 31.835 -20.818 35.583 1.00 84.19 477 ASP A CA 1
ATOM 3696 C C . ASP A 1 477 ? 32.636 -22.133 35.668 1.00 84.19 477 ASP A C 1
ATOM 3698 O O . ASP A 1 477 ? 32.142 -23.193 36.066 1.00 84.19 477 ASP A O 1
ATOM 3702 N N . LEU A 1 478 ? 33.854 -22.083 35.134 1.00 83.88 478 LEU A N 1
ATOM 3703 C CA . LEU A 1 478 ? 34.779 -23.203 35.003 1.00 83.88 478 LEU A CA 1
ATOM 3704 C C . LEU A 1 478 ? 35.439 -23.574 36.337 1.00 83.88 478 LEU A C 1
ATOM 3706 O O . LEU A 1 478 ? 35.805 -24.740 36.514 1.00 83.88 478 LEU A O 1
ATOM 3710 N N . ASP A 1 479 ? 35.601 -22.616 37.250 1.00 81.31 479 ASP A N 1
ATOM 3711 C CA . ASP A 1 479 ? 36.171 -22.826 38.582 1.00 81.31 479 ASP A CA 1
ATOM 3712 C C . ASP A 1 479 ? 35.119 -23.161 39.658 1.00 81.31 479 ASP A C 1
ATOM 3714 O O . ASP A 1 479 ? 35.476 -23.618 40.749 1.00 81.31 479 ASP A O 1
ATOM 3718 N N . GLN A 1 480 ? 33.832 -23.052 39.306 1.00 84.00 480 GLN A N 1
ATOM 3719 C CA . GLN A 1 480 ? 32.666 -23.341 40.146 1.00 84.00 480 GLN A CA 1
ATOM 3720 C C . GLN A 1 480 ? 32.577 -22.442 41.385 1.00 84.00 480 GLN A C 1
ATOM 3722 O O . GLN A 1 480 ? 32.033 -22.846 42.421 1.00 84.00 480 GLN A O 1
ATOM 3727 N N . SER A 1 481 ? 33.102 -21.221 41.297 1.00 78.12 481 SER A N 1
ATOM 3728 C CA . SER A 1 481 ? 33.004 -20.208 42.349 1.00 78.12 481 SER A CA 1
ATOM 3729 C C . SER A 1 481 ? 31.589 -19.633 42.492 1.00 78.12 481 SER A C 1
ATOM 3731 O O . SER A 1 481 ? 31.262 -19.047 43.530 1.00 78.12 481 SER A O 1
ATOM 3733 N N . GLY A 1 482 ? 30.723 -19.838 41.494 1.00 78.31 482 GLY A N 1
ATOM 3734 C CA . GLY A 1 482 ? 29.373 -19.280 41.418 1.00 78.31 482 GLY A CA 1
ATOM 3735 C C . GLY A 1 482 ? 29.305 -17.928 40.704 1.00 78.31 482 GLY A C 1
ATOM 3736 O O . GLY A 1 482 ? 28.220 -17.344 40.622 1.00 78.31 482 GLY A O 1
ATOM 3737 N N . THR A 1 483 ? 30.431 -17.427 40.196 1.00 78.19 483 THR A N 1
ATOM 3738 C CA . THR A 1 483 ? 30.566 -16.156 39.474 1.00 78.19 483 THR A CA 1
ATOM 3739 C C . THR A 1 483 ? 31.530 -16.329 38.316 1.00 78.19 483 THR A C 1
ATOM 3741 O O . THR A 1 483 ? 32.655 -16.739 38.547 1.00 78.19 483 THR A O 1
ATOM 3744 N N . VAL A 1 484 ? 31.142 -15.934 37.101 1.00 84.31 484 VAL A N 1
ATOM 3745 C CA . VAL A 1 484 ? 32.078 -15.967 35.965 1.00 84.31 484 VAL A CA 1
ATOM 3746 C C . VAL A 1 484 ? 33.051 -14.792 36.049 1.00 84.31 484 VAL A C 1
ATOM 3748 O O . VAL A 1 484 ? 32.648 -13.640 35.846 1.00 84.31 484 VAL A O 1
ATOM 3751 N N . ASP A 1 485 ? 34.321 -15.065 36.331 1.00 85.00 485 ASP A N 1
ATOM 3752 C CA . ASP A 1 485 ? 35.340 -14.044 36.554 1.00 85.00 485 ASP A CA 1
ATOM 3753 C C . ASP A 1 485 ? 36.722 -14.376 35.944 1.00 85.00 485 ASP A C 1
ATOM 3755 O O . ASP A 1 485 ? 36.881 -15.146 34.990 1.00 85.00 485 ASP A O 1
ATOM 3759 N N . ALA A 1 486 ? 37.760 -13.686 36.424 1.00 83.50 486 ALA A N 1
ATOM 3760 C CA . ALA A 1 486 ? 39.118 -13.838 35.920 1.00 83.50 486 ALA A CA 1
ATOM 3761 C C . ALA A 1 486 ? 39.735 -15.220 36.193 1.00 83.50 486 ALA A C 1
ATOM 3763 O O . ALA A 1 486 ? 40.658 -15.606 35.469 1.00 83.50 486 ALA A O 1
ATOM 3764 N N . ALA A 1 487 ? 39.256 -15.952 37.199 1.00 78.94 487 ALA A N 1
ATOM 3765 C CA . ALA A 1 487 ? 39.688 -17.310 37.489 1.00 78.94 487 ALA A CA 1
ATOM 3766 C C . ALA A 1 487 ? 39.225 -18.284 36.393 1.00 78.94 487 ALA A C 1
ATOM 3768 O O . ALA A 1 487 ? 40.038 -19.072 35.901 1.00 78.94 487 ALA A O 1
ATOM 3769 N N . ASP A 1 488 ? 37.993 -18.143 35.898 1.00 87.44 488 ASP A N 1
ATOM 3770 C CA . ASP A 1 488 ? 37.474 -18.938 34.776 1.00 87.44 488 ASP A CA 1
ATOM 3771 C C . ASP A 1 488 ? 38.235 -18.669 33.482 1.00 87.44 488 ASP A C 1
ATOM 3773 O O . ASP A 1 488 ? 38.617 -19.585 32.746 1.00 87.44 488 ASP A O 1
ATOM 3777 N N . LEU A 1 489 ? 38.524 -17.392 33.222 1.00 86.31 489 LEU A N 1
ATOM 3778 C CA . LEU A 1 489 ? 39.326 -16.984 32.075 1.00 86.31 489 LEU A CA 1
ATOM 3779 C C . LEU A 1 489 ? 40.724 -17.614 32.111 1.00 86.31 489 LEU A C 1
ATOM 3781 O O . LEU A 1 489 ? 41.256 -17.998 31.067 1.00 86.31 489 LEU A O 1
ATOM 3785 N N . LEU A 1 490 ? 41.324 -17.736 33.296 1.00 83.62 490 LEU A N 1
ATOM 3786 C CA . LEU A 1 490 ? 42.636 -18.353 33.451 1.00 83.62 490 LEU A CA 1
ATOM 3787 C C . LEU A 1 490 ? 42.591 -19.850 33.112 1.00 83.62 490 LEU A C 1
ATOM 3789 O O . LEU A 1 490 ? 43.453 -20.319 32.367 1.00 83.62 490 LEU A O 1
ATOM 3793 N N . ILE A 1 491 ? 41.559 -20.568 33.570 1.00 80.62 491 ILE A N 1
ATOM 3794 C CA . ILE A 1 491 ? 41.341 -21.989 33.246 1.00 80.62 491 ILE A CA 1
ATOM 3795 C C . ILE A 1 491 ? 41.195 -22.179 31.734 1.00 80.62 491 ILE A C 1
ATOM 3797 O O . ILE A 1 491 ? 41.828 -23.062 31.148 1.00 80.62 491 ILE A O 1
ATOM 3801 N N . LEU A 1 492 ? 40.412 -21.319 31.081 1.00 84.00 492 LEU A N 1
ATOM 3802 C CA . LEU A 1 492 ? 40.214 -21.383 29.638 1.00 84.00 492 LEU A CA 1
ATOM 3803 C C . LEU A 1 492 ? 41.503 -21.087 28.855 1.00 84.00 492 LEU A C 1
ATOM 3805 O O . LEU A 1 492 ? 41.822 -21.782 27.890 1.00 84.00 492 LEU A O 1
ATOM 3809 N N . ILE A 1 493 ? 42.280 -20.083 29.271 1.00 79.06 493 ILE A N 1
ATOM 3810 C CA . ILE A 1 493 ? 43.560 -19.744 28.632 1.00 79.06 493 ILE A CA 1
ATOM 3811 C C . ILE A 1 493 ? 44.578 -20.880 28.795 1.00 79.06 493 ILE A C 1
ATOM 3813 O O . ILE A 1 493 ? 45.315 -21.183 27.852 1.00 79.06 493 ILE A O 1
ATOM 3817 N N . GLU A 1 494 ? 44.624 -21.531 29.958 1.00 77.38 494 GLU A N 1
ATOM 3818 C CA . GLU A 1 494 ? 45.468 -22.709 30.163 1.00 77.38 494 GLU A CA 1
ATOM 3819 C C . GLU A 1 494 ? 45.052 -23.866 29.251 1.00 77.38 494 GLU A C 1
ATOM 3821 O O . GLU A 1 494 ? 45.918 -24.531 28.672 1.00 77.38 494 GLU A O 1
ATOM 3826 N N . ALA A 1 495 ? 43.749 -24.076 29.070 1.00 78.12 495 ALA A N 1
ATOM 3827 C CA . ALA A 1 495 ? 43.214 -25.104 28.188 1.00 78.12 495 ALA A CA 1
ATOM 3828 C C . ALA A 1 495 ? 43.514 -24.826 26.703 1.00 78.12 495 ALA A C 1
ATOM 3830 O O . ALA A 1 495 ? 43.924 -25.738 25.992 1.00 78.12 495 ALA A O 1
ATOM 3831 N N . LEU A 1 496 ? 43.436 -23.564 26.264 1.00 73.81 496 LEU A N 1
ATOM 3832 C CA . LEU A 1 496 ? 43.811 -23.112 24.912 1.00 73.81 496 LEU A CA 1
ATOM 3833 C C . LEU A 1 496 ? 45.308 -23.262 24.594 1.00 73.81 496 LEU A C 1
ATOM 3835 O O . LEU A 1 496 ? 45.721 -23.170 23.435 1.00 73.81 496 LEU A O 1
ATOM 3839 N N . SER A 1 497 ? 46.142 -23.403 25.625 1.00 67.25 497 SER A N 1
ATOM 3840 C CA . SER A 1 497 ? 47.598 -23.487 25.487 1.00 67.25 497 SER A CA 1
ATOM 3841 C C . SER A 1 497 ? 48.135 -24.914 25.315 1.00 67.25 497 SER A C 1
ATOM 3843 O O . SER A 1 497 ? 49.316 -25.072 24.984 1.00 67.25 497 SER A O 1
ATOM 3845 N N . LYS A 1 498 ? 47.286 -25.924 25.540 1.00 62.56 498 LYS A N 1
ATOM 3846 C CA . LYS A 1 498 ? 47.570 -27.355 25.362 1.00 62.56 498 LYS A CA 1
ATOM 3847 C C . LYS A 1 498 ? 47.130 -27.810 23.976 1.00 62.56 498 LYS A C 1
ATOM 3849 O O . LYS A 1 498 ? 47.855 -28.662 23.413 1.00 62.56 498 LYS A O 1
#

Radius of gyration: 31.72 Å; chains: 1; bounding box: 83×92×81 Å